Protein AF-0000000080629787 (afdb_homodimer)

Radius of gyration: 29.52 Å; Cα contacts (8 Å, |Δi|>4): 985; chains: 2; bounding box: 44×97×54 Å

InterPro domains:
  IPR002933 Peptidase M20 [PF01546] (70-210)
  IPR010158 N-carbamoyl-L-amino-acid amidohydrolase [PTHR32494] (1-213)
  IPR010158 N-carbamoyl-L-amino-acid amidohydrolase [TIGR01879] (1-209)
  IPR036264 Bacterial exopeptidase dimerisation domain [SSF55031] (17-132)

Foldseek 3Di:
DCVVVVFFKAWAFKAKWKWKKKKKKFWDKDFQPPDDPVRGLAAVVLVVVLQVLLQVLQVVDPQAKDKDWDDKDFPPPDPGMRTRMMIIMMMIIGQQPVSRVVSVVSSVVVSVVSCVVSVMDMDMDTPDTAHMAGADPLLSVLLCVLCVVLVTHYHYDHHHDDDPCSVCRPPDHDIDMGGDFPPPDPPDPSRDNDPVSVVSVVSSVVSSVVPVDPPPPPD/DCVVVVFFKAWAFKAKWKWKKKKKKFWDKDFQPPDDPVRGLAAVVLVVVLQVLLQVLQVVDPQAKDKDWDDKDFPPPDPGMRTRMMIIMMMIIGQQPVSRVVSVVSSVVVSVVSCVVSVMDMDMDTPDTAHMAGADPLLSVLLCVLCVVLVTDYHYDHHHDDDPCSVCRPPDHDIDMGGDFPPPDPPDPSRDRDPVSVVSVVSSVVSSVVPVDPPPPPD

Organism: NCBI:txid1064539

Sequence (438 aa):
MLEAEGLPVGIVTAINGATRFAVRLRGMAGHAGTVPMALRRDALVAAAEMTLAAERVAAASDAGLVATVGRIEVKPGAVNVIPGEAAFTLDVRAPEDSVRRDACAAILADFEGIAARRGVELAVETTHDANAAPCSPGIRRQIEAAVIRAGVRPLPLPSGAGHDAMAFAGVLPMGMLFVRCAGGISHNPAESITVEDADLSVQILLDIIRHFEHETPTPMLEAEGLPVGIVTAINGATRFAVRLRGMAGHAGTVPMALRRDALVAAAEMTLAAERVAAASDAGLVATVGRIEVKPGAVNVIPGEAAFTLDVRAPEDSVRRDACAAILADFEGIAARRGVELAVETTHDANAAPCSPGIRRQIEAAVIRAGVRPLPLPSGAGHDAMAFAGVLPMGMLFVRCAGGISHNPAESITVEDADLSVQILLDIIRHFEHETPTP

Solvent-accessible surface area (backbone atoms only — not comparable to full-atom values): 22438 Å² total; per-residue (Å²): 102,40,65,80,69,71,36,50,51,31,37,33,47,21,34,31,11,38,39,28,34,44,37,38,31,40,35,45,61,42,48,36,43,62,51,55,58,91,74,56,20,44,15,47,61,52,50,22,53,41,52,51,46,38,43,50,60,24,59,70,43,88,66,68,34,26,51,28,64,8,31,60,44,52,32,87,44,35,57,63,29,32,14,18,25,20,37,35,30,39,30,36,28,10,55,44,53,69,61,37,52,50,49,51,52,54,39,52,51,50,42,50,53,49,27,61,76,48,62,32,48,76,46,78,41,81,75,44,75,46,74,37,34,70,32,26,67,69,45,40,50,44,48,43,52,26,35,46,75,70,73,41,79,77,38,78,38,70,34,33,58,87,46,80,63,59,79,41,52,89,77,49,85,38,64,48,75,44,62,38,32,49,86,67,40,79,95,38,91,70,40,43,59,47,70,66,39,51,50,51,51,50,53,32,52,50,46,30,64,74,62,57,67,77,76,69,76,75,130,102,41,65,80,70,70,37,50,50,32,38,33,46,20,32,30,11,39,40,27,34,44,37,38,31,40,35,46,61,40,47,35,43,62,52,55,59,92,74,55,20,43,15,48,61,52,50,22,54,41,52,52,47,38,43,51,59,24,60,72,44,88,67,68,34,27,51,28,64,9,31,59,43,53,32,87,43,36,58,63,29,31,14,18,25,20,37,34,29,39,30,37,27,10,55,44,54,69,61,37,52,51,49,51,52,53,40,52,52,50,42,51,52,50,26,61,76,48,61,32,47,76,47,78,41,79,76,43,74,43,74,36,33,69,32,26,68,69,46,39,51,44,48,43,51,25,35,46,76,71,71,40,78,76,39,78,39,71,32,35,58,88,45,79,63,60,78,41,52,89,76,52,87,39,63,48,75,44,64,37,33,48,86,67,40,78,94,38,91,71,41,43,59,49,72,66,40,52,52,51,49,50,53,33,52,50,44,32,64,75,62,58,67,77,75,69,75,75,130

pLDDT: mean 83.01, std 17.66, range [37.53, 98.94]

Nearest PDB structures (foldseek):
  5thw-assembly2_D  TM=9.755E-01  e=2.526E-22  Burkholderia multivorans ATCC 17616
  4wjb-assembly2_C  TM=9.397E-01  e=1.019E-22  Burkholderia cenocepacia J2315
  4pxd-assembly1_B  TM=8.876E-01  e=1.756E-22  Escherichia coli K-12
  5tp4-assembly1_A  TM=9.615E-01  e=1.752E-21  Burkholderia ambifaria MC40-6
  1z2l-assembly1_B  TM=9.468E-01  e=4.099E-22  Escherichia coli K-12

Structure (mmCIF, N/CA/C/O backbone):
data_AF-0000000080629787-model_v1
#
loop_
_entity.id
_entity.type
_entity.pdbx_description
1 polymer 'N-carbamoyl-L-amino acid hydrolase'
#
loop_
_atom_site.group_PDB
_atom_site.id
_atom_site.type_symbol
_atom_site.label_atom_id
_atom_site.label_alt_id
_atom_site.label_comp_id
_atom_site.label_asym_id
_atom_site.label_entity_id
_atom_site.label_seq_id
_atom_site.pdbx_PDB_ins_code
_atom_site.Cartn_x
_atom_site.Cartn_y
_atom_site.Cartn_z
_atom_site.occupancy
_atom_site.B_iso_or_equiv
_atom_site.auth_seq_id
_atom_site.auth_comp_id
_atom_site.auth_asym_id
_atom_site.auth_atom_id
_atom_site.pdbx_PDB_model_num
ATOM 1 N N . MET A 1 1 ? 12.422 -21.438 -10.797 1 63.66 1 MET A N 1
ATOM 2 C CA . MET A 1 1 ? 12.453 -22.781 -10.242 1 63.66 1 MET A CA 1
ATOM 3 C C . MET A 1 1 ? 13.5 -23.641 -10.953 1 63.66 1 MET A C 1
ATOM 5 O O . MET A 1 1 ? 14.469 -24.078 -10.336 1 63.66 1 MET A O 1
ATOM 9 N N . LEU A 1 2 ? 13.422 -23.719 -12.234 1 61.16 2 LEU A N 1
ATOM 10 C CA . LEU A 1 2 ? 14.344 -24.578 -12.969 1 61.16 2 LEU A CA 1
ATOM 11 C C . LEU A 1 2 ? 15.766 -24.047 -12.875 1 61.16 2 LEU A C 1
ATOM 13 O O . LEU A 1 2 ? 16.719 -24.828 -12.719 1 61.16 2 LEU A O 1
ATOM 17 N N . GLU A 1 3 ? 15.844 -22.766 -12.859 1 60.78 3 GLU A N 1
ATOM 18 C CA . GLU A 1 3 ? 17.172 -22.156 -12.773 1 60.78 3 GLU A CA 1
ATOM 19 C C . GLU A 1 3 ? 17.812 -22.438 -11.422 1 60.78 3 GLU A C 1
ATOM 21 O O . GLU A 1 3 ? 19.016 -22.734 -11.352 1 60.78 3 GLU A O 1
ATOM 26 N N . ALA A 1 4 ? 16.938 -22.406 -10.469 1 62.47 4 ALA A N 1
ATOM 27 C CA . ALA A 1 4 ? 17.453 -22.656 -9.125 1 62.47 4 ALA A CA 1
ATOM 28 C C . ALA A 1 4 ? 17.953 -24.078 -8.977 1 62.47 4 ALA A C 1
ATOM 30 O O . ALA A 1 4 ? 18.922 -24.344 -8.258 1 62.47 4 ALA A O 1
ATOM 31 N N . GLU A 1 5 ? 17.375 -24.922 -9.719 1 68.38 5 GLU A N 1
ATOM 32 C CA . GLU A 1 5 ? 17.719 -26.344 -9.625 1 68.38 5 GLU A CA 1
ATOM 33 C C . GLU A 1 5 ? 18.734 -26.734 -10.695 1 68.38 5 GLU A C 1
ATOM 35 O O . GLU A 1 5 ? 19.266 -27.844 -10.68 1 68.38 5 GLU A O 1
ATOM 40 N N . GLY A 1 6 ? 19.062 -25.766 -11.617 1 71 6 GLY A N 1
ATOM 41 C CA . GLY A 1 6 ? 20 -26.031 -12.703 1 71 6 GLY A CA 1
ATOM 42 C C . GLY A 1 6 ? 19.5 -27.078 -13.68 1 71 6 GLY A C 1
ATOM 43 O O . GLY A 1 6 ? 20.297 -27.812 -14.258 1 71 6 GLY A O 1
ATOM 44 N N . LEU A 1 7 ? 18.234 -27.312 -13.688 1 77.25 7 LEU A N 1
ATOM 45 C CA . LEU A 1 7 ? 17.656 -28.328 -14.562 1 77.25 7 LEU A CA 1
ATOM 46 C C . LEU A 1 7 ? 17.156 -27.703 -15.859 1 77.25 7 LEU A C 1
ATOM 48 O O . LEU A 1 7 ? 16.578 -26.609 -15.852 1 77.25 7 LEU A O 1
ATOM 52 N N . PRO A 1 8 ? 17.406 -28.375 -16.953 1 76.06 8 PRO A N 1
ATOM 53 C CA . PRO A 1 8 ? 17.047 -27.812 -18.25 1 76.06 8 PRO A CA 1
ATOM 54 C C . PRO A 1 8 ? 15.539 -27.844 -18.5 1 76.06 8 PRO A C 1
ATOM 56 O O . PRO A 1 8 ? 15.016 -27.031 -19.266 1 76.06 8 PRO A O 1
ATOM 59 N N . VAL A 1 9 ? 14.836 -28.875 -17.969 1 77.81 9 VAL A N 1
ATOM 60 C CA . VAL A 1 9 ? 13.406 -29.031 -18.219 1 77.81 9 VAL A CA 1
ATOM 61 C C . VAL A 1 9 ? 12.695 -29.406 -16.922 1 77.81 9 VAL A C 1
ATOM 63 O O . VAL A 1 9 ? 13.312 -29.891 -15.977 1 77.81 9 VAL A O 1
ATOM 66 N N . GLY A 1 10 ? 11.461 -29.031 -16.891 1 78.12 10 GLY A N 1
ATOM 67 C CA . GLY A 1 10 ? 10.555 -29.422 -15.828 1 78.12 10 GLY A CA 1
ATOM 68 C C . GLY A 1 10 ? 9.266 -30.031 -16.344 1 78.12 10 GLY A C 1
ATOM 69 O O . GLY A 1 10 ? 8.805 -29.703 -17.438 1 78.12 10 GLY A O 1
ATOM 70 N N . ILE A 1 11 ? 8.781 -31.031 -15.602 1 78.56 11 ILE A N 1
ATOM 71 C CA . ILE A 1 11 ? 7.547 -31.703 -15.969 1 78.56 11 ILE A CA 1
ATOM 72 C C . ILE A 1 11 ? 6.363 -31.031 -15.281 1 78.56 11 ILE A C 1
ATOM 74 O O . ILE A 1 11 ? 6.246 -31.062 -14.055 1 78.56 11 ILE A O 1
ATOM 78 N N . VAL A 1 12 ? 5.477 -30.562 -16.109 1 76.19 12 VAL A N 1
ATOM 79 C CA . VAL A 1 12 ? 4.359 -29.812 -15.539 1 76.19 12 VAL A CA 1
ATOM 80 C C . VAL A 1 12 ? 3.32 -30.766 -14.969 1 76.19 12 VAL A C 1
ATOM 82 O O . VAL A 1 12 ? 2.908 -31.719 -15.641 1 76.19 12 VAL A O 1
ATOM 85 N N . THR A 1 13 ? 2.992 -30.562 -13.75 1 77.81 13 THR A N 1
ATOM 86 C CA . THR A 1 13 ? 2.027 -31.438 -13.086 1 77.81 13 THR A CA 1
ATOM 87 C C . THR A 1 13 ? 0.605 -30.922 -13.297 1 77.81 13 THR A C 1
ATOM 89 O O . THR A 1 13 ? -0.329 -31.719 -13.438 1 77.81 13 THR A O 1
ATOM 92 N N . ALA A 1 14 ? 0.469 -29.734 -13.219 1 76.88 14 ALA A N 1
ATOM 93 C CA . ALA A 1 14 ? -0.819 -29.062 -13.406 1 76.88 14 ALA A CA 1
ATOM 94 C C . ALA A 1 14 ? -0.63 -27.609 -13.797 1 76.88 14 ALA A C 1
ATOM 96 O O . ALA A 1 14 ? 0.417 -27.016 -13.523 1 76.88 14 ALA A O 1
ATOM 97 N N . ILE A 1 15 ? -1.604 -27.219 -14.461 1 80 15 ILE A N 1
ATOM 98 C CA . ILE A 1 15 ? -1.729 -25.766 -14.625 1 80 15 ILE A CA 1
ATOM 99 C C . ILE A 1 15 ? -2.521 -25.188 -13.453 1 80 15 ILE A C 1
ATOM 101 O O . ILE A 1 15 ? -3.623 -25.656 -13.148 1 80 15 ILE A O 1
ATOM 105 N N . ASN A 1 16 ? -1.935 -24.25 -12.812 1 88.38 16 ASN A N 1
ATOM 106 C CA . ASN A 1 16 ? -2.576 -23.688 -11.633 1 88.38 16 ASN A CA 1
ATOM 107 C C . ASN A 1 16 ? -3.938 -23.078 -11.969 1 88.38 16 ASN A C 1
ATOM 109 O O . ASN A 1 16 ? -4.109 -22.484 -13.031 1 88.38 16 ASN A O 1
ATOM 113 N N . GLY A 1 17 ? -4.906 -23.312 -11.086 1 91.31 17 GLY A N 1
ATOM 114 C CA . GLY A 1 17 ? -6.086 -22.469 -11.125 1 91.31 17 GLY A CA 1
ATOM 115 C C . GLY A 1 17 ? -5.797 -21.016 -10.742 1 91.31 17 GLY A C 1
ATOM 116 O O . GLY A 1 17 ? -4.766 -20.734 -10.125 1 91.31 17 GLY A O 1
ATOM 117 N N . ALA A 1 18 ? -6.68 -20.141 -11.219 1 94.56 18 ALA A N 1
ATOM 118 C CA . ALA A 1 18 ? -6.453 -18.719 -10.953 1 94.56 18 ALA A CA 1
ATOM 119 C C . ALA A 1 18 ? -7.773 -18 -10.711 1 94.56 18 ALA A C 1
ATOM 121 O O . ALA A 1 18 ? -8.766 -18.25 -11.383 1 94.56 18 ALA A O 1
ATOM 122 N N . THR A 1 19 ? -7.805 -17.219 -9.695 1 97.62 19 THR A N 1
ATOM 123 C CA . THR A 1 19 ? -8.883 -16.281 -9.445 1 97.62 19 THR A CA 1
ATOM 124 C C . THR A 1 19 ? -8.344 -14.852 -9.383 1 97.62 19 THR A C 1
ATOM 126 O O . THR A 1 19 ? -7.344 -14.586 -8.711 1 97.62 19 THR A O 1
ATOM 129 N N . ARG A 1 20 ? -9.023 -13.93 -10.117 1 97.94 20 ARG A N 1
ATOM 130 C CA . ARG A 1 20 ? -8.617 -12.523 -10.094 1 97.94 20 ARG A CA 1
ATOM 131 C C . ARG A 1 20 ? -9.75 -11.641 -9.594 1 97.94 20 ARG A C 1
ATOM 133 O O . ARG A 1 20 ? -10.922 -11.875 -9.906 1 97.94 20 ARG A O 1
ATOM 140 N N . PHE A 1 21 ? -9.367 -10.711 -8.836 1 98.75 21 PHE A N 1
ATOM 141 C CA . PHE A 1 21 ? -10.32 -9.75 -8.289 1 98.75 21 PHE A CA 1
ATOM 142 C C . PHE A 1 21 ? -9.922 -8.328 -8.656 1 98.75 21 PHE A C 1
ATOM 144 O O . PHE A 1 21 ? -8.734 -8.008 -8.719 1 98.75 21 PHE A O 1
ATOM 151 N N . ALA A 1 22 ? -10.883 -7.523 -8.961 1 98.75 22 ALA A N 1
ATOM 152 C CA . ALA A 1 22 ? -10.766 -6.066 -8.875 1 98.75 22 ALA A CA 1
ATOM 153 C C . ALA A 1 22 ? -11.328 -5.547 -7.559 1 98.75 22 ALA A C 1
ATOM 155 O O . ALA A 1 22 ? -12.5 -5.785 -7.234 1 98.75 22 ALA A O 1
ATOM 156 N N . VAL A 1 23 ? -10.562 -4.863 -6.781 1 98.94 23 VAL A N 1
ATOM 157 C CA . VAL A 1 23 ? -10.953 -4.379 -5.465 1 98.94 23 VAL A CA 1
ATOM 158 C C . VAL A 1 23 ? -10.992 -2.854 -5.461 1 98.94 23 VAL A C 1
ATOM 160 O O . VAL A 1 23 ? -10.047 -2.205 -5.922 1 98.94 23 VAL A O 1
ATOM 163 N N . ARG A 1 24 ? -12.016 -2.316 -5 1 98.88 24 ARG A N 1
ATOM 164 C CA . ARG A 1 24 ? -12.172 -0.868 -4.906 1 98.88 24 ARG A CA 1
ATOM 165 C C . ARG A 1 24 ? -12.5 -0.446 -3.477 1 98.88 24 ARG A C 1
ATOM 167 O O . ARG A 1 24 ? -13.312 -1.085 -2.803 1 98.88 24 ARG A O 1
ATOM 174 N N . LEU A 1 25 ? -11.859 0.537 -3.051 1 98.88 25 LEU A N 1
ATOM 175 C CA . LEU A 1 25 ? -12.055 1.098 -1.718 1 98.88 25 LEU A CA 1
ATOM 176 C C . LEU A 1 25 ? -12.461 2.566 -1.8 1 98.88 25 LEU A C 1
ATOM 178 O O . LEU A 1 25 ? -11.93 3.314 -2.625 1 98.88 25 LEU A O 1
ATOM 182 N N . ARG A 1 26 ? -13.406 2.914 -0.999 1 98.81 26 ARG A N 1
ATOM 183 C CA . ARG A 1 26 ? -13.797 4.316 -0.875 1 98.81 26 ARG A CA 1
ATOM 184 C C . ARG A 1 26 ? -13.711 4.781 0.574 1 98.81 26 ARG A C 1
ATOM 186 O O . ARG A 1 26 ? -14.414 4.258 1.441 1 98.81 26 ARG A O 1
ATOM 193 N N . GLY A 1 27 ? -12.844 5.629 0.832 1 98.38 27 GLY A N 1
ATOM 194 C CA . GLY A 1 27 ? -12.734 6.336 2.1 1 98.38 27 GLY A CA 1
ATOM 195 C C . GLY A 1 27 ? -13.156 7.789 2.01 1 98.38 27 GLY A C 1
ATOM 196 O O . GLY A 1 27 ? -14.227 8.102 1.48 1 98.38 27 GLY A O 1
ATOM 197 N N . MET A 1 28 ? -12.305 8.656 2.574 1 96.88 28 MET A N 1
ATOM 198 C CA . MET A 1 28 ? -12.594 10.086 2.545 1 96.88 28 MET A CA 1
ATOM 199 C C . MET A 1 28 ? -11.32 10.898 2.311 1 96.88 28 MET A C 1
ATOM 201 O O . MET A 1 28 ? -10.375 10.812 3.096 1 96.88 28 MET A O 1
ATOM 205 N N . ALA A 1 29 ? -11.406 11.648 1.207 1 94.69 29 ALA A N 1
ATOM 206 C CA . ALA A 1 29 ? -10.266 12.516 0.919 1 94.69 29 ALA A CA 1
ATOM 207 C C . ALA A 1 29 ? -10.227 13.695 1.883 1 94.69 29 ALA A C 1
ATOM 209 O O . ALA A 1 29 ? -11.258 14.141 2.381 1 94.69 29 ALA A O 1
ATOM 210 N N . GLY A 1 30 ? -9.039 14.109 2.223 1 90.31 30 GLY A N 1
ATOM 211 C CA . GLY A 1 30 ? -8.812 15.266 3.076 1 90.31 30 GLY A CA 1
ATOM 212 C C . GLY A 1 30 ? -7.406 15.836 2.955 1 90.31 30 GLY A C 1
ATOM 213 O O . GLY A 1 30 ? -6.523 15.195 2.375 1 90.31 30 GLY A O 1
ATOM 214 N N . HIS A 1 31 ? -7.316 17.016 3.445 1 87.75 31 HIS A N 1
ATOM 215 C CA . HIS A 1 31 ? -5.996 17.6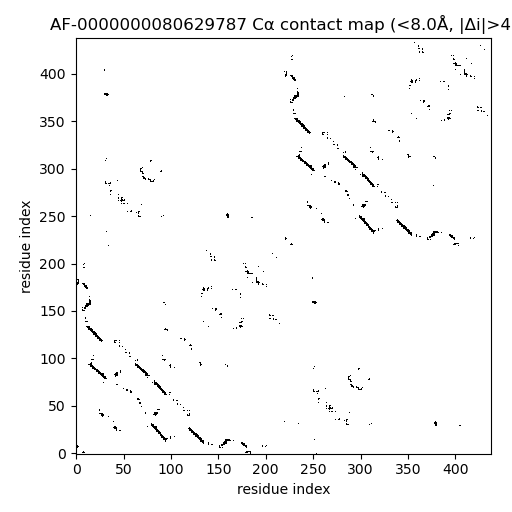41 3.434 1 87.75 31 HIS A CA 1
ATOM 216 C C . HIS A 1 31 ? -5.035 16.906 4.359 1 87.75 31 HIS A C 1
ATOM 218 O O . HIS A 1 31 ? -5.363 16.641 5.516 1 87.75 31 HIS A O 1
ATOM 224 N N . ALA A 1 32 ? -3.838 16.625 3.846 1 90.88 32 ALA A N 1
ATOM 225 C CA . ALA A 1 32 ? -2.84 15.828 4.562 1 90.88 32 ALA A CA 1
ATOM 226 C C . ALA A 1 32 ? -2.461 16.5 5.883 1 90.88 32 ALA A C 1
ATOM 228 O O . ALA A 1 32 ? -2.117 15.812 6.852 1 90.88 32 ALA A O 1
ATOM 229 N N . GLY A 1 33 ? -2.549 17.766 5.887 1 88.12 33 GLY A N 1
ATOM 230 C CA . GLY A 1 33 ? -2.035 18.484 7.043 1 88.12 33 GLY A CA 1
ATOM 231 C C . GLY A 1 33 ? -3.105 18.812 8.062 1 88.12 33 GLY A C 1
ATOM 232 O O . GLY A 1 33 ? -2.795 19.156 9.203 1 88.12 33 GLY A O 1
ATOM 233 N N . THR A 1 34 ? -4.375 18.641 7.711 1 81.56 34 THR A N 1
ATOM 234 C CA . THR A 1 34 ? -5.395 19.203 8.594 1 81.56 34 THR A CA 1
ATOM 235 C C . THR A 1 34 ? -6.238 18.094 9.211 1 81.56 34 THR A C 1
ATOM 237 O O . THR A 1 34 ? -6.945 18.312 10.195 1 81.56 34 THR A O 1
ATOM 240 N N . VAL A 1 35 ? -6.148 16.938 8.672 1 87.19 35 VAL A N 1
ATOM 241 C CA . VAL A 1 35 ? -6.938 15.836 9.219 1 87.19 35 VAL A CA 1
ATOM 242 C C . VAL A 1 35 ? -6.078 15.008 10.172 1 87.19 35 VAL A C 1
ATOM 244 O O . VAL A 1 35 ? -5.098 14.391 9.75 1 87.19 35 VAL A O 1
ATOM 247 N N . PRO A 1 36 ? -6.508 15.008 11.422 1 91.06 36 PRO A N 1
ATOM 248 C CA . PRO A 1 36 ? -5.75 14.188 12.375 1 91.06 36 PRO A CA 1
ATOM 249 C C . PRO A 1 36 ? -5.742 12.711 12.008 1 91.06 36 PRO A C 1
ATOM 251 O O . PRO A 1 36 ? -6.691 12.219 11.391 1 91.06 36 PRO A O 1
ATOM 254 N N . MET A 1 37 ? -4.711 12.016 12.461 1 96 37 MET A N 1
ATOM 255 C CA . MET A 1 37 ? -4.535 10.617 12.07 1 96 37 MET A CA 1
ATOM 256 C C . MET A 1 37 ? -5.746 9.781 12.477 1 96 37 MET A C 1
ATOM 258 O O . MET A 1 37 ? -6.242 8.977 11.688 1 96 37 MET A O 1
ATOM 262 N N . ALA A 1 38 ? -6.262 10.008 13.641 1 93.81 38 ALA A N 1
ATOM 263 C CA . ALA A 1 38 ? -7.305 9.172 14.227 1 93.81 38 ALA A CA 1
ATOM 264 C C . ALA A 1 38 ? -8.633 9.352 13.5 1 93.81 38 ALA A C 1
ATOM 266 O O . ALA A 1 38 ? -9.539 8.523 13.633 1 93.81 38 ALA A O 1
ATOM 267 N N . LEU A 1 39 ? -8.727 10.352 12.711 1 92.81 39 LEU A N 1
ATOM 268 C CA . LEU A 1 39 ? -10 10.664 12.07 1 92.81 39 LEU A CA 1
ATOM 269 C C . LEU A 1 39 ? -9.969 10.297 10.594 1 92.81 39 LEU A C 1
ATOM 271 O O . LEU A 1 39 ? -10.953 10.492 9.875 1 92.81 39 LEU A O 1
ATOM 275 N N . ARG A 1 40 ? -8.914 9.758 10.172 1 96.38 40 ARG A N 1
ATOM 276 C CA . ARG A 1 40 ? -8.734 9.5 8.742 1 96.38 40 ARG A CA 1
ATOM 277 C C . ARG A 1 40 ? -9.43 8.211 8.32 1 96.38 40 ARG A C 1
ATOM 279 O O . ARG A 1 40 ? -9.422 7.227 9.062 1 96.38 40 ARG A O 1
ATOM 286 N N . ARG A 1 41 ? -10.086 8.227 7.227 1 98.12 41 ARG A N 1
ATOM 287 C CA . ARG A 1 41 ? -10.516 7.07 6.449 1 98.12 41 ARG A CA 1
ATOM 288 C C . ARG A 1 41 ? -9.727 6.953 5.148 1 98.12 41 ARG A C 1
ATOM 290 O O . ARG A 1 41 ? -10.281 7.125 4.062 1 98.12 41 ARG A O 1
ATOM 297 N N . ASP A 1 42 ? -8.5 6.625 5.254 1 98.62 42 ASP A N 1
ATOM 298 C CA . ASP A 1 42 ? -7.492 6.652 4.199 1 98.62 42 ASP A CA 1
ATOM 299 C C . ASP A 1 42 ? -7.547 5.379 3.355 1 98.62 42 ASP A C 1
ATOM 301 O O . ASP A 1 42 ? -7.145 4.305 3.811 1 98.62 42 ASP A O 1
ATOM 305 N N . ALA A 1 43 ? -7.965 5.488 2.117 1 98.88 43 ALA A N 1
ATOM 306 C CA . ALA A 1 43 ? -8.18 4.336 1.244 1 98.88 43 ALA A CA 1
ATOM 307 C C . ALA A 1 43 ? -6.859 3.654 0.902 1 98.88 43 ALA A C 1
ATOM 309 O O . ALA A 1 43 ? -6.805 2.432 0.754 1 98.88 43 ALA A O 1
ATOM 310 N N . LEU A 1 44 ? -5.781 4.414 0.734 1 98.88 44 LEU A N 1
ATOM 311 C CA . LEU A 1 44 ? -4.492 3.82 0.39 1 98.88 44 LEU A CA 1
ATOM 312 C C . LEU A 1 44 ? -3.943 2.998 1.552 1 98.88 44 LEU A C 1
ATOM 314 O O . LEU A 1 44 ? -3.383 1.92 1.344 1 98.88 44 LEU A O 1
ATOM 318 N N . VAL A 1 45 ? -4.031 3.482 2.777 1 98.88 45 VAL A N 1
ATOM 319 C CA . VAL A 1 45 ? -3.551 2.74 3.939 1 98.88 45 VAL A CA 1
ATOM 320 C C . VAL A 1 45 ? -4.344 1.443 4.086 1 98.88 45 VAL A C 1
ATOM 322 O O . VAL A 1 45 ? -3.779 0.399 4.422 1 98.88 45 VAL A O 1
ATOM 325 N N . ALA A 1 46 ? -5.68 1.5 3.84 1 98.94 46 ALA A N 1
ATOM 326 C CA . ALA A 1 46 ? -6.488 0.283 3.838 1 98.94 46 ALA A CA 1
ATOM 327 C C . ALA A 1 46 ? -5.98 -0.71 2.797 1 98.94 46 ALA A C 1
ATOM 329 O O . ALA A 1 46 ? -5.809 -1.896 3.092 1 98.94 46 ALA A O 1
ATOM 330 N N . ALA A 1 47 ? -5.742 -0.206 1.611 1 98.94 47 ALA A N 1
ATOM 331 C CA . ALA A 1 47 ? -5.238 -1.054 0.535 1 98.94 47 ALA A CA 1
ATOM 332 C C . ALA A 1 47 ? -3.891 -1.67 0.908 1 98.94 47 ALA A C 1
ATOM 334 O O . ALA A 1 47 ? -3.627 -2.834 0.597 1 98.94 47 ALA A O 1
ATOM 335 N N . ALA A 1 48 ? -3.01 -0.85 1.524 1 98.94 48 ALA A N 1
ATOM 336 C CA . ALA A 1 48 ? -1.707 -1.341 1.968 1 98.94 48 ALA A CA 1
ATOM 337 C C . ALA A 1 48 ? -1.862 -2.498 2.951 1 98.94 48 ALA A C 1
ATOM 339 O O . ALA A 1 48 ? -1.201 -3.529 2.814 1 98.94 48 ALA A O 1
ATOM 340 N N . GLU A 1 49 ? -2.719 -2.297 3.92 1 98.94 49 GLU A N 1
ATOM 341 C CA . GLU A 1 49 ? -2.951 -3.352 4.902 1 98.94 49 GLU A CA 1
ATOM 342 C C . GLU A 1 49 ? -3.525 -4.602 4.242 1 98.94 49 GLU A C 1
ATOM 344 O O . GLU A 1 49 ? -3.158 -5.723 4.602 1 98.94 49 GLU A O 1
ATOM 349 N N . MET A 1 50 ? -4.43 -4.418 3.316 1 98.94 50 MET A N 1
ATOM 350 C CA . MET A 1 50 ? -5.027 -5.535 2.596 1 98.94 50 MET A CA 1
ATOM 351 C C . MET A 1 50 ? -3.98 -6.273 1.769 1 98.94 50 MET A C 1
ATOM 353 O O . MET A 1 50 ? -3.992 -7.504 1.697 1 98.94 50 MET A O 1
ATOM 357 N N . THR A 1 51 ? -3.123 -5.523 1.1 1 98.94 51 THR A N 1
ATOM 358 C CA . THR A 1 51 ? -2.027 -6.117 0.343 1 98.94 51 THR A CA 1
ATOM 359 C C . THR A 1 51 ? -1.194 -7.039 1.229 1 98.94 51 THR A C 1
ATOM 361 O O . THR A 1 51 ? -0.901 -8.172 0.85 1 98.94 51 THR A O 1
ATOM 364 N N . LEU A 1 52 ? -0.866 -6.594 2.422 1 98.94 52 LEU A N 1
ATOM 365 C CA . LEU A 1 52 ? -0.062 -7.383 3.346 1 98.94 52 LEU A CA 1
ATOM 366 C C . LEU A 1 52 ? -0.848 -8.586 3.859 1 98.94 52 LEU A C 1
ATOM 368 O O . LEU A 1 52 ? -0.275 -9.648 4.105 1 98.94 52 LEU A O 1
ATOM 372 N N . ALA A 1 53 ? -2.152 -8.43 4.043 1 98.88 53 ALA A N 1
ATOM 373 C CA . ALA A 1 53 ? -2.99 -9.555 4.461 1 98.88 53 ALA A CA 1
ATOM 374 C C . ALA A 1 53 ? -2.975 -10.672 3.424 1 98.88 53 ALA A C 1
ATOM 376 O O . ALA A 1 53 ? -2.842 -11.844 3.77 1 98.88 53 ALA A O 1
ATOM 377 N N . ALA A 1 54 ? -3.141 -10.305 2.16 1 98.88 54 ALA A N 1
ATOM 378 C CA . ALA A 1 54 ? -3.098 -11.297 1.085 1 98.88 54 ALA A CA 1
ATOM 379 C C . ALA A 1 54 ? -1.756 -12.023 1.062 1 98.88 54 ALA A C 1
ATOM 381 O O . ALA A 1 54 ? -1.708 -13.242 0.906 1 98.88 54 ALA A O 1
ATOM 382 N N . GLU A 1 55 ? -0.671 -11.234 1.176 1 98.62 55 GLU A N 1
ATOM 383 C CA . GLU A 1 55 ? 0.662 -11.828 1.217 1 98.62 55 GLU A CA 1
ATOM 384 C C . GLU A 1 55 ? 0.784 -12.836 2.361 1 98.62 55 GLU A C 1
ATOM 386 O O . GLU A 1 55 ? 1.341 -13.922 2.188 1 98.62 55 GLU A O 1
ATOM 391 N N . ARG A 1 56 ? 0.295 -12.438 3.531 1 98.62 56 ARG A N 1
ATOM 392 C CA . ARG A 1 56 ? 0.382 -13.273 4.723 1 98.62 56 ARG A CA 1
ATOM 393 C C . ARG A 1 56 ? -0.311 -14.617 4.5 1 98.62 56 ARG A C 1
ATOM 395 O O . ARG A 1 56 ? 0.25 -15.664 4.809 1 98.62 56 ARG A O 1
ATOM 402 N N . VAL A 1 57 ? -1.518 -14.594 3.982 1 98.62 57 VAL A N 1
ATOM 403 C CA . VAL A 1 57 ? -2.281 -15.812 3.746 1 98.62 57 VAL A CA 1
ATOM 404 C C . VAL A 1 57 ? -1.521 -16.719 2.777 1 98.62 57 VAL A C 1
ATOM 406 O O . VAL A 1 57 ? -1.374 -17.922 3.025 1 98.62 57 VAL A O 1
ATOM 409 N N . ALA A 1 58 ? -1.076 -16.125 1.665 1 98.38 58 ALA A N 1
ATOM 410 C CA . ALA A 1 58 ? -0.385 -16.906 0.644 1 98.38 58 ALA A CA 1
ATOM 411 C C . ALA A 1 58 ? 0.926 -17.484 1.181 1 98.38 58 ALA A C 1
ATOM 413 O O . ALA A 1 58 ? 1.271 -18.625 0.904 1 98.38 58 ALA A O 1
ATOM 414 N N . ALA A 1 59 ? 1.677 -16.703 1.955 1 97.44 59 ALA A N 1
ATOM 415 C CA . ALA A 1 59 ? 2.986 -17.094 2.465 1 97.44 59 ALA A CA 1
ATOM 416 C C . ALA A 1 59 ? 2.859 -18.203 3.502 1 97.44 59 ALA A C 1
ATOM 418 O O . ALA A 1 59 ? 3.809 -18.969 3.73 1 97.44 59 ALA A O 1
ATOM 419 N N . ALA A 1 60 ? 1.759 -18.344 4.133 1 96.81 60 ALA A N 1
ATOM 420 C CA . ALA A 1 60 ? 1.553 -19.328 5.191 1 96.81 60 ALA A CA 1
ATOM 421 C C . ALA A 1 60 ? 1.28 -20.703 4.609 1 96.81 60 ALA A C 1
ATOM 423 O O . ALA A 1 60 ? 1.339 -21.703 5.324 1 96.81 60 ALA A O 1
ATOM 424 N N . SER A 1 61 ? 1.009 -20.719 3.328 1 94.12 61 SER A N 1
ATOM 425 C CA . SER A 1 61 ? 0.653 -21.984 2.686 1 94.12 61 SER A CA 1
ATOM 426 C C . SER A 1 61 ? 1.885 -22.672 2.115 1 94.12 61 SER A C 1
ATOM 428 O O . SER A 1 61 ? 2.766 -22.031 1.551 1 94.12 61 SER A O 1
ATOM 430 N N . ASP A 1 62 ? 1.944 -23.953 2.26 1 88.88 62 ASP A N 1
ATOM 431 C CA . ASP A 1 62 ? 3.01 -24.75 1.662 1 88.88 62 ASP A CA 1
ATOM 432 C C . ASP A 1 62 ? 2.504 -25.5 0.439 1 88.88 62 ASP A C 1
ATOM 434 O O . ASP A 1 62 ? 3.158 -26.438 -0.03 1 88.88 62 ASP A O 1
ATOM 438 N N . ALA A 1 63 ? 1.394 -25.125 -0.086 1 90.31 63 ALA A N 1
ATOM 439 C CA . ALA A 1 63 ? 0.734 -25.906 -1.138 1 90.31 63 ALA A CA 1
ATOM 440 C C . ALA A 1 63 ? 0.862 -25.203 -2.49 1 90.31 63 ALA A C 1
ATOM 442 O O . ALA A 1 63 ? -0.036 -25.297 -3.33 1 90.31 63 ALA A O 1
ATOM 443 N N . GLY A 1 64 ? 1.905 -24.391 -2.652 1 90.88 64 GLY A N 1
ATOM 444 C CA . GLY A 1 64 ? 2.131 -23.734 -3.932 1 90.88 64 GLY A CA 1
ATOM 445 C C . GLY A 1 64 ? 1.202 -22.562 -4.176 1 90.88 64 GLY A C 1
ATOM 446 O O . GLY A 1 64 ? 1.019 -22.141 -5.316 1 90.88 64 GLY A O 1
ATOM 447 N N . LEU A 1 65 ? 0.576 -22.047 -3.09 1 95.31 65 LEU A N 1
ATOM 448 C CA . LEU A 1 65 ? -0.329 -20.906 -3.15 1 95.31 65 LEU A CA 1
ATOM 449 C C . LEU A 1 65 ? 0.447 -19.609 -3.346 1 95.31 65 LEU A C 1
ATOM 451 O O . LEU A 1 65 ? 1.458 -19.375 -2.68 1 95.31 65 LEU A O 1
ATOM 455 N N . VAL A 1 66 ? 0.005 -18.797 -4.336 1 97.25 66 VAL A N 1
ATOM 456 C CA . VAL A 1 66 ? 0.587 -17.469 -4.52 1 97.25 66 VAL A CA 1
ATOM 457 C C . VAL A 1 66 ? -0.524 -16.438 -4.641 1 97.25 66 VAL A C 1
ATOM 459 O O . VAL A 1 66 ? -1.621 -16.734 -5.113 1 97.25 66 VAL A O 1
ATOM 462 N N . ALA A 1 67 ? -0.351 -15.273 -4.188 1 98.62 67 ALA A N 1
ATOM 463 C CA . ALA A 1 67 ? -1.245 -14.117 -4.281 1 98.62 67 ALA A CA 1
ATOM 464 C C . ALA A 1 67 ? -0.472 -12.852 -4.629 1 98.62 67 ALA A C 1
ATOM 466 O O . ALA A 1 67 ? 0.564 -12.562 -4.023 1 98.62 67 ALA A O 1
ATOM 467 N N . THR A 1 68 ? -0.908 -12.156 -5.648 1 98.5 68 THR A N 1
ATOM 468 C CA . THR A 1 68 ? -0.177 -10.992 -6.141 1 98.5 68 THR A CA 1
ATOM 469 C C . THR A 1 68 ? -1.111 -9.805 -6.316 1 98.5 68 THR A C 1
ATOM 471 O O . THR A 1 68 ? -2.145 -9.906 -6.984 1 98.5 68 THR A O 1
ATOM 474 N N . VAL A 1 69 ? -0.817 -8.734 -5.629 1 98.81 69 VAL A N 1
ATOM 475 C CA . VAL A 1 69 ? -1.371 -7.441 -6.02 1 98.81 69 VAL A CA 1
ATOM 476 C C . VAL A 1 69 ? -0.5 -6.812 -7.105 1 98.81 69 VAL A C 1
ATOM 478 O O . VAL A 1 69 ? 0.612 -6.355 -6.832 1 98.81 69 VAL A O 1
ATOM 481 N N . GLY A 1 70 ? -1.035 -6.734 -8.336 1 98.38 70 GLY A N 1
ATOM 482 C CA . GLY A 1 70 ? -0.21 -6.344 -9.469 1 98.38 70 GLY A CA 1
ATOM 483 C C . GLY A 1 70 ? -0.387 -4.891 -9.859 1 98.38 70 GLY A C 1
ATOM 484 O O . GLY A 1 70 ? 0.487 -4.305 -10.5 1 98.38 70 GLY A O 1
ATOM 485 N N . ARG A 1 71 ? -1.533 -4.363 -9.531 1 98.19 71 ARG A N 1
ATOM 486 C CA . ARG A 1 71 ? -1.882 -2.982 -9.844 1 98.19 71 ARG A CA 1
ATOM 487 C C . ARG A 1 71 ? -2.457 -2.273 -8.625 1 98.19 71 ARG A C 1
ATOM 489 O O . ARG A 1 71 ? -3.152 -2.889 -7.809 1 98.19 71 ARG A O 1
ATOM 496 N N . ILE A 1 72 ? -2.221 -0.986 -8.555 1 98.69 72 ILE A N 1
ATOM 497 C CA . ILE A 1 72 ? -2.852 -0.15 -7.539 1 98.69 72 ILE A CA 1
ATOM 498 C C . ILE A 1 72 ? -2.957 1.286 -8.047 1 98.69 72 ILE A C 1
ATOM 500 O O . ILE A 1 72 ? -2.059 1.775 -8.734 1 98.69 72 ILE A O 1
ATOM 504 N N . GLU A 1 73 ? -4.02 1.869 -7.762 1 98.25 73 GLU A N 1
ATOM 505 C CA . GLU A 1 73 ? -4.262 3.273 -8.086 1 98.25 73 GLU A CA 1
ATOM 506 C C . GLU A 1 73 ? -4.984 3.984 -6.945 1 98.25 73 GLU A C 1
ATOM 508 O O . GLU A 1 73 ? -5.762 3.367 -6.215 1 98.25 73 GLU A O 1
ATOM 513 N N . VAL A 1 74 ? -4.688 5.199 -6.801 1 98.31 74 VAL A N 1
ATOM 514 C CA . VAL A 1 74 ? -5.371 5.973 -5.773 1 98.31 74 VAL A CA 1
ATOM 515 C C . VAL A 1 74 ? -5.863 7.297 -6.359 1 98.31 74 VAL A C 1
ATOM 517 O O . VAL A 1 74 ? -5.316 7.781 -7.352 1 98.31 74 VAL A O 1
ATOM 520 N N . LYS A 1 75 ? -6.836 7.805 -5.797 1 97.38 75 LYS A N 1
ATOM 521 C CA . LYS A 1 75 ? -7.383 9.117 -6.129 1 97.38 75 LYS A CA 1
ATOM 522 C C . LYS A 1 75 ? -7.543 9.977 -4.879 1 97.38 75 LYS A C 1
ATOM 524 O O . LYS A 1 75 ? -7.973 9.484 -3.832 1 97.38 75 LYS A O 1
ATOM 529 N N . PRO A 1 76 ? -7.227 11.328 -4.992 1 96.06 76 PRO A N 1
ATOM 530 C CA . PRO A 1 76 ? -6.879 12.047 -6.215 1 96.06 76 PRO A CA 1
ATOM 531 C C . PRO A 1 76 ? -5.422 11.844 -6.629 1 96.06 76 PRO A C 1
ATOM 533 O O . PRO A 1 76 ? -5.023 12.258 -7.719 1 96.06 76 PRO A O 1
ATOM 536 N N . GLY A 1 77 ? -4.625 11.203 -5.801 1 95 77 GLY A N 1
ATOM 537 C CA . GLY A 1 77 ? -3.23 10.961 -6.137 1 95 77 GLY A CA 1
ATOM 538 C C . GLY A 1 77 ? -2.367 12.203 -6.051 1 95 77 GLY A C 1
ATOM 539 O O . GLY A 1 77 ? -1.537 12.453 -6.926 1 95 77 GLY A O 1
ATOM 540 N N . ALA A 1 78 ? -2.553 12.969 -5.07 1 94.75 78 ALA A N 1
ATOM 541 C CA . ALA A 1 78 ? -1.794 14.18 -4.793 1 94.75 78 ALA A CA 1
ATOM 542 C C . ALA A 1 78 ? -0.938 14.023 -3.541 1 94.75 78 ALA A C 1
ATOM 544 O O . ALA A 1 78 ? -1.354 13.375 -2.576 1 94.75 78 ALA A O 1
ATOM 545 N N . VAL A 1 79 ? 0.209 14.664 -3.559 1 94.38 79 VAL A N 1
ATOM 546 C CA . VAL A 1 79 ? 1.199 14.508 -2.5 1 94.38 79 VAL A CA 1
ATOM 547 C C . VAL A 1 79 ? 0.617 14.984 -1.172 1 94.38 79 VAL A C 1
ATOM 549 O O . VAL A 1 79 ? 0.919 14.422 -0.116 1 94.38 79 VAL A O 1
ATOM 552 N N . ASN A 1 80 ? -0.3 15.992 -1.227 1 93.62 80 ASN A N 1
ATOM 553 C CA . ASN A 1 80 ? -0.761 16.641 -0.004 1 93.62 80 ASN A CA 1
ATOM 554 C C . ASN A 1 80 ? -2.223 16.312 0.288 1 93.62 80 ASN A C 1
ATOM 556 O O . ASN A 1 80 ? -2.912 17.078 0.962 1 93.62 80 ASN A O 1
ATOM 560 N N . VAL A 1 81 ? -2.691 15.25 -0.247 1 94.38 81 VAL A N 1
ATOM 561 C CA . VAL A 1 81 ? -4.086 14.875 -0.04 1 94.38 81 VAL A CA 1
ATOM 562 C C . VAL A 1 81 ? -4.164 13.414 0.401 1 94.38 81 VAL A C 1
ATOM 564 O O . VAL A 1 81 ? -3.461 12.555 -0.14 1 94.38 81 VAL A O 1
ATOM 567 N N . ILE A 1 82 ? -4.949 13.148 1.387 1 97.31 82 ILE A N 1
ATOM 568 C CA . ILE A 1 82 ? -5.281 11.789 1.806 1 97.31 82 ILE A CA 1
ATOM 569 C C . ILE A 1 82 ? -6.074 11.086 0.707 1 97.31 82 ILE A C 1
ATOM 571 O O . ILE A 1 82 ? -7.105 11.594 0.26 1 97.31 82 ILE A O 1
ATOM 575 N N . PRO A 1 83 ? -5.617 9.969 0.201 1 98.44 83 PRO A N 1
ATOM 576 C CA . PRO A 1 83 ? -6.395 9.273 -0.826 1 98.44 83 PRO A CA 1
ATOM 577 C C . PRO A 1 83 ? -7.793 8.891 -0.348 1 98.44 83 PRO A C 1
ATOM 579 O O . PRO A 1 83 ? -7.934 8.188 0.656 1 98.44 83 PRO A O 1
ATOM 582 N N . GLY A 1 84 ? -8.797 9.328 -1.08 1 98.44 84 GLY A N 1
ATOM 583 C CA . GLY A 1 84 ? -10.172 8.992 -0.768 1 98.44 84 GLY A CA 1
ATOM 584 C C . GLY A 1 84 ? -10.648 7.715 -1.448 1 98.44 84 GLY A C 1
ATOM 585 O O . GLY A 1 84 ? -11.641 7.121 -1.04 1 98.44 84 GLY A O 1
ATOM 586 N N . GLU A 1 85 ? -9.953 7.352 -2.473 1 98.75 85 GLU A N 1
ATOM 587 C CA . GLU A 1 85 ? -10.25 6.125 -3.207 1 98.75 85 GLU A CA 1
ATOM 588 C C . GLU A 1 85 ? -8.977 5.344 -3.518 1 98.75 85 GLU A C 1
ATOM 590 O O . GLU A 1 85 ? -7.918 5.938 -3.742 1 98.75 85 GLU A O 1
ATOM 595 N N . ALA A 1 86 ? -9.078 4.066 -3.514 1 98.81 86 ALA A N 1
ATOM 596 C CA . ALA A 1 86 ? -8.023 3.16 -3.961 1 98.81 86 ALA A CA 1
ATOM 597 C C . ALA A 1 86 ? -8.609 1.968 -4.715 1 98.81 86 ALA A C 1
ATOM 599 O O . ALA A 1 86 ? -9.703 1.504 -4.402 1 98.81 86 ALA A O 1
ATOM 600 N N . ALA A 1 87 ? -7.961 1.584 -5.715 1 98.88 87 ALA A N 1
ATOM 601 C CA . ALA A 1 87 ? -8.305 0.381 -6.469 1 98.88 87 ALA A CA 1
ATOM 602 C C . ALA A 1 87 ? -7.074 -0.489 -6.711 1 98.88 87 ALA A C 1
ATOM 604 O O . ALA A 1 87 ? -5.992 0.025 -6.992 1 98.88 87 ALA A O 1
ATOM 605 N N . PHE A 1 88 ? -7.246 -1.774 -6.578 1 98.81 88 PHE A N 1
ATOM 606 C CA . PHE A 1 88 ? -6.121 -2.658 -6.852 1 98.81 88 PHE A CA 1
ATOM 607 C C . PHE A 1 88 ? -6.605 -4.027 -7.32 1 98.81 88 PHE A C 1
ATOM 609 O O . PHE A 1 88 ? -7.793 -4.336 -7.215 1 98.81 88 PHE A O 1
ATOM 616 N N . THR A 1 89 ? -5.707 -4.758 -7.895 1 98.81 89 THR A N 1
ATOM 617 C CA . THR A 1 89 ? -6.008 -6.098 -8.375 1 98.81 89 THR A CA 1
ATOM 618 C C . THR A 1 89 ? -5.406 -7.156 -7.457 1 98.81 89 THR A C 1
ATOM 620 O O . THR A 1 89 ? -4.414 -6.898 -6.777 1 98.81 89 THR A O 1
ATOM 623 N N . LEU A 1 90 ? -6.012 -8.281 -7.43 1 98.81 90 LEU A N 1
ATOM 624 C CA . LEU A 1 90 ? -5.492 -9.445 -6.719 1 98.81 90 LEU A CA 1
ATOM 625 C C . LEU A 1 90 ? -5.562 -10.695 -7.586 1 98.81 90 LEU A C 1
ATOM 627 O O . LEU A 1 90 ? -6.617 -11.008 -8.148 1 98.81 90 LEU A O 1
ATOM 631 N N . ASP A 1 91 ? -4.473 -11.281 -7.789 1 98.31 91 ASP A N 1
ATOM 632 C CA . ASP A 1 91 ? -4.348 -12.547 -8.508 1 98.31 91 ASP A CA 1
ATOM 633 C C . ASP A 1 91 ? -3.941 -13.68 -7.562 1 98.31 91 ASP A C 1
ATOM 635 O O . ASP A 1 91 ? -2.848 -13.656 -6.992 1 98.31 91 ASP A O 1
ATOM 639 N N . VAL A 1 92 ? -4.801 -14.688 -7.406 1 98.19 92 VAL A N 1
ATOM 640 C CA . VAL A 1 92 ? -4.547 -15.82 -6.52 1 98.19 92 VAL A CA 1
ATOM 641 C C . VAL A 1 92 ? -4.48 -17.109 -7.336 1 98.19 92 VAL A C 1
ATOM 643 O O . VAL A 1 92 ? -5.387 -17.406 -8.125 1 98.19 92 VAL A O 1
ATOM 646 N N . ARG A 1 93 ? -3.424 -17.906 -7.133 1 95.81 93 ARG A N 1
ATOM 647 C CA . ARG A 1 93 ? -3.248 -19.125 -7.906 1 95.81 93 ARG A CA 1
ATOM 648 C C . ARG A 1 93 ? -2.785 -20.266 -7.02 1 95.81 93 ARG A C 1
ATOM 650 O O . ARG A 1 93 ? -2.064 -20.062 -6.043 1 95.81 93 ARG A O 1
ATOM 657 N N . ALA A 1 94 ? -3.188 -21.422 -7.398 1 93.62 94 ALA A N 1
ATOM 658 C CA . ALA A 1 94 ? -2.756 -22.641 -6.727 1 93.62 94 ALA A CA 1
ATOM 659 C C . ALA A 1 94 ? -2.965 -23.859 -7.617 1 93.62 94 ALA A C 1
ATOM 661 O O . ALA A 1 94 ? -3.842 -23.859 -8.484 1 93.62 94 ALA A O 1
ATOM 662 N N . PRO A 1 95 ? -2.184 -24.891 -7.43 1 88.06 95 PRO A N 1
ATOM 663 C CA . PRO A 1 95 ? -2.391 -26.125 -8.203 1 88.06 95 PRO A CA 1
ATOM 664 C C . PRO A 1 95 ? -3.682 -26.844 -7.824 1 88.06 95 PRO A C 1
ATOM 666 O O . PRO A 1 95 ? -4.25 -27.562 -8.641 1 88.06 95 PRO A O 1
ATOM 669 N N . GLU A 1 96 ? -4.102 -26.688 -6.602 1 90.94 96 GLU A N 1
ATOM 670 C CA . GLU A 1 96 ? -5.336 -27.312 -6.133 1 90.94 96 GLU A CA 1
ATOM 671 C C . GLU A 1 96 ? -6.438 -26.281 -5.934 1 90.94 96 GLU A C 1
ATOM 673 O O . GLU A 1 96 ? -6.258 -25.297 -5.199 1 90.94 96 GLU A O 1
ATOM 678 N N . ASP A 1 97 ? -7.621 -26.547 -6.473 1 94.06 97 ASP A N 1
ATOM 679 C CA . ASP A 1 97 ? -8.711 -25.578 -6.461 1 94.06 97 ASP A CA 1
ATOM 680 C C . ASP A 1 97 ? -9.227 -25.344 -5.043 1 94.06 97 ASP A C 1
ATOM 682 O O . ASP A 1 97 ? -9.617 -24.234 -4.695 1 94.06 97 ASP A O 1
ATOM 686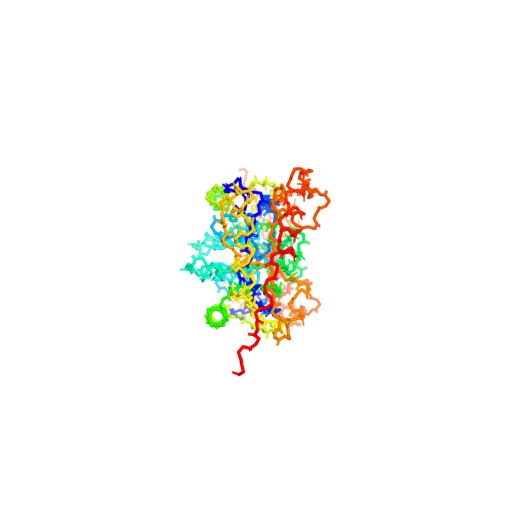 N N . SER A 1 98 ? -9.281 -26.391 -4.246 1 96.5 98 SER A N 1
ATOM 687 C CA . SER A 1 98 ? -9.773 -26.219 -2.887 1 96.5 98 SER A CA 1
ATOM 688 C C . SER A 1 98 ? -8.883 -25.266 -2.088 1 96.5 98 SER A C 1
ATOM 690 O O . SER A 1 98 ? -9.383 -24.422 -1.344 1 96.5 98 SER A O 1
ATOM 692 N N . VAL A 1 99 ? -7.57 -25.391 -2.273 1 96.25 99 VAL A N 1
ATOM 693 C CA . VAL A 1 99 ? -6.605 -24.516 -1.606 1 96.25 99 VAL A CA 1
ATOM 694 C C . VAL A 1 99 ? -6.809 -23.078 -2.062 1 96.25 99 VAL A C 1
ATOM 696 O O . VAL A 1 99 ? -6.852 -22.156 -1.239 1 96.25 99 VAL A O 1
ATOM 699 N N . ARG A 1 100 ? -6.961 -22.891 -3.34 1 96.75 100 ARG A N 1
ATOM 700 C CA . ARG A 1 100 ? -7.152 -21.562 -3.926 1 96.75 100 ARG A CA 1
ATOM 701 C C . ARG A 1 100 ? -8.43 -20.906 -3.398 1 96.75 100 ARG A C 1
ATOM 703 O O . ARG A 1 100 ? -8.406 -19.75 -2.977 1 96.75 100 ARG A O 1
ATOM 710 N N . ARG A 1 101 ? -9.5 -21.688 -3.432 1 98 101 ARG A N 1
ATOM 711 C CA . ARG A 1 101 ? -10.797 -21.172 -3.014 1 98 101 ARG A CA 1
ATOM 712 C C . ARG A 1 101 ? -10.797 -20.812 -1.53 1 98 101 ARG A C 1
ATOM 714 O O . ARG A 1 101 ? -11.352 -19.781 -1.13 1 98 101 ARG A O 1
ATOM 721 N N . ASP A 1 102 ? -10.195 -21.656 -0.755 1 98.38 102 ASP A N 1
ATOM 722 C CA . ASP A 1 102 ? -10.094 -21.375 0.674 1 98.38 102 ASP A CA 1
ATOM 723 C C . ASP A 1 102 ? -9.289 -20.109 0.927 1 98.38 102 ASP A C 1
ATOM 725 O O . ASP A 1 102 ? -9.641 -19.297 1.786 1 98.38 102 ASP A O 1
ATOM 729 N N . ALA A 1 103 ? -8.203 -19.953 0.24 1 98.56 103 ALA A N 1
ATOM 730 C CA . ALA A 1 103 ? -7.355 -18.766 0.376 1 98.56 103 ALA A CA 1
ATOM 731 C C . ALA A 1 103 ? -8.109 -17.5 -0.025 1 98.56 103 ALA A C 1
ATOM 733 O O . ALA A 1 103 ? -8.031 -16.484 0.664 1 98.56 103 ALA A O 1
ATOM 734 N N . CYS A 1 104 ? -8.82 -17.594 -1.143 1 98.69 104 CYS A N 1
ATOM 735 C CA . CYS A 1 104 ? -9.625 -16.453 -1.581 1 98.69 104 CYS A CA 1
ATOM 736 C C . CYS A 1 104 ? -10.633 -16.047 -0.505 1 98.69 104 CYS A C 1
ATOM 738 O O . CYS A 1 104 ? -10.766 -14.867 -0.189 1 98.69 104 CYS A O 1
ATOM 740 N N . ALA A 1 105 ? -11.258 -17.062 0.038 1 98.69 105 ALA A N 1
ATOM 741 C CA . ALA A 1 105 ? -12.25 -16.797 1.079 1 98.69 105 ALA A CA 1
ATOM 742 C C . ALA A 1 105 ? -11.602 -16.125 2.295 1 98.69 105 ALA A C 1
ATOM 744 O O . ALA A 1 105 ? -12.148 -15.18 2.855 1 98.69 105 ALA A O 1
ATOM 745 N N . ALA A 1 106 ? -10.484 -16.625 2.725 1 98.75 106 ALA A N 1
ATOM 746 C CA . ALA A 1 106 ? -9.773 -16.078 3.879 1 98.75 106 ALA A CA 1
ATOM 747 C C . ALA A 1 106 ? -9.336 -14.641 3.625 1 98.75 106 ALA A C 1
ATOM 749 O O . ALA A 1 106 ? -9.484 -13.773 4.488 1 98.75 106 ALA A O 1
ATOM 750 N N . ILE A 1 107 ? -8.789 -14.383 2.459 1 98.88 107 ILE A N 1
ATOM 751 C CA . ILE A 1 107 ? -8.297 -13.062 2.084 1 98.88 107 ILE A CA 1
ATOM 752 C C . ILE A 1 107 ? -9.453 -12.062 2.066 1 98.88 107 ILE A C 1
ATOM 754 O O . ILE A 1 107 ? -9.344 -10.969 2.617 1 98.88 107 ILE A O 1
ATOM 758 N N . LEU A 1 108 ? -10.57 -12.453 1.436 1 98.88 108 LEU A N 1
ATOM 759 C CA . LEU A 1 108 ? -11.719 -11.562 1.332 1 98.88 108 LEU A CA 1
ATOM 760 C C . LEU A 1 108 ? -12.312 -11.281 2.707 1 98.88 108 LEU A C 1
ATOM 762 O O . LEU A 1 108 ? -12.789 -10.18 2.973 1 98.88 108 LEU A O 1
ATOM 766 N N . ALA A 1 109 ? -12.289 -12.297 3.572 1 98.88 109 ALA A N 1
ATOM 767 C CA . ALA A 1 109 ? -12.734 -12.078 4.945 1 98.88 109 ALA A CA 1
ATOM 768 C C . ALA A 1 109 ? -11.844 -11.062 5.656 1 98.88 109 ALA A C 1
ATOM 770 O O . ALA A 1 109 ? -12.336 -10.203 6.387 1 98.88 109 ALA A O 1
ATOM 771 N N . ASP A 1 110 ? -10.5 -11.234 5.504 1 98.88 110 ASP A N 1
ATOM 772 C CA . ASP A 1 110 ? -9.57 -10.25 6.051 1 98.88 110 ASP A CA 1
ATOM 773 C C . ASP A 1 110 ? -9.867 -8.852 5.512 1 98.88 110 ASP A C 1
ATOM 775 O O . ASP A 1 110 ? -9.836 -7.871 6.262 1 98.88 110 ASP A O 1
ATOM 779 N N . PHE A 1 111 ? -10.156 -8.758 4.129 1 98.94 111 PHE A N 1
ATOM 780 C CA . PHE A 1 111 ? -10.461 -7.477 3.504 1 98.94 111 PHE A CA 1
ATOM 781 C C . PHE A 1 111 ? -11.672 -6.82 4.164 1 98.94 111 PHE A C 1
ATOM 783 O O . PHE A 1 111 ? -11.648 -5.625 4.465 1 98.94 111 PHE A O 1
ATOM 790 N N . GLU A 1 112 ? -12.672 -7.578 4.387 1 98.88 112 GLU A N 1
ATOM 791 C CA . GLU A 1 112 ? -13.883 -7.066 5.027 1 98.88 112 GLU A CA 1
ATOM 792 C C . GLU A 1 112 ? -13.586 -6.551 6.434 1 98.88 112 GLU A C 1
ATOM 794 O O . GLU A 1 112 ? -14.07 -5.488 6.824 1 98.88 112 GLU A O 1
ATOM 799 N N . GLY A 1 113 ? -12.852 -7.34 7.234 1 98.88 113 GLY A N 1
ATOM 800 C CA . GLY A 1 113 ? -12.461 -6.906 8.562 1 98.88 113 GLY A CA 1
ATOM 801 C C . GLY A 1 113 ? -11.664 -5.613 8.562 1 98.88 113 GLY A C 1
ATOM 802 O O . GLY A 1 113 ? -11.898 -4.734 9.398 1 98.88 113 GLY A O 1
ATOM 803 N N . ILE A 1 114 ? -10.727 -5.504 7.684 1 98.88 114 ILE A N 1
ATOM 804 C CA . ILE A 1 114 ? -9.891 -4.316 7.566 1 98.88 114 ILE A CA 1
ATOM 805 C C . ILE A 1 114 ? -10.75 -3.115 7.18 1 98.88 114 ILE A C 1
ATOM 807 O O . ILE A 1 114 ? -10.617 -2.035 7.762 1 98.88 114 ILE A O 1
ATOM 811 N N . ALA A 1 115 ? -11.625 -3.316 6.145 1 98.88 115 ALA A N 1
ATOM 812 C CA . ALA A 1 115 ? -12.508 -2.24 5.707 1 98.88 115 ALA A CA 1
ATOM 813 C C . ALA A 1 115 ? -13.359 -1.724 6.867 1 98.88 115 ALA A C 1
ATOM 815 O O . ALA A 1 115 ? -13.492 -0.513 7.051 1 98.88 115 ALA A O 1
ATOM 816 N N . ALA A 1 116 ? -13.906 -2.652 7.633 1 98.69 116 ALA A N 1
ATOM 817 C CA . ALA A 1 116 ? -14.742 -2.291 8.773 1 98.69 116 ALA A CA 1
ATOM 818 C C . ALA A 1 116 ? -13.945 -1.515 9.82 1 98.69 116 ALA A C 1
ATOM 820 O O . ALA A 1 116 ? -14.398 -0.475 10.305 1 98.69 116 ALA A O 1
ATOM 821 N N . ARG A 1 117 ? -12.805 -1.961 10.195 1 98.5 117 ARG A N 1
ATOM 822 C CA . ARG A 1 117 ? -11.977 -1.335 11.227 1 98.5 117 ARG A CA 1
ATOM 823 C C . ARG A 1 117 ? -11.523 0.056 10.789 1 98.5 117 ARG A C 1
ATOM 825 O O . ARG A 1 117 ? -11.453 0.976 11.609 1 98.5 117 ARG A O 1
ATOM 832 N N . ARG A 1 118 ? -11.266 0.249 9.5 1 98.38 118 ARG A N 1
ATOM 833 C CA . ARG A 1 118 ? -10.688 1.497 9.008 1 98.38 118 ARG A CA 1
ATOM 834 C C . ARG A 1 118 ? -11.773 2.443 8.508 1 98.38 118 ARG A C 1
ATOM 836 O O . ARG A 1 118 ? -11.484 3.564 8.086 1 98.38 118 ARG A O 1
ATOM 843 N N . GLY A 1 119 ? -12.992 1.975 8.461 1 98.19 119 GLY A N 1
ATOM 844 C CA . GLY A 1 119 ? -14.133 2.807 8.094 1 98.19 119 GLY A CA 1
ATOM 845 C C . GLY A 1 119 ? -14.18 3.133 6.617 1 98.19 119 GLY A C 1
ATOM 846 O O . GLY A 1 119 ? -14.539 4.246 6.234 1 98.19 119 GLY A O 1
ATOM 847 N N . VAL A 1 120 ? -13.719 2.258 5.785 1 98.69 120 VAL A N 1
ATOM 848 C CA . VAL A 1 120 ? -13.781 2.467 4.34 1 98.69 120 VAL A CA 1
ATOM 849 C C . VAL A 1 120 ? -14.797 1.499 3.727 1 98.69 120 VAL A C 1
ATOM 851 O O . VAL A 1 120 ? -15.078 0.441 4.293 1 98.69 120 VAL A O 1
ATOM 854 N N . GLU A 1 121 ? -15.359 1.878 2.57 1 98.88 121 GLU A N 1
ATOM 855 C CA . GLU A 1 121 ? -16.234 0.995 1.805 1 98.88 121 GLU A CA 1
ATOM 856 C C . GLU A 1 121 ? -15.43 0.062 0.907 1 98.88 121 GLU A C 1
ATOM 858 O O . GLU A 1 121 ? -14.43 0.474 0.313 1 98.88 121 GLU A O 1
ATOM 863 N N . LEU A 1 122 ? -15.875 -1.151 0.843 1 98.88 122 LEU A N 1
ATOM 864 C CA . LEU A 1 122 ? -15.188 -2.178 0.071 1 98.88 122 LEU A CA 1
ATOM 865 C C . LEU A 1 122 ? -16.094 -2.754 -1.009 1 98.88 122 LEU A C 1
ATOM 867 O O . LEU A 1 122 ? -17.25 -3.107 -0.733 1 98.88 122 LEU A O 1
ATOM 871 N N . ALA A 1 123 ? -15.609 -2.734 -2.246 1 98.88 123 ALA A N 1
ATOM 872 C CA . ALA A 1 123 ? -16.234 -3.455 -3.355 1 98.88 123 ALA A CA 1
ATOM 873 C C . ALA A 1 123 ? -15.242 -4.422 -4 1 98.88 123 ALA A C 1
ATOM 875 O O . ALA A 1 123 ? -14.109 -4.047 -4.312 1 98.88 123 ALA A O 1
ATOM 876 N N . VAL A 1 124 ? -15.688 -5.656 -4.168 1 98.75 124 VAL A N 1
ATOM 877 C CA . VAL A 1 124 ? -14.836 -6.676 -4.777 1 98.75 124 VAL A CA 1
ATOM 878 C C . VAL A 1 124 ? -15.562 -7.316 -5.957 1 98.75 124 VAL A C 1
ATOM 880 O O . VAL A 1 124 ? -16.719 -7.719 -5.836 1 98.75 124 VAL A O 1
ATOM 883 N N . GLU A 1 125 ? -14.891 -7.359 -7.055 1 98.5 125 GLU A N 1
ATOM 884 C CA . GLU A 1 125 ? -15.406 -8.023 -8.25 1 98.5 125 GLU A CA 1
ATOM 885 C C . GLU A 1 125 ? -14.477 -9.141 -8.711 1 98.5 125 GLU A C 1
ATOM 887 O O . GLU A 1 125 ? -13.273 -8.922 -8.883 1 98.5 125 GLU A O 1
ATOM 892 N N . THR A 1 126 ? -15.055 -10.344 -8.898 1 98.06 126 THR A N 1
ATOM 893 C CA . THR A 1 126 ? -14.273 -11.406 -9.523 1 98.06 126 THR A CA 1
ATOM 894 C C . THR A 1 126 ? -14.156 -11.18 -11.031 1 98.06 126 THR A C 1
ATOM 896 O O . THR A 1 126 ? -15.164 -11.203 -11.742 1 98.06 126 THR A O 1
ATOM 899 N N . THR A 1 127 ? -12.984 -11.031 -11.5 1 96.81 127 THR A N 1
ATOM 900 C CA . THR A 1 127 ? -12.805 -10.688 -12.906 1 96.81 127 THR A CA 1
ATOM 901 C C . THR A 1 127 ? -12.344 -11.906 -13.703 1 96.81 127 THR A C 1
ATOM 903 O O . THR A 1 127 ? -12.375 -11.898 -14.938 1 96.81 127 THR A O 1
ATOM 906 N N . HIS A 1 128 ? -11.891 -12.891 -13.086 1 93.88 128 HIS A N 1
ATOM 907 C CA . HIS A 1 128 ? -11.414 -14.133 -13.688 1 93.88 128 HIS A CA 1
ATOM 908 C C . HIS A 1 128 ? -11.484 -15.289 -12.695 1 93.88 128 HIS A C 1
ATOM 910 O O . HIS A 1 128 ? -11.273 -15.094 -11.5 1 93.88 128 HIS A O 1
ATOM 916 N N . ASP A 1 129 ? -11.82 -16.422 -13.141 1 94.75 129 ASP A N 1
ATOM 917 C CA . ASP A 1 129 ? -11.82 -17.641 -12.336 1 94.75 129 ASP A CA 1
ATOM 918 C C . ASP A 1 129 ? -11.664 -18.875 -13.219 1 94.75 129 ASP A C 1
ATOM 920 O O . ASP A 1 129 ? -12.539 -19.172 -14.031 1 94.75 129 ASP A O 1
ATOM 924 N N . ALA A 1 130 ? -10.625 -19.531 -13.102 1 90.94 130 ALA A N 1
ATOM 925 C CA . ALA A 1 130 ? -10.336 -20.719 -13.891 1 90.94 130 ALA A CA 1
ATOM 926 C C . ALA A 1 130 ? -9.828 -21.859 -13 1 90.94 130 ALA A C 1
ATOM 928 O O . ALA A 1 130 ? -8.969 -21.656 -12.148 1 90.94 130 ALA A O 1
ATOM 929 N N . ASN A 1 131 ? -10.383 -23.016 -13.227 1 90.94 131 ASN A N 1
ATOM 930 C CA . ASN A 1 131 ? -9.969 -24.188 -12.461 1 90.94 131 ASN A CA 1
ATOM 931 C C . ASN A 1 131 ? -8.57 -24.641 -12.852 1 90.94 131 ASN A C 1
ATOM 933 O O . ASN A 1 131 ? -8.109 -24.375 -13.969 1 90.94 131 ASN A O 1
ATOM 937 N N . ALA A 1 132 ? -7.961 -25.281 -11.883 1 88.5 132 ALA A N 1
ATOM 938 C CA . ALA A 1 132 ? -6.699 -25.953 -12.195 1 88.5 132 ALA A CA 1
ATOM 939 C C . ALA A 1 132 ? -6.906 -27.078 -13.203 1 88.5 132 ALA A C 1
ATOM 941 O O . ALA A 1 132 ? -8 -27.625 -13.312 1 88.5 132 ALA A O 1
ATOM 942 N N . ALA A 1 133 ? -5.918 -27.25 -14.023 1 82.19 133 ALA A N 1
ATOM 943 C CA . ALA A 1 133 ? -5.953 -28.344 -14.992 1 82.19 133 ALA A CA 1
ATOM 944 C C . ALA A 1 133 ? -4.809 -29.328 -14.742 1 82.19 133 ALA A C 1
ATOM 946 O O . ALA A 1 133 ? -3.652 -29.031 -15.055 1 82.19 133 ALA A O 1
ATOM 947 N N . PRO A 1 134 ? -5.164 -30.453 -14.172 1 78.38 134 PRO A N 1
ATOM 948 C CA . PRO A 1 134 ? -4.109 -31.438 -13.945 1 78.38 134 PRO A CA 1
ATOM 949 C C . PRO A 1 134 ? -3.609 -32.062 -15.242 1 78.38 134 PRO A C 1
ATOM 951 O O . PRO A 1 134 ? -4.391 -32.281 -16.172 1 78.38 134 PRO A O 1
ATOM 954 N N . CYS A 1 135 ? -2.324 -32.25 -15.312 1 77.12 135 CYS A N 1
ATOM 955 C CA . CYS A 1 135 ? -1.8 -33.031 -16.422 1 77.12 135 CYS A CA 1
ATOM 956 C C . CYS A 1 135 ? -2.143 -34.531 -16.234 1 77.12 135 CYS A C 1
ATOM 958 O O . CYS A 1 135 ? -2.242 -35 -15.094 1 77.12 135 CYS A O 1
ATOM 960 N N . SER A 1 136 ? -2.344 -35.125 -17.391 1 77.25 136 SER A N 1
ATOM 961 C CA . SER A 1 136 ? -2.668 -36.562 -17.375 1 77.25 136 SER A CA 1
ATOM 962 C C . SER A 1 136 ? -1.547 -37.375 -16.734 1 77.25 136 SER A C 1
ATOM 964 O O . SER A 1 136 ? -0.385 -37.25 -17.125 1 77.25 136 SER A O 1
ATOM 966 N N . PRO A 1 137 ? -1.958 -38.125 -15.734 1 80.81 137 PRO A N 1
ATOM 967 C CA . PRO A 1 137 ? -0.926 -38.969 -15.133 1 80.81 137 PRO A CA 1
ATOM 968 C C . PRO A 1 137 ? -0.206 -39.844 -16.156 1 80.81 137 PRO A C 1
ATOM 970 O O . PRO A 1 137 ? 1.004 -40.062 -16.047 1 80.81 137 PRO A O 1
ATOM 973 N N . GLY A 1 138 ? -0.981 -40.281 -17.125 1 78.44 138 GLY A N 1
ATOM 974 C CA . GLY A 1 138 ? -0.386 -41.094 -18.156 1 78.44 138 GLY A CA 1
ATOM 975 C C . GLY A 1 138 ? 0.637 -40.375 -19 1 78.44 138 GLY A C 1
ATOM 976 O O . GLY A 1 138 ? 1.729 -40.875 -19.25 1 78.44 138 GLY A O 1
ATOM 977 N N . ILE A 1 139 ? 0.274 -39.188 -19.344 1 76.88 139 ILE A N 1
ATOM 978 C CA . ILE A 1 139 ? 1.165 -38.375 -20.172 1 76.88 139 ILE A CA 1
ATOM 979 C C . ILE A 1 139 ? 2.387 -37.969 -19.359 1 76.88 139 ILE A C 1
ATOM 981 O O . ILE A 1 139 ? 3.512 -37.969 -19.859 1 76.88 139 ILE A O 1
ATOM 985 N N . ARG A 1 140 ? 2.182 -37.719 -18.188 1 82.06 140 ARG A N 1
ATOM 986 C CA . ARG A 1 140 ? 3.277 -37.281 -17.312 1 82.06 140 ARG A CA 1
ATOM 987 C C . ARG A 1 140 ? 4.297 -38.406 -17.156 1 82.06 140 ARG A C 1
ATOM 989 O O . ARG A 1 140 ? 5.504 -38.156 -17.156 1 82.06 140 ARG A O 1
ATOM 996 N N . ARG A 1 141 ? 3.742 -39.531 -16.984 1 84.19 141 ARG A N 1
ATOM 997 C CA . ARG A 1 141 ? 4.633 -40.688 -16.859 1 84.19 141 ARG A CA 1
ATOM 998 C C . ARG A 1 141 ? 5.488 -40.844 -18.109 1 84.19 141 ARG A C 1
ATOM 1000 O O . ARG A 1 141 ? 6.676 -41.156 -18.016 1 84.19 141 ARG A O 1
ATOM 1007 N N . GLN A 1 142 ? 4.863 -40.625 -19.172 1 81.06 142 GLN A N 1
ATOM 1008 C CA . GLN A 1 142 ? 5.586 -40.75 -20.438 1 81.06 142 GLN A CA 1
ATOM 1009 C C . GLN A 1 142 ? 6.648 -39.656 -20.578 1 81.06 142 GLN A C 1
ATOM 1011 O O . GLN A 1 142 ? 7.758 -39.906 -21.031 1 81.06 142 GLN A O 1
ATOM 1016 N N . ILE A 1 143 ? 6.246 -38.5 -20.141 1 81.69 143 ILE A N 1
ATOM 1017 C CA . ILE A 1 143 ? 7.195 -37.375 -20.172 1 81.69 143 ILE A CA 1
ATOM 1018 C C . ILE A 1 143 ? 8.359 -37.688 -19.219 1 81.69 143 ILE A C 1
ATOM 1020 O O . ILE A 1 143 ? 9.523 -37.5 -19.594 1 81.69 143 ILE A O 1
ATOM 1024 N N . GLU A 1 144 ? 8.055 -38.156 -18.078 1 87.69 144 GLU A N 1
ATOM 1025 C CA . GLU A 1 144 ? 9.07 -38.469 -17.094 1 87.69 144 GLU A CA 1
ATOM 1026 C C . GLU A 1 144 ? 10.047 -39.531 -17.625 1 87.69 144 GLU A C 1
ATOM 1028 O O . GLU A 1 144 ? 11.258 -39.406 -17.453 1 87.69 144 GLU A O 1
ATOM 1033 N N . ALA A 1 145 ? 9.477 -40.5 -18.188 1 86.94 145 ALA A N 1
ATOM 1034 C CA . ALA A 1 145 ? 10.305 -41.562 -18.766 1 86.94 145 ALA A CA 1
ATOM 1035 C C . ALA A 1 145 ? 11.242 -41 -19.828 1 86.94 145 ALA A C 1
ATOM 1037 O O . ALA A 1 145 ? 12.414 -41.344 -19.891 1 86.94 145 ALA A O 1
ATOM 1038 N N . ALA A 1 146 ? 10.703 -40.094 -20.625 1 84.69 146 ALA A N 1
ATOM 1039 C CA . ALA A 1 146 ? 11.5 -39.5 -21.672 1 84.69 146 ALA A CA 1
ATOM 1040 C C . ALA A 1 146 ? 12.609 -38.625 -21.094 1 84.69 146 ALA A C 1
ATOM 1042 O O . ALA A 1 146 ? 13.734 -38.625 -21.578 1 84.69 146 ALA A O 1
ATOM 1043 N N . VAL A 1 147 ? 12.352 -37.906 -20.047 1 87.06 147 VAL A N 1
ATOM 1044 C CA . VAL A 1 147 ? 13.305 -37.031 -19.375 1 87.06 147 VAL A CA 1
ATOM 1045 C C . VAL A 1 147 ? 14.43 -37.875 -18.781 1 87.06 147 VAL A C 1
ATOM 1047 O O . VAL A 1 147 ? 15.609 -37.531 -18.906 1 87.06 147 VAL A O 1
ATOM 1050 N N . ILE A 1 148 ? 14.062 -39 -18.203 1 88.56 148 ILE A N 1
ATOM 1051 C CA . ILE A 1 148 ? 15.031 -39.906 -17.609 1 88.56 148 ILE A CA 1
ATOM 1052 C C . ILE A 1 148 ? 15.93 -40.469 -18.688 1 88.56 148 ILE A C 1
ATOM 1054 O O . ILE A 1 148 ? 17.156 -40.531 -18.531 1 88.56 148 ILE A O 1
ATOM 1058 N N . ARG A 1 149 ? 15.344 -40.875 -19.781 1 88.19 149 ARG A N 1
ATOM 1059 C CA . ARG A 1 149 ? 16.109 -41.438 -20.875 1 88.19 149 ARG A CA 1
ATOM 1060 C C . ARG A 1 149 ? 17.094 -40.406 -21.438 1 88.19 149 ARG A C 1
ATOM 1062 O O . ARG A 1 149 ? 18.156 -40.812 -21.969 1 88.19 149 ARG A O 1
ATOM 1069 N N . ALA A 1 150 ? 16.766 -39.156 -21.297 1 86.88 150 ALA A N 1
ATOM 1070 C CA . ALA A 1 150 ? 17.625 -38.094 -21.781 1 86.88 150 ALA A CA 1
ATOM 1071 C C . ALA A 1 150 ? 18.75 -37.781 -20.797 1 86.88 150 ALA A C 1
ATOM 1073 O O . ALA A 1 150 ? 19.609 -36.969 -21.062 1 86.88 150 ALA A O 1
ATOM 1074 N N . GLY A 1 151 ? 18.703 -38.469 -19.594 1 87 151 GLY A N 1
ATOM 1075 C CA . GLY A 1 151 ? 19.75 -38.281 -18.594 1 87 151 GLY A CA 1
ATOM 1076 C C . GLY A 1 151 ? 19.5 -37.125 -17.672 1 87 151 GLY A C 1
ATOM 1077 O O . GLY A 1 151 ? 20.438 -36.562 -17.062 1 87 151 GLY A O 1
ATOM 1078 N N . VAL A 1 152 ? 18.281 -36.562 -17.75 1 87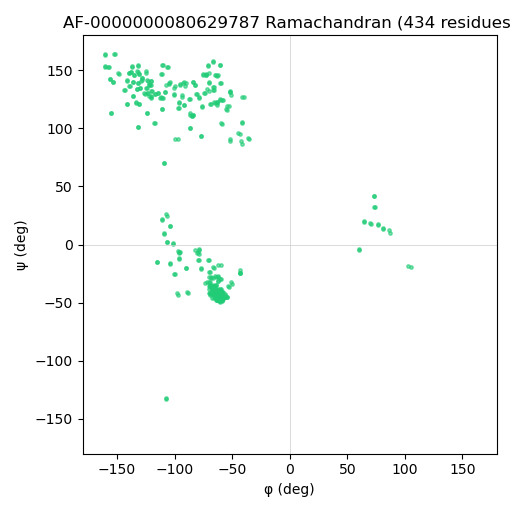.06 152 VAL A N 1
ATOM 1079 C CA . VAL A 1 152 ? 17.953 -35.406 -16.922 1 87.06 152 VAL A CA 1
ATOM 1080 C C . VAL A 1 152 ? 17.141 -35.875 -15.703 1 87.06 152 VAL A C 1
ATOM 1082 O O . VAL A 1 152 ? 16.281 -36.75 -15.812 1 87.06 152 VAL A O 1
ATOM 1085 N N . ARG A 1 153 ? 17.469 -35.375 -14.578 1 87.19 153 ARG A N 1
ATOM 1086 C CA . ARG A 1 153 ? 16.672 -35.625 -13.383 1 87.19 153 ARG A CA 1
ATOM 1087 C C . ARG A 1 153 ? 15.266 -35.062 -13.531 1 87.19 153 ARG A C 1
ATOM 1089 O O . ARG A 1 153 ? 15.102 -33.844 -13.797 1 87.19 153 ARG A O 1
ATOM 1096 N N . PRO A 1 154 ? 14.211 -35.906 -13.391 1 86.19 154 PRO A N 1
ATOM 1097 C CA . PRO A 1 154 ? 12.852 -35.375 -13.492 1 86.19 154 PRO A CA 1
ATOM 1098 C C . PRO A 1 154 ? 12.5 -34.438 -12.352 1 86.19 154 PRO A C 1
ATOM 1100 O O . PRO A 1 154 ? 12.883 -34.656 -11.203 1 86.19 154 PRO A O 1
ATOM 1103 N N . LEU A 1 155 ? 11.875 -33.312 -12.703 1 83.25 155 LEU A N 1
ATOM 1104 C CA . LEU A 1 155 ? 11.391 -32.375 -11.719 1 83.25 155 LEU A CA 1
ATOM 1105 C C . LEU A 1 155 ? 9.945 -31.969 -12.008 1 83.25 155 LEU A C 1
ATOM 1107 O O . LEU A 1 155 ? 9.672 -31.234 -12.953 1 83.25 155 LEU A O 1
ATOM 1111 N N . PRO A 1 156 ? 9.031 -32.594 -11.258 1 78.69 156 PRO A N 1
ATOM 1112 C CA . PRO A 1 156 ? 7.648 -32.156 -11.383 1 78.69 156 PRO A CA 1
ATOM 1113 C C . PRO A 1 156 ? 7.418 -30.766 -10.773 1 78.69 156 PRO A C 1
ATOM 1115 O O . PRO A 1 156 ? 7.941 -30.469 -9.695 1 78.69 156 PRO A O 1
ATOM 1118 N N . LEU A 1 157 ? 6.734 -29.891 -11.562 1 75.06 157 LEU A N 1
ATOM 1119 C CA . LEU A 1 157 ? 6.41 -28.562 -11.016 1 75.06 157 LEU A CA 1
ATOM 1120 C C . LEU A 1 157 ? 5.102 -28.047 -11.602 1 75.06 157 LEU A C 1
ATOM 1122 O O . LEU A 1 157 ? 4.762 -28.344 -12.75 1 75.06 157 LEU A O 1
ATOM 1126 N N . PRO A 1 158 ? 4.371 -27.281 -10.766 1 72.06 158 PRO A N 1
ATOM 1127 C CA . PRO A 1 158 ? 3.158 -26.672 -11.32 1 72.06 158 PRO A CA 1
ATOM 1128 C C . PRO A 1 158 ? 3.453 -25.484 -12.227 1 72.06 158 PRO A C 1
ATOM 1130 O O . PRO A 1 158 ? 4.52 -24.859 -12.117 1 72.06 158 PRO A O 1
ATOM 1133 N N . SER A 1 159 ? 2.574 -25.375 -13.242 1 69.81 159 SER A N 1
ATOM 1134 C CA . SER A 1 159 ? 2.684 -24.203 -14.086 1 69.81 159 SER A CA 1
ATOM 1135 C C . SER A 1 159 ? 1.892 -23.031 -13.508 1 69.81 159 SER A C 1
ATOM 1137 O O . SER A 1 159 ? 0.675 -23.125 -13.328 1 69.81 159 SER A O 1
ATOM 1139 N N . GLY A 1 160 ? 2.51 -22.031 -13.07 1 65.94 160 GLY A N 1
ATOM 1140 C CA . GLY A 1 160 ? 1.879 -20.844 -12.5 1 65.94 160 GLY A CA 1
ATOM 1141 C C . GLY A 1 160 ? 1.293 -19.922 -13.547 1 65.94 160 GLY A C 1
ATOM 1142 O O . GLY A 1 160 ? 0.511 -19.016 -13.227 1 65.94 160 GLY A O 1
ATOM 1143 N N . ALA A 1 161 ? 1.731 -20 -14.844 1 57.22 161 ALA A N 1
ATOM 1144 C CA . ALA A 1 161 ? 1.247 -19.156 -15.93 1 57.22 161 ALA A CA 1
ATOM 1145 C C . ALA A 1 161 ? 0.113 -19.828 -16.688 1 57.22 161 ALA A C 1
ATOM 1147 O O . ALA A 1 161 ? 0.088 -21.062 -16.812 1 57.22 161 ALA A O 1
ATOM 1148 N N . GLY A 1 162 ? -0.981 -19.125 -16.812 1 53.41 162 GLY A N 1
ATOM 1149 C CA . GLY A 1 162 ? -2.02 -19.656 -17.672 1 53.41 162 GLY A CA 1
ATOM 1150 C C . GLY A 1 162 ? -1.52 -20 -19.062 1 53.41 162 GLY A C 1
ATOM 1151 O O . GLY A 1 162 ? -0.674 -19.297 -19.609 1 53.41 162 GLY A O 1
ATOM 1152 N N . HIS A 1 163 ? -1.569 -21.156 -19.516 1 54.81 163 HIS A N 1
ATOM 1153 C CA . HIS A 1 163 ? -1.246 -21.609 -20.859 1 54.81 163 HIS A CA 1
ATOM 1154 C C . HIS A 1 163 ? -2.51 -21.922 -21.656 1 54.81 163 HIS A C 1
ATOM 1156 O O . HIS A 1 163 ? -3.543 -22.266 -21.078 1 54.81 163 HIS A O 1
ATOM 1162 N N . ASP A 1 164 ? -2.406 -21.5 -22.891 1 46.09 164 ASP A N 1
ATOM 1163 C CA . ASP A 1 164 ? -3.508 -21.828 -23.781 1 46.09 164 ASP A CA 1
ATOM 1164 C C . ASP A 1 164 ? -3.959 -23.281 -23.594 1 46.09 164 ASP A C 1
ATOM 1166 O O . ASP A 1 164 ? -5.102 -23.625 -23.906 1 46.09 164 ASP A O 1
ATOM 1170 N N . ALA A 1 165 ? -3.129 -24.016 -23.094 1 48.75 165 ALA A N 1
ATOM 1171 C CA . ALA A 1 165 ? -3.477 -25.422 -22.875 1 48.75 165 ALA A CA 1
ATOM 1172 C C . ALA A 1 165 ? -4.641 -25.547 -21.906 1 48.75 165 ALA A C 1
ATOM 1174 O O . ALA A 1 165 ? -5.355 -26.562 -21.906 1 48.75 165 ALA A O 1
ATOM 1175 N N . MET A 1 166 ? -4.844 -24.438 -21.188 1 51.38 166 MET A N 1
ATOM 1176 C CA . MET A 1 166 ? -5.934 -24.469 -20.219 1 51.38 166 MET A CA 1
ATOM 1177 C C . MET A 1 166 ? -7.281 -24.625 -20.906 1 51.38 166 MET A C 1
ATOM 1179 O O . MET A 1 166 ? -8.203 -25.219 -20.344 1 51.38 166 MET A O 1
ATOM 1183 N N . ALA A 1 167 ? -7.246 -24.109 -22.156 1 46.81 167 ALA A N 1
ATOM 1184 C CA . ALA A 1 167 ? -8.469 -24.188 -22.953 1 46.81 167 ALA A CA 1
ATOM 1185 C C . ALA A 1 167 ? -8.812 -25.641 -23.266 1 46.81 167 ALA A C 1
ATOM 1187 O O . ALA A 1 167 ? -9.977 -25.969 -23.516 1 46.81 167 ALA A O 1
ATOM 1188 N N . PHE A 1 168 ? -7.832 -26.5 -23.172 1 46.03 168 PHE A N 1
ATOM 1189 C CA . PHE A 1 168 ? -8.102 -27.891 -23.531 1 46.03 168 PHE A CA 1
ATOM 1190 C C . PHE A 1 168 ? -8.305 -28.734 -22.281 1 46.03 168 PHE A C 1
ATOM 1192 O O . PHE A 1 168 ? -8.578 -29.938 -22.375 1 46.03 168 PHE A O 1
ATOM 1199 N N . ALA A 1 169 ? -8.242 -28.172 -21.172 1 50.09 169 ALA A N 1
ATOM 1200 C CA . ALA A 1 169 ? -8.414 -28.906 -19.922 1 50.09 169 ALA A CA 1
ATOM 1201 C C . ALA A 1 169 ? -9.812 -29.5 -19.828 1 50.09 169 ALA A C 1
ATOM 1203 O O . ALA A 1 169 ? -10.812 -28.797 -19.984 1 50.09 169 ALA A O 1
ATOM 1204 N N . GLY A 1 170 ? -9.828 -30.781 -19.719 1 50.22 170 GLY A N 1
ATOM 1205 C CA . GLY A 1 170 ? -11.062 -31.547 -19.609 1 50.22 170 GLY A CA 1
ATOM 1206 C C . GLY A 1 170 ? -11.422 -32.281 -20.891 1 50.22 170 GLY A C 1
ATOM 1207 O O . GLY A 1 170 ? -12.258 -33.188 -20.875 1 50.22 170 GLY A O 1
ATOM 1208 N N . VAL A 1 171 ? -10.82 -31.812 -22.031 1 49.16 171 VAL A N 1
ATOM 1209 C CA . VAL A 1 171 ? -11.227 -32.469 -23.266 1 49.16 171 VAL A CA 1
ATOM 1210 C C . VAL A 1 171 ? -10.211 -33.531 -23.656 1 49.16 171 VAL A C 1
ATOM 1212 O O . VAL A 1 171 ? -10.586 -34.625 -24.062 1 49.16 171 VAL A O 1
ATOM 1215 N N . LEU A 1 172 ? -8.852 -33.25 -23.516 1 59.22 172 LEU A N 1
ATOM 1216 C CA . LEU A 1 172 ? -7.816 -34.219 -23.859 1 59.22 172 LEU A CA 1
ATOM 1217 C C . LEU A 1 172 ? -6.738 -34.25 -22.781 1 59.22 172 LEU A C 1
ATOM 1219 O O . LEU A 1 172 ? -6.465 -33.25 -22.109 1 59.22 172 LEU A O 1
ATOM 1223 N N . PRO A 1 173 ? -6.352 -35.5 -22.562 1 66.25 173 PRO A N 1
ATOM 1224 C CA . PRO A 1 173 ? -5.211 -35.594 -21.656 1 66.25 173 PRO A CA 1
ATOM 1225 C C . PRO A 1 173 ? -4.055 -34.688 -22.078 1 66.25 173 PRO A C 1
ATOM 1227 O O . PRO A 1 173 ? -3.799 -34.531 -23.266 1 66.25 173 PRO A O 1
ATOM 1230 N N . MET A 1 174 ? -3.559 -33.875 -21.141 1 66.19 174 MET A N 1
ATOM 1231 C CA . MET A 1 174 ? -2.523 -32.906 -21.469 1 66.19 174 MET A CA 1
ATOM 1232 C C .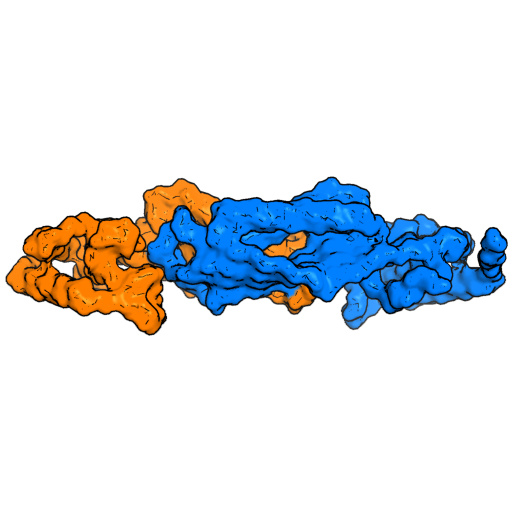 MET A 1 174 ? -1.26 -33.125 -20.656 1 66.19 174 MET A C 1
ATOM 1234 O O . MET A 1 174 ? -1.324 -33.688 -19.547 1 66.19 174 MET A O 1
ATOM 1238 N N . GLY A 1 175 ? -0.111 -33.031 -21.328 1 72.44 175 GLY A N 1
ATOM 1239 C CA . GLY A 1 175 ? 1.184 -32.938 -20.672 1 72.44 175 GLY A CA 1
ATOM 1240 C C . GLY A 1 175 ? 1.982 -31.734 -21.094 1 72.44 175 GLY A C 1
ATOM 1241 O O . GLY A 1 175 ? 1.741 -31.156 -22.156 1 72.44 175 GLY A O 1
ATOM 1242 N N . MET A 1 176 ? 2.738 -31.219 -20.219 1 72.38 176 MET A N 1
ATOM 1243 C CA . MET A 1 176 ? 3.506 -30.016 -20.5 1 72.38 176 MET A CA 1
ATOM 1244 C C . MET A 1 176 ? 4.914 -30.125 -19.922 1 72.38 176 MET A C 1
ATOM 1246 O O . MET A 1 176 ? 5.105 -30.688 -18.844 1 72.38 176 MET A O 1
ATOM 1250 N N . LEU A 1 177 ? 5.848 -29.688 -20.797 1 74.81 177 LEU A N 1
ATOM 1251 C CA . LEU A 1 177 ? 7.254 -29.625 -20.406 1 74.81 177 LEU A CA 1
ATOM 1252 C C . LEU A 1 177 ? 7.734 -28.172 -20.312 1 74.81 177 LEU A C 1
ATOM 1254 O O . LEU A 1 177 ? 7.5 -27.391 -21.234 1 74.81 177 LEU A O 1
ATOM 1258 N N . PHE A 1 178 ? 8.312 -27.797 -19.188 1 74.19 178 PHE A N 1
ATOM 1259 C CA . PHE A 1 178 ? 8.945 -26.484 -19.047 1 74.19 178 PHE A CA 1
ATOM 1260 C C . PHE A 1 178 ? 10.414 -26.547 -19.422 1 74.19 178 PHE A C 1
ATOM 1262 O O . PHE A 1 178 ? 11.102 -27.531 -19.109 1 74.19 178 PHE A O 1
ATOM 1269 N N . VAL A 1 179 ? 10.875 -25.547 -20.172 1 72.75 179 VAL A N 1
ATOM 1270 C CA . VAL A 1 179 ? 12.289 -25.406 -20.484 1 72.75 179 VAL A CA 1
ATOM 1271 C C . VAL A 1 179 ? 12.898 -24.281 -19.656 1 72.75 179 VAL A C 1
ATOM 1273 O O . VAL A 1 179 ? 12.266 -23.25 -19.453 1 72.75 179 VAL A O 1
ATOM 1276 N N . ARG A 1 180 ? 14.07 -24.531 -19.156 1 71.75 180 ARG A N 1
ATOM 1277 C CA . ARG A 1 180 ? 14.781 -23.547 -18.359 1 71.75 180 ARG A CA 1
ATOM 1278 C C . ARG A 1 180 ? 14.938 -22.234 -19.125 1 71.75 180 ARG A C 1
ATOM 1280 O O . ARG A 1 180 ? 15.281 -22.234 -20.297 1 71.75 180 ARG A O 1
ATOM 1287 N N . CYS A 1 181 ? 14.352 -21.188 -18.625 1 60.41 181 CYS A N 1
ATOM 1288 C CA . CYS A 1 181 ? 14.531 -19.859 -19.203 1 60.41 181 CYS A CA 1
ATOM 1289 C C . CYS A 1 181 ? 15.336 -18.969 -18.281 1 60.41 181 CYS A C 1
ATOM 1291 O O . CYS A 1 181 ? 15.211 -19.047 -17.062 1 60.41 181 CYS A O 1
ATOM 1293 N N . ALA A 1 182 ? 16.391 -18.438 -18.922 1 51.75 182 ALA A N 1
ATOM 1294 C CA . ALA A 1 182 ? 17.234 -17.547 -18.125 1 51.75 182 ALA A CA 1
ATOM 1295 C C . ALA A 1 182 ? 16.375 -16.469 -17.453 1 51.75 182 ALA A C 1
ATOM 1297 O O . ALA A 1 182 ? 15.547 -15.836 -18.094 1 51.75 182 ALA A O 1
ATOM 1298 N N . GLY A 1 183 ? 16.562 -16.266 -16.188 1 48.81 183 GLY A N 1
ATOM 1299 C CA . GLY A 1 183 ? 15.977 -15.234 -15.352 1 48.81 183 GLY A CA 1
ATOM 1300 C C . GLY A 1 183 ? 14.5 -15.438 -15.094 1 48.81 183 GLY A C 1
ATOM 1301 O O . GLY A 1 183 ? 13.836 -14.562 -14.523 1 48.81 183 GLY A O 1
ATOM 1302 N N . GLY A 1 184 ? 13.938 -16.797 -15.344 1 45.59 184 GLY A N 1
ATOM 1303 C CA . GLY A 1 184 ? 12.547 -17.109 -15.062 1 45.59 184 GLY A CA 1
ATOM 1304 C C . GLY A 1 184 ? 11.578 -16.25 -15.852 1 45.59 184 GLY A C 1
ATOM 1305 O O . GLY A 1 184 ? 10.406 -16.125 -15.477 1 45.59 184 GLY A O 1
ATOM 1306 N N . ILE A 1 185 ? 12.047 -15.312 -16.609 1 41.78 185 ILE A N 1
ATOM 1307 C CA . ILE A 1 185 ? 11.242 -14.328 -17.328 1 41.78 185 ILE A CA 1
ATOM 1308 C C . ILE A 1 185 ? 10.625 -14.961 -18.578 1 41.78 185 ILE A C 1
ATOM 1310 O O . ILE A 1 185 ? 11.344 -15.469 -19.438 1 41.78 185 ILE A O 1
ATOM 1314 N N . SER A 1 186 ? 9.438 -15.477 -18.516 1 40.56 186 SER A N 1
ATOM 1315 C CA . SER A 1 186 ? 8.656 -15.953 -19.641 1 40.56 186 SER A CA 1
ATOM 1316 C C . SER A 1 186 ? 7.945 -14.797 -20.344 1 40.56 186 SER A C 1
ATOM 1318 O O . SER A 1 186 ? 7.445 -13.875 -19.688 1 40.56 186 SER A O 1
ATOM 1320 N N . HIS A 1 187 ? 8.07 -14.695 -21.688 1 40.59 187 HIS A N 1
ATOM 1321 C CA . HIS A 1 187 ? 7.473 -13.75 -22.625 1 40.59 187 HIS A CA 1
ATOM 1322 C C . HIS A 1 187 ? 8.234 -12.43 -22.641 1 40.59 187 HIS A C 1
ATOM 1324 O O . HIS A 1 187 ? 7.621 -11.359 -22.719 1 40.59 187 HIS A O 1
ATOM 1330 N N . ASN A 1 188 ? 9.383 -12.453 -22.078 1 40.41 188 ASN A N 1
ATOM 1331 C CA . ASN A 1 188 ? 10.312 -11.336 -22.234 1 40.41 188 ASN A CA 1
ATOM 1332 C C . ASN A 1 188 ? 11.375 -11.641 -23.281 1 40.41 188 ASN A C 1
ATOM 1334 O O . ASN A 1 188 ? 11.805 -12.789 -23.422 1 40.41 188 ASN A O 1
ATOM 1338 N N . PRO A 1 189 ? 11.602 -10.758 -24.25 1 38.47 189 PRO A N 1
ATOM 1339 C CA . PRO A 1 189 ? 12.672 -10.938 -25.234 1 38.47 189 PRO A CA 1
ATOM 1340 C C . PRO A 1 189 ? 13.977 -11.414 -24.609 1 38.47 189 PRO A C 1
ATOM 1342 O O . PRO A 1 189 ? 14.859 -11.906 -25.312 1 38.47 189 PRO A O 1
ATOM 1345 N N . ALA A 1 190 ? 14.102 -11.141 -23.469 1 42.75 190 ALA A N 1
ATOM 1346 C CA . ALA A 1 190 ? 15.344 -11.594 -22.844 1 42.75 190 ALA A CA 1
ATOM 1347 C C . ALA A 1 190 ? 15.281 -13.078 -22.5 1 42.75 190 ALA A C 1
ATOM 1349 O O . ALA A 1 190 ? 16.203 -13.609 -21.875 1 42.75 190 ALA A O 1
ATOM 1350 N N . GLU A 1 191 ? 14.172 -13.617 -22.734 1 46.75 191 GLU A N 1
ATOM 1351 C CA . GLU A 1 191 ? 14.07 -15.07 -22.594 1 46.75 191 GLU A CA 1
ATOM 1352 C C . GLU A 1 191 ? 15.164 -15.773 -23.391 1 46.75 191 GLU A C 1
ATOM 1354 O O . GLU A 1 191 ? 15.297 -15.555 -24.594 1 46.75 191 GLU A O 1
ATOM 1359 N N . SER A 1 192 ? 16.188 -16 -22.828 1 53.97 192 SER A N 1
ATOM 1360 C CA . SER A 1 192 ? 17.188 -16.719 -23.609 1 53.97 192 SER A CA 1
ATOM 1361 C C . SER A 1 192 ? 17.203 -18.203 -23.266 1 53.97 192 SER A C 1
ATOM 1363 O O . SER A 1 192 ? 17.406 -18.578 -22.125 1 53.97 192 SER A O 1
ATOM 1365 N N . ILE A 1 193 ? 16.484 -18.891 -23.922 1 61.59 193 ILE A N 1
ATOM 1366 C CA . ILE A 1 193 ? 16.672 -20.344 -23.922 1 61.59 193 ILE A CA 1
ATOM 1367 C C . ILE A 1 193 ? 17.984 -20.688 -24.641 1 61.59 193 ILE A C 1
ATOM 1369 O O . ILE A 1 193 ? 18.312 -20.094 -25.656 1 61.59 193 ILE A O 1
ATOM 1373 N N . THR A 1 194 ? 18.797 -21.312 -23.891 1 67.38 194 THR A N 1
ATOM 1374 C CA . THR A 1 194 ? 20.016 -21.75 -24.562 1 67.38 194 THR A CA 1
ATOM 1375 C C . THR A 1 194 ? 19.672 -22.734 -25.672 1 67.38 194 THR A C 1
ATOM 1377 O O . THR A 1 194 ? 18.641 -23.406 -25.625 1 67.38 194 THR A O 1
ATOM 1380 N N . VAL A 1 195 ? 20.422 -22.656 -26.688 1 68.81 195 VAL A N 1
ATOM 1381 C CA . VAL A 1 195 ? 20.297 -23.609 -27.781 1 68.81 195 VAL A CA 1
ATOM 1382 C C . VAL A 1 195 ? 20.312 -25.031 -27.234 1 68.81 195 VAL A C 1
ATOM 1384 O O . VAL A 1 195 ? 19.594 -25.906 -27.719 1 68.81 195 VAL A O 1
ATOM 1387 N N . GLU A 1 196 ? 21.062 -25.234 -26.172 1 72.25 196 GLU A N 1
ATOM 1388 C CA . GLU A 1 196 ? 21.203 -26.562 -25.562 1 72.25 196 GLU A CA 1
ATOM 1389 C C . GLU A 1 196 ? 19.906 -26.984 -24.891 1 72.25 196 GLU A C 1
ATOM 1391 O O . GLU A 1 196 ? 19.453 -28.125 -25.047 1 72.25 196 GLU A O 1
ATOM 1396 N N . ASP A 1 197 ? 19.297 -26.062 -24.234 1 72 197 ASP A N 1
ATOM 1397 C CA . ASP A 1 197 ? 18.047 -26.406 -23.547 1 72 197 ASP A CA 1
ATOM 1398 C C . ASP A 1 197 ? 16.922 -26.656 -24.547 1 72 197 ASP A C 1
ATOM 1400 O O . ASP A 1 197 ? 16.109 -27.562 -24.359 1 72 197 ASP A O 1
ATOM 1404 N N . ALA A 1 198 ? 16.953 -25.922 -25.578 1 72.62 198 ALA A N 1
ATOM 1405 C CA . ALA A 1 198 ? 15.93 -26.078 -26.609 1 72.62 198 ALA A CA 1
ATOM 1406 C C . ALA A 1 198 ? 16.078 -27.422 -27.312 1 72.62 198 ALA A C 1
ATOM 1408 O O . ALA A 1 198 ? 15.102 -28.125 -27.547 1 72.62 198 ALA A O 1
ATOM 1409 N N . ASP A 1 199 ? 17.328 -27.703 -27.656 1 71.12 199 ASP A N 1
ATOM 1410 C CA . ASP A 1 199 ? 17.609 -28.969 -28.312 1 71.12 199 ASP A CA 1
ATOM 1411 C C . ASP A 1 199 ? 17.172 -30.156 -27.453 1 71.12 199 ASP A C 1
ATOM 1413 O O . ASP A 1 199 ? 16.516 -31.078 -27.938 1 71.12 199 ASP A O 1
ATOM 1417 N N . LEU A 1 200 ? 17.531 -30.047 -26.203 1 75.38 200 LEU A N 1
ATOM 1418 C CA . LEU A 1 200 ? 17.172 -31.109 -25.281 1 75.38 200 LEU A CA 1
ATOM 1419 C C . LEU A 1 200 ? 15.656 -31.25 -25.172 1 75.38 200 LEU A C 1
ATOM 1421 O O . LEU A 1 200 ? 15.141 -32.375 -25.125 1 75.38 200 LEU A O 1
ATOM 1425 N N . SER A 1 201 ? 14.984 -30.203 -25.156 1 73.94 201 SER A N 1
ATOM 1426 C CA . SER A 1 201 ? 13.531 -30.234 -25.047 1 73.94 201 SER A CA 1
ATOM 1427 C C . SER A 1 201 ? 12.906 -30.906 -26.266 1 73.94 201 SER A C 1
ATOM 1429 O O . SER A 1 201 ? 11.961 -31.688 -26.125 1 73.94 201 SER A O 1
ATOM 1431 N N . VAL A 1 202 ? 13.422 -30.594 -27.422 1 72 202 VAL A N 1
ATOM 1432 C CA . VAL A 1 202 ? 12.922 -31.188 -28.656 1 72 202 VAL A CA 1
ATOM 1433 C C . VAL A 1 202 ? 13.18 -32.688 -28.641 1 72 202 VAL A C 1
ATOM 1435 O O . VAL A 1 202 ? 12.32 -33.5 -29.047 1 72 202 VAL A O 1
ATOM 1438 N N . GLN A 1 203 ? 14.375 -33.062 -28.188 1 76.31 203 GLN A N 1
ATOM 1439 C CA . GLN A 1 203 ? 14.711 -34.5 -28.094 1 76.31 203 GLN A CA 1
ATOM 1440 C C . GLN A 1 203 ? 13.742 -35.219 -27.172 1 76.31 203 GLN A C 1
ATOM 1442 O O . GLN A 1 203 ? 13.312 -36.344 -27.484 1 76.31 203 GLN A O 1
ATOM 1447 N N . ILE A 1 204 ? 13.391 -34.594 -26.172 1 76.62 204 ILE A N 1
ATOM 1448 C CA . ILE A 1 204 ? 12.484 -35.188 -25.203 1 76.62 204 ILE A CA 1
ATOM 1449 C C . ILE A 1 204 ? 11.094 -35.312 -25.828 1 76.62 204 ILE A C 1
ATOM 1451 O O . ILE A 1 204 ? 10.453 -36.375 -25.719 1 76.62 204 ILE A O 1
ATOM 1455 N N . LEU A 1 205 ? 10.688 -34.312 -26.5 1 75.81 205 LEU A N 1
ATOM 1456 C CA . LEU A 1 205 ? 9.383 -34.344 -27.141 1 75.81 205 LEU A CA 1
ATOM 1457 C C . LEU A 1 205 ? 9.32 -35.438 -28.203 1 75.81 205 LEU A C 1
ATOM 1459 O O . LEU A 1 205 ? 8.328 -36.156 -28.297 1 75.81 205 LEU A O 1
ATOM 1463 N N . LEU A 1 206 ? 10.391 -35.562 -28.953 1 70.69 206 LEU A N 1
ATOM 1464 C CA . LEU A 1 206 ? 10.469 -36.594 -29.969 1 70.69 206 LEU A CA 1
ATOM 1465 C C . LEU A 1 206 ? 10.43 -37.969 -29.344 1 70.69 206 LEU A C 1
ATOM 1467 O O . LEU A 1 206 ? 9.781 -38.906 -29.875 1 70.69 206 LEU A O 1
ATOM 1471 N N . ASP A 1 207 ? 11.133 -38.125 -28.281 1 78 207 ASP A N 1
ATOM 1472 C CA . ASP A 1 207 ? 11.148 -39.406 -27.562 1 78 207 ASP A CA 1
ATOM 1473 C C . ASP A 1 207 ? 9.75 -39.781 -27.078 1 78 207 ASP A C 1
ATOM 1475 O O . ASP A 1 207 ? 9.352 -40.938 -27.156 1 78 207 ASP A O 1
ATOM 1479 N N . ILE A 1 208 ? 9.039 -38.812 -26.625 1 73.12 208 ILE A N 1
ATOM 1480 C CA . ILE A 1 208 ? 7.68 -39.031 -26.156 1 73.12 208 ILE A CA 1
ATOM 1481 C C . ILE A 1 208 ? 6.812 -39.531 -27.312 1 73.12 208 ILE A C 1
ATOM 1483 O O . ILE A 1 208 ? 6.066 -40.5 -27.156 1 73.12 208 ILE A O 1
ATOM 1487 N N . ILE A 1 209 ? 6.945 -38.844 -28.406 1 71.06 209 ILE A N 1
ATOM 1488 C CA . ILE A 1 209 ? 6.148 -39.219 -29.578 1 71.06 209 ILE A CA 1
ATOM 1489 C C . ILE A 1 209 ? 6.504 -40.625 -30.047 1 71.06 209 ILE A C 1
ATOM 1491 O O . ILE A 1 209 ? 5.621 -41.406 -30.391 1 71.06 209 ILE A O 1
ATOM 1495 N N . ARG A 1 210 ? 7.742 -41 -30 1 73.75 210 ARG A N 1
ATOM 1496 C CA . ARG A 1 210 ? 8.234 -42.281 -30.453 1 73.75 210 ARG A CA 1
ATOM 1497 C C . ARG A 1 210 ? 7.754 -43.406 -29.531 1 73.75 210 ARG A C 1
ATOM 1499 O O . ARG A 1 210 ? 7.523 -44.531 -29.984 1 73.75 210 ARG A O 1
ATOM 1506 N N . HIS A 1 211 ? 7.625 -43.062 -28.328 1 70.88 211 HIS A N 1
ATOM 1507 C CA . HIS A 1 211 ? 7.285 -44.094 -27.359 1 70.88 211 HIS A CA 1
ATOM 1508 C C . HIS A 1 211 ? 5.848 -43.938 -26.859 1 70.88 211 HIS A C 1
ATOM 1510 O O . HIS A 1 211 ? 5.453 -44.562 -25.875 1 70.88 211 HIS A O 1
ATOM 1516 N N . PHE A 1 212 ? 5.207 -43 -27.625 1 67.94 212 PHE A N 1
ATOM 1517 C CA . PHE A 1 212 ? 3.879 -42.656 -27.125 1 67.94 212 PHE A CA 1
ATOM 1518 C C . PHE A 1 212 ? 2.986 -43.906 -27.078 1 67.94 212 PHE A C 1
ATOM 1520 O O . PHE A 1 212 ? 2.807 -44.562 -28.094 1 67.94 212 PHE A O 1
ATOM 1527 N N . GLU A 1 213 ? 2.76 -44.438 -25.938 1 62.84 213 GLU A N 1
ATOM 1528 C CA . GLU A 1 213 ? 1.766 -45.5 -25.75 1 62.84 213 GLU A CA 1
ATOM 1529 C C . GLU A 1 213 ? 0.38 -44.906 -25.5 1 62.84 213 GLU A C 1
ATOM 1531 O O . GLU A 1 213 ? 0.213 -44.031 -24.625 1 62.84 213 GLU A O 1
ATOM 1536 N N . HIS A 1 214 ? -0.472 -44.844 -26.469 1 57.16 214 HIS A N 1
ATOM 1537 C CA . HIS A 1 214 ? -1.839 -44.375 -26.328 1 57.16 214 HIS A CA 1
ATOM 1538 C C . HIS A 1 214 ? -2.498 -44.938 -25.078 1 57.16 214 HIS A C 1
ATOM 1540 O O . HIS A 1 214 ? -2.375 -46.156 -24.812 1 57.16 214 HIS A O 1
ATOM 1546 N N . GLU A 1 215 ? -2.516 -44.281 -23.984 1 50.47 215 GLU A N 1
ATOM 1547 C CA . GLU A 1 215 ? -3.326 -44.781 -22.875 1 50.47 215 GLU A CA 1
ATOM 1548 C C . GLU A 1 215 ? -4.688 -45.281 -23.359 1 50.47 215 GLU A C 1
ATOM 1550 O O . GLU A 1 215 ? -5.395 -44.562 -24.062 1 50.47 215 GLU A O 1
ATOM 1555 N N . THR A 1 216 ? -4.832 -46.5 -23.734 1 42.38 216 THR A N 1
ATOM 1556 C CA . THR A 1 216 ? -6.148 -47.031 -24.047 1 42.38 216 THR A CA 1
ATOM 1557 C C . THR A 1 216 ? -7.191 -46.562 -23.047 1 42.38 216 THR A C 1
ATOM 1559 O O . THR A 1 216 ? -6.969 -46.625 -21.828 1 42.38 216 THR A O 1
ATOM 1562 N N . PRO A 1 217 ? -8.094 -45.594 -23.375 1 45.34 217 PRO A N 1
ATOM 1563 C CA . PRO A 1 217 ? -9.203 -45.281 -22.469 1 45.34 217 PRO A CA 1
ATOM 1564 C C . PRO A 1 217 ? -9.734 -46.531 -21.75 1 45.34 217 PRO A C 1
ATOM 1566 O O . PRO A 1 217 ? -9.914 -47.562 -22.391 1 45.34 217 PRO A O 1
ATOM 1569 N N . THR A 1 218 ? -9.281 -46.938 -20.609 1 37.53 218 THR A N 1
ATOM 1570 C CA . THR A 1 218 ? -10.078 -48 -20.016 1 37.53 218 THR A CA 1
ATOM 1571 C C . THR A 1 218 ? -11.57 -47.75 -20.234 1 37.53 218 THR A C 1
ATOM 1573 O O . THR A 1 218 ? -12.062 -46.656 -19.969 1 37.53 218 THR A O 1
ATOM 1576 N N . PRO A 1 219 ? -12.25 -48.75 -20.781 1 39.38 219 PRO A N 1
ATOM 1577 C CA . PRO A 1 219 ? -13.695 -48.594 -20.922 1 39.38 219 PRO A CA 1
ATOM 1578 C C . PRO A 1 219 ? -14.359 -48.094 -19.641 1 39.38 219 PRO A C 1
ATOM 1580 O O . PRO A 1 219 ? -13.859 -48.344 -18.531 1 39.38 219 PRO A O 1
ATOM 1583 N N . MET B 1 1 ? -11.789 19.766 12.281 1 64.06 1 MET B N 1
ATOM 1584 C CA . MET B 1 1 ? -11.578 20.156 13.672 1 64.06 1 MET B CA 1
ATOM 1585 C C . MET B 1 1 ? -12.656 21.125 14.133 1 64.06 1 MET B C 1
ATOM 1587 O O . MET B 1 1 ? -13.43 20.812 15.039 1 64.06 1 MET B O 1
ATOM 1591 N N . LEU B 1 2 ? -12.812 22.188 13.43 1 61.53 2 LEU B N 1
ATOM 1592 C CA . LEU B 1 2 ? -13.766 23.203 13.859 1 61.53 2 LEU B CA 1
ATOM 1593 C C . LEU B 1 2 ? -15.195 22.656 13.789 1 61.53 2 LEU B C 1
ATOM 1595 O O . LEU B 1 2 ? -16 22.922 14.68 1 61.53 2 LEU B O 1
ATOM 1599 N N . GLU B 1 3 ? -15.398 21.859 12.805 1 61.16 3 GLU B N 1
ATOM 1600 C CA . GLU B 1 3 ? -16.734 21.281 12.648 1 61.16 3 GLU B CA 1
ATOM 1601 C C . GLU B 1 3 ? -17.062 20.328 13.789 1 61.16 3 GLU B C 1
ATOM 1603 O O . GLU B 1 3 ? -18.172 20.344 14.312 1 61.16 3 GLU B O 1
ATOM 1608 N N . ALA B 1 4 ? -16.016 19.656 14.172 1 62.84 4 ALA B N 1
ATOM 1609 C CA . ALA B 1 4 ? -16.234 18.703 15.258 1 62.84 4 ALA B CA 1
ATOM 1610 C C . ALA B 1 4 ? -16.547 19.422 16.562 1 62.84 4 ALA B C 1
ATOM 1612 O O . ALA B 1 4 ? -17.312 18.922 17.391 1 62.84 4 ALA B O 1
ATOM 1613 N N . GLU B 1 5 ? -16.047 20.562 16.656 1 68.5 5 GLU B N 1
ATOM 1614 C CA . GLU B 1 5 ? -16.219 21.344 17.891 1 68.5 5 GLU B CA 1
ATOM 1615 C C . GLU B 1 5 ? -17.391 22.312 17.766 1 68.5 5 GLU B C 1
ATOM 1617 O O . GLU B 1 5 ? -17.797 22.922 18.766 1 68.5 5 GLU B O 1
ATOM 1622 N N . GLY B 1 6 ? -17.969 22.406 16.547 1 71.12 6 GLY B N 1
ATOM 1623 C CA . GLY B 1 6 ? -19.078 23.328 16.297 1 71.12 6 GLY B CA 1
ATOM 1624 C C . GLY B 1 6 ? -18.688 24.781 16.438 1 71.12 6 GLY B C 1
ATOM 1625 O O . GLY B 1 6 ? -19.516 25.609 16.844 1 71.12 6 GLY B O 1
ATOM 1626 N N . LEU B 1 7 ? -17.453 25.047 16.359 1 77.56 7 LEU B N 1
ATOM 1627 C CA . LEU B 1 7 ? -16.969 26.422 16.516 1 77.56 7 LEU B CA 1
ATOM 1628 C C . LEU B 1 7 ? -16.797 27.109 15.164 1 77.56 7 LEU B C 1
ATOM 1630 O O . LEU B 1 7 ? -16.344 26.469 14.203 1 77.56 7 LEU B O 1
ATOM 1634 N N . PRO B 1 8 ? -17.219 28.328 15.102 1 76.19 8 PRO B N 1
ATOM 1635 C CA . PRO B 1 8 ? -17.172 29.047 13.82 1 76.19 8 PRO B CA 1
ATOM 1636 C C . PRO B 1 8 ? -15.75 29.422 13.398 1 76.19 8 PRO B C 1
ATOM 1638 O O . PRO B 1 8 ? -15.477 29.562 12.203 1 76.19 8 PRO B O 1
ATOM 1641 N N . VAL B 1 9 ? -14.859 29.703 14.383 1 78 9 VAL B N 1
ATOM 1642 C CA . VAL B 1 9 ? -13.5 30.125 14.055 1 78 9 VAL B CA 1
ATOM 1643 C C . VAL B 1 9 ? -12.508 29.422 14.969 1 78 9 VAL B C 1
ATOM 1645 O O . VAL B 1 9 ? -12.875 28.922 16.031 1 78 9 VAL B O 1
ATOM 1648 N N . GLY B 1 10 ? -11.336 29.297 14.445 1 78.56 10 GLY B N 1
ATOM 1649 C CA . GLY B 1 10 ? -10.195 28.797 15.203 1 78.56 10 GLY B CA 1
ATOM 1650 C C . GLY B 1 10 ? -8.984 29.703 15.117 1 78.56 10 GLY B C 1
ATOM 1651 O O . GLY B 1 10 ? -8.789 30.391 14.109 1 78.56 10 GLY B O 1
ATOM 1652 N N . ILE B 1 11 ? -8.266 29.797 16.234 1 78.94 11 ILE B N 1
ATOM 1653 C CA . ILE B 1 11 ? -7.07 30.625 16.297 1 78.94 11 ILE B CA 1
ATOM 1654 C C . ILE B 1 11 ? -5.844 29.797 15.938 1 78.94 11 ILE B C 1
ATOM 1656 O O . ILE B 1 11 ? -5.473 28.875 16.656 1 78.94 11 ILE B O 1
ATOM 1660 N N . VAL B 1 12 ? -5.195 30.234 14.898 1 76.56 12 VAL B N 1
ATOM 1661 C CA . VAL B 1 12 ? -4.066 29.438 14.422 1 76.56 12 VAL B CA 1
ATOM 1662 C C . VAL B 1 12 ? -2.846 29.688 15.297 1 76.56 12 VAL B C 1
ATOM 1664 O O . VAL B 1 12 ? -2.488 30.844 15.562 1 76.56 12 VAL B O 1
ATOM 1667 N N . THR B 1 13 ? -2.287 28.656 15.789 1 78.44 13 THR B N 1
ATOM 1668 C CA . THR B 1 13 ? -1.127 28.766 16.672 1 78.44 13 THR B CA 1
ATOM 1669 C C . THR B 1 13 ? 0.165 28.766 15.852 1 78.44 13 THR B C 1
ATOM 1671 O O . THR B 1 13 ? 1.124 29.453 16.203 1 78.44 13 THR B O 1
ATOM 1674 N N . ALA B 1 14 ? 0.196 27.969 14.938 1 77.31 14 ALA B N 1
ATOM 1675 C CA . ALA B 1 14 ? 1.349 27.844 14.055 1 77.31 14 ALA B CA 1
ATOM 1676 C C . ALA B 1 14 ? 0.945 27.219 12.719 1 77.31 14 ALA B C 1
ATOM 1678 O O . ALA B 1 14 ? -0.071 26.531 12.625 1 77.31 14 ALA B O 1
ATOM 1679 N N . ILE B 1 15 ? 1.722 27.609 11.828 1 80.31 15 ILE B N 1
ATOM 1680 C CA . ILE B 1 15 ? 1.677 26.859 10.578 1 80.31 15 ILE B CA 1
ATOM 1681 C C . ILE B 1 15 ? 2.625 25.656 10.656 1 80.31 15 ILE B C 1
ATOM 1683 O O . ILE B 1 15 ? 3.805 25.812 10.984 1 80.31 15 ILE B O 1
ATOM 1687 N N . ASN B 1 16 ? 2.088 24.516 10.414 1 88.62 16 ASN B N 1
ATOM 1688 C CA . ASN B 1 16 ? 2.891 23.312 10.555 1 88.62 16 ASN B CA 1
ATOM 1689 C C . ASN B 1 16 ? 4.094 23.328 9.617 1 88.62 16 ASN B C 1
ATOM 1691 O O . ASN B 1 16 ? 3.998 23.797 8.477 1 88.62 16 ASN B O 1
ATOM 1695 N N . GLY B 1 17 ? 5.238 22.875 10.133 1 91.44 17 GLY B N 1
ATOM 1696 C CA . GLY B 1 17 ? 6.301 22.5 9.219 1 91.44 17 GLY B CA 1
ATOM 1697 C C . GLY B 1 17 ? 5.953 21.281 8.383 1 91.44 17 GLY B C 1
ATOM 1698 O O . GLY B 1 17 ? 5.035 20.531 8.727 1 91.44 17 GLY B O 1
ATOM 1699 N N . ALA B 1 18 ? 6.648 21.172 7.246 1 94.62 18 ALA B N 1
ATOM 1700 C CA . ALA B 1 18 ? 6.344 20.062 6.344 1 94.62 18 ALA B CA 1
ATOM 1701 C C . ALA B 1 18 ? 7.609 19.547 5.668 1 94.62 18 ALA B C 1
ATOM 1703 O O . ALA B 1 18 ? 8.477 20.328 5.273 1 94.62 18 ALA B O 1
ATOM 1704 N N . THR B 1 19 ? 7.77 18.281 5.672 1 97.62 19 THR B N 1
ATOM 1705 C CA . THR B 1 19 ? 8.781 17.594 4.875 1 97.62 19 THR B CA 1
ATOM 1706 C C . THR B 1 19 ? 8.133 16.609 3.91 1 97.62 19 THR B C 1
ATOM 1708 O O . THR B 1 19 ? 7.262 15.828 4.305 1 97.62 19 THR B O 1
ATOM 1711 N N . ARG B 1 20 ? 8.562 16.672 2.625 1 97.94 20 ARG B N 1
ATOM 1712 C CA . ARG B 1 20 ? 8.039 15.75 1.627 1 97.94 20 ARG B CA 1
ATOM 1713 C C . ARG B 1 20 ? 9.164 14.914 1.015 1 97.94 20 ARG B C 1
ATOM 1715 O O . ARG B 1 20 ? 10.258 15.414 0.782 1 97.94 20 ARG B O 1
ATOM 1722 N N . PHE B 1 21 ? 8.836 13.719 0.811 1 98.75 21 PHE B N 1
ATOM 1723 C CA . PHE B 1 21 ? 9.781 12.789 0.203 1 98.75 21 PHE B CA 1
ATOM 1724 C C . PHE B 1 21 ? 9.188 12.156 -1.047 1 98.75 21 PHE B C 1
ATOM 1726 O O . PHE B 1 21 ? 7.984 11.891 -1.104 1 98.75 21 PHE B O 1
ATOM 1733 N N . ALA B 1 22 ? 9.984 11.977 -2.041 1 98.75 22 ALA B N 1
ATOM 1734 C CA . ALA B 1 22 ? 9.758 10.992 -3.1 1 98.75 22 ALA B CA 1
ATOM 1735 C C . ALA B 1 22 ? 10.516 9.703 -2.824 1 98.75 22 ALA B C 1
ATOM 1737 O O . ALA B 1 22 ? 11.742 9.711 -2.678 1 98.75 22 ALA B O 1
ATOM 1738 N N . VAL B 1 23 ? 9.852 8.602 -2.738 1 98.94 23 VAL B N 1
ATOM 1739 C CA . VAL B 1 23 ? 10.453 7.309 -2.404 1 98.94 23 VAL B CA 1
ATOM 1740 C C . VAL B 1 23 ? 10.344 6.363 -3.596 1 98.94 23 VAL B C 1
ATOM 1742 O O . VAL B 1 23 ? 9.273 6.227 -4.191 1 98.94 23 VAL B O 1
ATOM 1745 N N . ARG B 1 24 ? 11.383 5.77 -3.941 1 98.88 24 ARG B N 1
ATOM 1746 C CA . ARG B 1 24 ? 11.422 4.809 -5.039 1 98.88 24 ARG B CA 1
ATOM 1747 C C . ARG B 1 24 ? 11.977 3.467 -4.574 1 98.88 24 ARG B C 1
ATOM 1749 O O . ARG B 1 24 ? 12.961 3.42 -3.832 1 98.88 24 ARG B O 1
ATOM 1756 N N . LEU B 1 25 ? 11.344 2.455 -4.965 1 98.88 25 LEU B N 1
ATOM 1757 C CA . LEU B 1 25 ? 11.742 1.089 -4.641 1 98.88 25 LEU B CA 1
ATOM 1758 C C . LEU B 1 25 ? 11.977 0.276 -5.906 1 98.88 25 LEU B C 1
ATOM 1760 O O . LEU B 1 25 ? 11.234 0.403 -6.883 1 98.88 25 LEU B O 1
ATOM 1764 N N . ARG B 1 26 ? 13.023 -0.477 -5.875 1 98.81 26 ARG B N 1
ATOM 1765 C CA . ARG B 1 26 ? 13.297 -1.408 -6.965 1 98.81 26 ARG B CA 1
ATOM 1766 C C . ARG B 1 26 ? 13.453 -2.832 -6.441 1 98.81 26 ARG B C 1
ATOM 1768 O O . ARG B 1 26 ? 14.352 -3.113 -5.648 1 98.81 26 ARG B O 1
ATOM 1775 N N . GLY B 1 27 ? 12.578 -3.648 -6.777 1 98.44 27 GLY B N 1
ATOM 1776 C CA . GLY B 1 27 ? 12.656 -5.082 -6.543 1 98.44 27 GLY B CA 1
ATOM 1777 C C . GLY B 1 27 ? 12.906 -5.879 -7.809 1 98.44 27 GLY B C 1
ATOM 1778 O O . GLY B 1 27 ? 13.82 -5.562 -8.578 1 98.44 27 GLY B O 1
ATOM 1779 N N . MET B 1 28 ? 12.102 -6.93 -7.98 1 96.94 28 MET B N 1
ATOM 1780 C CA . MET B 1 28 ? 12.242 -7.773 -9.164 1 96.94 28 MET B CA 1
ATOM 1781 C C . MET B 1 28 ? 10.883 -8.219 -9.688 1 96.94 28 MET B C 1
ATOM 1783 O O . MET B 1 28 ? 10.117 -8.859 -8.969 1 96.94 28 MET B O 1
ATOM 1787 N N . ALA B 1 29 ? 10.672 -7.824 -10.945 1 94.69 29 ALA B N 1
ATOM 1788 C CA . ALA B 1 29 ? 9.422 -8.25 -11.57 1 94.69 29 ALA B CA 1
ATOM 1789 C C . ALA B 1 29 ? 9.453 -9.742 -11.898 1 94.69 29 ALA B C 1
ATOM 1791 O O . ALA B 1 29 ? 10.523 -10.305 -12.141 1 94.69 29 ALA B O 1
ATOM 1792 N N . GLY B 1 30 ? 8.328 -10.375 -11.789 1 90.44 30 GLY B N 1
ATOM 1793 C CA . GLY B 1 30 ? 8.156 -11.773 -12.125 1 90.44 30 GLY B CA 1
ATOM 1794 C C . GLY B 1 30 ? 6.707 -12.164 -12.367 1 90.44 30 GLY B C 1
ATOM 1795 O O . GLY B 1 30 ? 5.797 -11.398 -12.047 1 90.44 30 GLY B O 1
ATOM 1796 N N . HIS B 1 31 ? 6.598 -13.289 -12.984 1 87.81 31 HIS B N 1
ATOM 1797 C CA . HIS B 1 31 ? 5.246 -13.789 -13.211 1 87.81 31 HIS B CA 1
ATOM 1798 C C . HIS B 1 31 ? 4.551 -14.133 -11.898 1 87.81 31 HIS B C 1
ATOM 1800 O O . HIS B 1 31 ? 5.125 -14.828 -11.055 1 87.81 31 HIS B O 1
ATOM 1806 N N . ALA B 1 32 ? 3.311 -13.672 -11.758 1 91.06 32 ALA B N 1
ATOM 1807 C CA . ALA B 1 32 ? 2.547 -13.828 -10.523 1 91.06 32 ALA B CA 1
ATOM 1808 C C . ALA B 1 32 ? 2.369 -15.305 -10.164 1 91.06 32 ALA B C 1
ATOM 1810 O O . ALA B 1 32 ? 2.283 -15.656 -8.992 1 91.06 32 ALA B O 1
ATOM 1811 N N . GLY B 1 33 ? 2.338 -16.094 -11.164 1 88.25 33 GLY B N 1
ATOM 1812 C CA . GLY B 1 33 ? 1.991 -17.484 -10.938 1 88.25 33 GLY B CA 1
ATOM 1813 C C . GLY B 1 33 ? 3.205 -18.375 -10.789 1 88.25 33 GLY B C 1
ATOM 1814 O O . GLY B 1 33 ? 3.09 -19.516 -10.312 1 88.25 33 GLY B O 1
ATOM 1815 N N . THR B 1 34 ? 4.391 -17.875 -11.117 1 81.81 34 THR B N 1
ATOM 1816 C CA . THR B 1 34 ? 5.508 -18.812 -11.219 1 81.81 34 THR B CA 1
ATOM 1817 C C . THR B 1 34 ? 6.559 -18.516 -10.148 1 81.81 34 THR B C 1
ATOM 1819 O O . THR B 1 34 ? 7.418 -19.359 -9.867 1 81.81 34 THR B O 1
ATOM 1822 N N . VAL B 1 35 ? 6.484 -17.391 -9.562 1 87.31 35 VAL B N 1
ATOM 1823 C CA . VAL B 1 35 ? 7.465 -17.062 -8.539 1 87.31 35 VAL B CA 1
ATOM 1824 C C . VAL B 1 35 ? 6.895 -17.375 -7.16 1 87.31 35 VAL B C 1
ATOM 1826 O O . VAL B 1 35 ? 5.914 -16.75 -6.734 1 87.31 35 VAL B O 1
ATOM 1829 N N . PRO B 1 36 ? 7.555 -18.297 -6.488 1 91.25 36 PRO B N 1
ATOM 1830 C CA . PRO B 1 36 ? 7.082 -18.609 -5.133 1 91.25 36 PRO B CA 1
ATOM 1831 C C . PRO B 1 36 ? 7.141 -17.391 -4.203 1 91.25 36 PRO B C 1
ATOM 1833 O O . PRO B 1 36 ? 7.992 -16.516 -4.379 1 91.25 36 PRO B O 1
ATOM 1836 N N . MET B 1 37 ? 6.285 -17.422 -3.193 1 96.06 37 MET B N 1
ATOM 1837 C CA . MET B 1 37 ? 6.168 -16.266 -2.307 1 96.06 37 MET B CA 1
ATOM 1838 C C . MET B 1 37 ? 7.508 -15.953 -1.65 1 96.06 37 MET B C 1
ATOM 1840 O O . MET B 1 37 ? 7.918 -14.789 -1.596 1 96.06 37 MET B O 1
ATOM 1844 N N . ALA B 1 38 ? 8.211 -16.938 -1.225 1 94 38 ALA B N 1
ATOM 1845 C CA . ALA B 1 38 ? 9.422 -16.766 -0.423 1 94 38 ALA B CA 1
ATOM 1846 C C . ALA B 1 38 ? 10.555 -16.188 -1.257 1 94 38 ALA B C 1
ATOM 1848 O O . ALA B 1 38 ? 11.539 -15.688 -0.71 1 94 38 ALA B O 1
ATOM 1849 N N . LEU B 1 39 ? 10.406 -16.188 -2.529 1 92.94 39 LEU B N 1
ATOM 1850 C CA . LEU B 1 39 ? 11.5 -15.766 -3.402 1 92.94 39 LEU B CA 1
ATOM 1851 C C . LEU B 1 39 ? 11.211 -14.391 -3.996 1 92.94 39 LEU B C 1
ATOM 1853 O O . LEU B 1 39 ? 12.023 -13.859 -4.766 1 92.94 39 LEU B O 1
ATOM 1857 N N . ARG B 1 40 ? 10.156 -13.836 -3.629 1 96.44 40 ARG B N 1
ATOM 1858 C CA . ARG B 1 40 ? 9.727 -12.586 -4.254 1 96.44 40 ARG B CA 1
ATOM 1859 C C . ARG B 1 40 ? 10.445 -11.391 -3.641 1 96.44 40 ARG B C 1
ATOM 1861 O O . ARG B 1 40 ? 10.672 -11.352 -2.43 1 96.44 40 ARG B O 1
ATOM 1868 N N . ARG B 1 41 ? 10.867 -10.484 -4.434 1 98.12 41 ARG B N 1
ATOM 1869 C CA . ARG B 1 41 ? 11.25 -9.117 -4.09 1 98.12 41 ARG B CA 1
ATOM 1870 C C . ARG B 1 41 ? 10.242 -8.109 -4.621 1 98.12 41 ARG B C 1
ATOM 1872 O O . ARG B 1 41 ? 10.547 -7.324 -5.52 1 98.12 41 ARG B O 1
ATOM 1879 N N . ASP B 1 42 ? 9.094 -8.102 -4.059 1 98.62 42 ASP B N 1
ATOM 1880 C CA . ASP B 1 42 ? 7.898 -7.395 -4.516 1 98.62 42 ASP B CA 1
ATOM 1881 C C . ASP B 1 42 ? 7.91 -5.941 -4.047 1 98.62 42 ASP B C 1
ATOM 1883 O O . ASP B 1 42 ? 7.711 -5.664 -2.859 1 98.62 42 ASP B O 1
ATOM 1887 N N . ALA B 1 43 ? 8.062 -5.012 -4.945 1 98.88 43 ALA B N 1
ATOM 1888 C CA . ALA B 1 43 ? 8.211 -3.596 -4.617 1 98.88 43 ALA B CA 1
ATOM 1889 C C . ALA B 1 43 ? 6.922 -3.031 -4.031 1 98.88 43 ALA B C 1
ATOM 1891 O O . ALA B 1 43 ? 6.953 -2.158 -3.16 1 98.88 43 ALA B O 1
ATOM 1892 N N . LEU B 1 44 ? 5.766 -3.477 -4.512 1 98.88 44 LEU B N 1
ATOM 1893 C CA . LEU B 1 44 ? 4.496 -2.963 -4.008 1 98.88 44 LEU B CA 1
ATOM 1894 C C . LEU B 1 44 ? 4.266 -3.404 -2.564 1 98.88 44 LEU B C 1
ATOM 1896 O O . LEU B 1 44 ? 3.779 -2.625 -1.743 1 98.88 44 LEU B O 1
ATOM 1900 N N . VAL B 1 45 ? 4.543 -4.648 -2.225 1 98.88 45 VAL B N 1
ATOM 1901 C CA . VAL B 1 45 ? 4.375 -5.137 -0.859 1 98.88 45 VAL B CA 1
ATOM 1902 C C . VAL B 1 45 ? 5.301 -4.367 0.082 1 98.88 45 VAL B C 1
ATOM 1904 O O . VAL B 1 45 ? 4.914 -4.031 1.204 1 98.88 45 VAL B O 1
ATOM 1907 N N . ALA B 1 46 ? 6.551 -4.078 -0.366 1 98.94 46 ALA B N 1
ATOM 1908 C CA . ALA B 1 46 ? 7.453 -3.242 0.419 1 98.94 46 ALA B CA 1
ATOM 1909 C C . ALA B 1 46 ? 6.852 -1.862 0.665 1 98.94 46 ALA B C 1
ATOM 1911 O O . ALA B 1 46 ? 6.855 -1.368 1.795 1 98.94 46 ALA B O 1
ATOM 1912 N N . ALA B 1 47 ? 6.336 -1.283 -0.392 1 98.94 47 ALA B N 1
ATOM 1913 C CA . ALA B 1 47 ? 5.711 0.033 -0.281 1 98.94 47 ALA B CA 1
ATOM 1914 C C . ALA B 1 47 ? 4.527 -0.001 0.684 1 98.94 47 ALA B C 1
ATOM 1916 O O . ALA B 1 47 ? 4.32 0.941 1.452 1 98.94 47 ALA B O 1
ATOM 1917 N N . ALA B 1 48 ? 3.721 -1.076 0.591 1 98.94 48 ALA B N 1
ATOM 1918 C CA . ALA B 1 48 ? 2.582 -1.24 1.492 1 98.94 48 ALA B CA 1
ATOM 1919 C C . ALA B 1 48 ? 3.035 -1.27 2.949 1 98.94 48 ALA B C 1
ATOM 1921 O O . ALA B 1 48 ? 2.461 -0.585 3.799 1 98.94 48 ALA B O 1
ATOM 1922 N N . GLU B 1 49 ? 4.039 -2.059 3.209 1 98.94 49 GLU B N 1
ATOM 1923 C CA . GLU B 1 49 ? 4.559 -2.145 4.57 1 98.94 49 GLU B CA 1
ATOM 1924 C C . GLU B 1 49 ? 5.109 -0.799 5.035 1 98.94 49 GLU B C 1
ATOM 1926 O O . GLU B 1 49 ? 4.926 -0.414 6.191 1 98.94 49 GLU B O 1
ATOM 1931 N N . MET B 1 50 ? 5.785 -0.11 4.172 1 98.94 50 MET B N 1
ATOM 1932 C CA . MET B 1 50 ? 6.336 1.204 4.488 1 98.94 50 MET B CA 1
ATOM 1933 C C . MET B 1 50 ? 5.223 2.207 4.77 1 98.94 50 MET B C 1
ATOM 1935 O O . MET B 1 50 ? 5.34 3.029 5.68 1 98.94 50 MET B O 1
ATOM 1939 N N . THR B 1 51 ? 4.184 2.166 3.959 1 98.94 51 THR B N 1
ATOM 1940 C CA . THR B 1 51 ? 3.02 3.018 4.18 1 98.94 51 THR B CA 1
ATOM 1941 C C . THR B 1 51 ? 2.467 2.824 5.586 1 98.94 51 THR B C 1
ATOM 1943 O O . THR B 1 51 ? 2.211 3.797 6.301 1 98.94 51 THR B O 1
ATOM 1946 N N . LEU B 1 52 ? 2.34 1.596 6.016 1 98.94 52 LEU B N 1
ATOM 1947 C CA . LEU B 1 52 ? 1.811 1.291 7.34 1 98.94 52 LEU B CA 1
ATOM 1948 C C . LEU B 1 52 ? 2.791 1.718 8.43 1 98.94 52 LEU B C 1
ATOM 1950 O O . LEU B 1 52 ? 2.377 2.133 9.516 1 98.94 52 LEU B O 1
ATOM 1954 N N . ALA B 1 53 ? 4.078 1.611 8.164 1 98.88 53 ALA B N 1
ATOM 1955 C CA . ALA B 1 53 ? 5.086 2.061 9.125 1 98.88 53 ALA B CA 1
ATOM 1956 C C . ALA B 1 53 ? 4.973 3.562 9.375 1 98.88 53 ALA B C 1
ATOM 1958 O O . ALA B 1 53 ? 5.023 4.012 10.516 1 98.88 53 ALA B O 1
ATOM 1959 N N . ALA B 1 54 ? 4.848 4.324 8.305 1 98.88 54 ALA B N 1
ATOM 1960 C CA . ALA B 1 54 ? 4.691 5.77 8.43 1 98.88 54 ALA B CA 1
ATOM 1961 C C . ALA B 1 54 ? 3.447 6.113 9.242 1 98.88 54 ALA B C 1
ATOM 1963 O O . ALA B 1 54 ? 3.486 6.992 10.109 1 98.88 54 ALA B O 1
ATOM 1964 N N . GLU B 1 55 ? 2.346 5.434 8.922 1 98.62 55 GLU B N 1
ATOM 1965 C CA . GLU B 1 55 ? 1.107 5.645 9.672 1 98.62 55 GLU B CA 1
ATOM 1966 C C . GLU B 1 55 ? 1.305 5.367 11.156 1 98.62 55 GLU B C 1
ATOM 1968 O O . GLU B 1 55 ? 0.828 6.125 12 1 98.62 55 GLU B O 1
ATOM 1973 N N . ARG B 1 56 ? 1.971 4.262 11.445 1 98.62 56 ARG B N 1
ATOM 1974 C CA . ARG B 1 56 ? 2.197 3.85 12.828 1 98.62 56 ARG B CA 1
ATOM 1975 C C . ARG B 1 56 ? 2.959 4.922 13.602 1 98.62 56 ARG B C 1
ATOM 1977 O O . ARG B 1 56 ? 2.572 5.285 14.711 1 98.62 56 ARG B O 1
ATOM 1984 N N . VAL B 1 57 ? 4.027 5.426 13.039 1 98.62 57 VAL B N 1
ATOM 1985 C CA . VAL B 1 57 ? 4.844 6.441 13.695 1 98.62 57 VAL B CA 1
ATOM 1986 C C . VAL B 1 57 ? 4.004 7.684 13.969 1 98.62 57 VAL B C 1
ATOM 1988 O O . VAL B 1 57 ? 4.02 8.227 15.078 1 98.62 57 VAL B O 1
ATOM 1991 N N . ALA B 1 58 ? 3.291 8.133 12.938 1 98.31 58 ALA B N 1
ATOM 1992 C CA . ALA B 1 58 ? 2.492 9.352 13.07 1 98.31 58 ALA B CA 1
ATOM 1993 C C . ALA B 1 58 ? 1.371 9.164 14.086 1 98.31 58 ALA B C 1
ATOM 1995 O O . ALA B 1 58 ? 1.087 10.062 14.883 1 98.31 58 ALA B O 1
ATOM 1996 N N . ALA B 1 59 ? 0.727 8.008 14.094 1 97.38 59 ALA B N 1
ATOM 1997 C CA . ALA B 1 59 ? -0.417 7.734 14.961 1 97.38 59 ALA B CA 1
ATOM 1998 C C . ALA B 1 59 ? 0.014 7.629 16.422 1 97.38 59 ALA B C 1
ATOM 2000 O O . ALA B 1 59 ? -0.793 7.836 17.328 1 97.38 59 ALA B O 1
ATOM 2001 N N . ALA B 1 60 ? 1.214 7.324 16.688 1 96.81 60 ALA B N 1
ATOM 2002 C CA . ALA B 1 60 ? 1.716 7.133 18.031 1 96.81 60 ALA B CA 1
ATOM 2003 C C . ALA B 1 60 ? 1.999 8.469 18.719 1 96.81 60 ALA B C 1
ATOM 2005 O O . ALA B 1 60 ? 2.178 8.531 19.938 1 96.81 60 ALA B O 1
ATOM 2006 N N . SER B 1 61 ? 2.008 9.508 17.906 1 94 61 SER B N 1
ATOM 2007 C CA . SER B 1 61 ? 2.348 10.82 18.438 1 94 61 SER B CA 1
ATOM 2008 C C . SER B 1 61 ? 1.099 11.586 18.859 1 94 61 SER B C 1
ATOM 2010 O O . SER B 1 61 ? 0.069 11.531 18.188 1 94 61 SER B O 1
ATOM 2012 N N . ASP B 1 62 ? 1.179 12.242 19.953 1 88.56 62 ASP B N 1
ATOM 2013 C CA . ASP B 1 62 ? 0.098 13.102 20.422 1 88.56 62 ASP B CA 1
ATOM 2014 C C . ASP B 1 62 ? 0.429 14.57 20.188 1 88.56 62 ASP B C 1
ATOM 2016 O O . ASP B 1 62 ? -0.206 15.461 20.766 1 88.56 62 ASP B O 1
ATOM 2020 N N . ALA B 1 63 ? 1.393 14.859 19.359 1 90.25 63 ALA B N 1
ATOM 2021 C CA . ALA B 1 63 ? 1.909 16.219 19.188 1 90.25 63 ALA B CA 1
ATOM 2022 C C . ALA B 1 63 ? 1.456 16.828 17.875 1 90.25 63 ALA B C 1
ATOM 2024 O O . ALA B 1 63 ? 2.18 17.609 17.266 1 90.25 63 ALA B O 1
ATOM 2025 N N . GLY B 1 64 ? 0.327 16.344 17.344 1 90.88 64 GLY B N 1
ATOM 2026 C CA . GLY B 1 64 ? -0.202 16.922 16.109 1 90.88 64 GLY B CA 1
ATOM 2027 C C . GLY B 1 64 ? 0.546 16.469 14.875 1 90.88 64 GLY B C 1
ATOM 2028 O O . GLY B 1 64 ? 0.458 17.094 13.82 1 90.88 64 GLY B O 1
ATOM 2029 N N . LEU B 1 65 ? 1.325 15.359 15.008 1 95.25 65 LEU B N 1
ATOM 2030 C CA . LEU B 1 65 ? 2.088 14.781 13.914 1 95.25 65 LEU B CA 1
ATOM 2031 C C . LEU B 1 65 ? 1.169 14.055 12.938 1 95.25 65 LEU B C 1
ATOM 2033 O O . LEU B 1 65 ? 0.291 13.297 13.352 1 95.25 65 LEU B O 1
ATOM 2037 N N . VAL B 1 66 ? 1.328 14.359 11.625 1 97.25 66 VAL B N 1
ATOM 2038 C CA . VAL B 1 66 ? 0.598 13.617 10.602 1 97.25 66 VAL B CA 1
ATOM 2039 C C . VAL B 1 66 ? 1.561 13.172 9.5 1 97.25 66 VAL B C 1
ATOM 2041 O O . VAL B 1 66 ? 2.568 13.836 9.25 1 97.25 66 VAL B O 1
ATOM 2044 N N . ALA B 1 67 ? 1.366 12.078 8.906 1 98.62 67 ALA B N 1
ATOM 2045 C CA . ALA B 1 67 ? 2.111 11.523 7.781 1 98.62 67 ALA B CA 1
ATOM 2046 C C . ALA B 1 67 ? 1.169 10.93 6.734 1 98.62 67 ALA B C 1
ATOM 2048 O O . ALA B 1 67 ? 0.242 10.188 7.074 1 98.62 67 ALA B O 1
ATOM 2049 N N . THR B 1 68 ? 1.336 11.336 5.5 1 98.5 68 THR B N 1
ATOM 2050 C CA . THR B 1 68 ? 0.417 10.93 4.441 1 98.5 68 THR B CA 1
ATOM 2051 C C . THR B 1 68 ? 1.182 10.406 3.23 1 98.5 68 THR B C 1
ATOM 2053 O O . THR B 1 68 ? 2.07 11.086 2.711 1 98.5 68 THR B O 1
ATOM 2056 N N . VAL B 1 69 ? 0.93 9.172 2.863 1 98.81 69 VAL B N 1
ATOM 2057 C CA . VAL B 1 69 ? 1.27 8.727 1.518 1 98.81 69 VAL B CA 1
ATOM 2058 C C . VAL B 1 69 ? 0.144 9.086 0.552 1 98.81 69 VAL B C 1
ATOM 2060 O O . VAL B 1 69 ? -0.926 8.477 0.577 1 98.81 69 VAL B O 1
ATOM 2063 N N . GLY B 1 70 ? 0.426 10.055 -0.352 1 98.38 70 GLY B N 1
ATOM 2064 C CA . GLY B 1 70 ? -0.643 10.609 -1.17 1 98.38 70 GLY B CA 1
ATOM 2065 C C . GLY B 1 70 ? -0.684 10.023 -2.57 1 98.38 70 GLY B C 1
ATOM 2066 O O . GLY B 1 70 ? -1.717 10.078 -3.24 1 98.38 70 GLY B O 1
ATOM 2067 N N . ARG B 1 71 ? 0.449 9.555 -2.998 1 98.19 71 ARG B N 1
ATOM 2068 C CA . ARG B 1 71 ? 0.597 8.977 -4.328 1 98.19 71 ARG B CA 1
ATOM 2069 C C . ARG B 1 71 ? 1.333 7.641 -4.262 1 98.19 71 ARG B C 1
ATOM 2071 O O . ARG B 1 71 ? 2.232 7.461 -3.438 1 98.19 71 ARG B O 1
ATOM 2078 N N . ILE B 1 72 ? 0.999 6.758 -5.184 1 98.69 72 ILE B N 1
ATOM 2079 C CA . ILE B 1 72 ? 1.734 5.512 -5.352 1 98.69 72 ILE B CA 1
ATOM 2080 C C . ILE B 1 72 ? 1.602 5.023 -6.793 1 98.69 72 ILE B C 1
ATOM 2082 O O . ILE B 1 72 ? 0.544 5.168 -7.41 1 98.69 72 ILE B O 1
ATOM 2086 N N . GLU B 1 73 ? 2.635 4.547 -7.281 1 98.19 73 GLU B N 1
ATOM 2087 C CA . GLU B 1 73 ? 2.672 3.945 -8.609 1 98.19 73 GLU B CA 1
ATOM 2088 C C . GLU B 1 73 ? 3.535 2.688 -8.625 1 98.19 73 GLU B C 1
ATOM 2090 O O . GLU B 1 73 ? 4.496 2.58 -7.859 1 98.19 73 GLU B O 1
ATOM 2095 N N . VAL B 1 74 ? 3.162 1.783 -9.422 1 98.31 74 VAL B N 1
ATOM 2096 C CA . VAL B 1 74 ? 3.959 0.567 -9.539 1 98.31 74 VAL B CA 1
ATOM 2097 C C . VAL B 1 74 ? 4.199 0.247 -11.016 1 98.31 74 VAL B C 1
ATOM 2099 O O . VAL B 1 74 ? 3.426 0.662 -11.883 1 98.31 74 VAL B O 1
ATOM 2102 N N . LYS B 1 75 ? 5.223 -0.405 -11.258 1 97.38 75 LYS B N 1
ATOM 2103 C CA . LYS B 1 75 ? 5.566 -0.916 -12.586 1 97.38 75 LYS B CA 1
ATOM 2104 C C . LYS B 1 75 ? 5.891 -2.406 -12.531 1 97.38 75 LYS B C 1
ATOM 2106 O O . LYS B 1 75 ? 6.562 -2.869 -11.609 1 97.38 75 LYS B O 1
ATOM 2111 N N . PRO B 1 76 ? 5.434 -3.188 -13.602 1 96 76 PRO B N 1
ATOM 2112 C CA . PRO B 1 76 ? 4.777 -2.732 -14.828 1 96 76 PRO B CA 1
ATOM 2113 C C . PRO B 1 76 ? 3.299 -2.42 -14.625 1 96 76 PRO B C 1
ATOM 2115 O O . PRO B 1 76 ? 2.65 -1.875 -15.531 1 96 76 PRO B O 1
ATOM 2118 N N . GLY B 1 77 ? 2.74 -2.742 -13.469 1 95.06 77 GLY B N 1
ATOM 2119 C CA . GLY B 1 77 ? 1.339 -2.461 -13.203 1 95.06 77 GLY B CA 1
ATOM 2120 C C . GLY B 1 77 ? 0.393 -3.383 -13.953 1 95.06 77 GLY B C 1
ATOM 2121 O O . GLY B 1 77 ? -0.616 -2.936 -14.5 1 95.06 77 GLY B O 1
ATOM 2122 N N . ALA B 1 78 ? 0.702 -4.59 -14.008 1 94.75 78 ALA B N 1
ATOM 2123 C CA . ALA B 1 78 ? -0.101 -5.633 -14.641 1 94.75 78 ALA B CA 1
ATOM 2124 C C . ALA B 1 78 ? -0.682 -6.586 -13.602 1 94.75 78 ALA B C 1
ATOM 2126 O O . ALA B 1 78 ? -0.03 -6.898 -12.602 1 94.75 78 ALA B O 1
ATOM 2127 N N . VAL B 1 79 ? -1.866 -7.078 -13.898 1 94.31 79 VAL B N 1
ATOM 2128 C CA . VAL B 1 79 ? -2.615 -7.898 -12.945 1 94.31 79 VAL B CA 1
ATOM 2129 C C . VAL B 1 79 ? -1.836 -9.172 -12.641 1 94.31 79 VAL B C 1
ATOM 2131 O O . VAL B 1 79 ? -1.878 -9.68 -11.516 1 94.31 79 VAL B O 1
ATOM 2134 N N . ASN B 1 80 ? -1.052 -9.68 -13.625 1 93.62 80 ASN B N 1
ATOM 2135 C CA . ASN B 1 80 ? -0.428 -10.992 -13.492 1 93.62 80 ASN B CA 1
ATOM 2136 C C . ASN B 1 80 ? 1.087 -10.875 -13.344 1 93.62 80 ASN B C 1
ATOM 2138 O O . ASN B 1 80 ? 1.817 -11.812 -13.672 1 93.62 80 ASN B O 1
ATOM 2142 N N . VAL B 1 81 ? 1.541 -9.758 -12.938 1 94.38 81 VAL B N 1
ATOM 2143 C CA . VAL B 1 81 ? 2.979 -9.555 -12.781 1 94.38 81 VAL B CA 1
ATOM 2144 C C . VAL B 1 81 ? 3.277 -8.977 -11.398 1 94.38 81 VAL B C 1
ATOM 2146 O O . VAL B 1 81 ? 2.566 -8.094 -10.922 1 94.38 81 VAL B O 1
ATOM 2149 N N . ILE B 1 82 ? 4.266 -9.508 -10.75 1 97.31 82 ILE B N 1
ATOM 2150 C CA . ILE B 1 82 ? 4.797 -8.953 -9.516 1 97.31 82 ILE B CA 1
ATOM 2151 C C . ILE B 1 82 ? 5.426 -7.586 -9.781 1 97.31 82 ILE B C 1
ATOM 2153 O O . ILE B 1 82 ? 6.301 -7.457 -10.641 1 97.31 82 ILE B O 1
ATOM 2157 N N . PRO B 1 83 ? 4.977 -6.535 -9.133 1 98.44 83 PRO B N 1
ATOM 2158 C CA . PRO B 1 83 ? 5.602 -5.23 -9.359 1 98.44 83 PRO B CA 1
ATOM 2159 C C . PRO B 1 83 ? 7.098 -5.23 -9.047 1 98.44 83 PRO B C 1
ATOM 2161 O O . PRO B 1 83 ? 7.496 -5.562 -7.926 1 98.44 83 PRO B O 1
ATOM 2164 N N . GLY B 1 84 ? 7.887 -4.836 -10.016 1 98.44 84 GLY B N 1
ATOM 2165 C CA . GLY B 1 84 ? 9.328 -4.738 -9.836 1 98.44 84 GLY B CA 1
ATOM 2166 C C . GLY B 1 84 ? 9.781 -3.379 -9.336 1 98.44 84 GLY B C 1
ATOM 2167 O O . GLY B 1 84 ? 10.891 -3.236 -8.82 1 98.44 84 GLY B O 1
ATOM 2168 N N . GLU B 1 85 ? 8.945 -2.416 -9.523 1 98.75 85 GLU B N 1
ATOM 2169 C CA . GLU B 1 85 ? 9.211 -1.056 -9.07 1 98.75 85 GLU B CA 1
ATOM 2170 C C . GLU B 1 85 ? 7.984 -0.448 -8.398 1 98.75 85 GLU B C 1
ATOM 2172 O O . GLU B 1 85 ? 6.852 -0.742 -8.789 1 98.75 85 GLU B O 1
ATOM 2177 N N . ALA B 1 86 ? 8.203 0.356 -7.43 1 98.81 86 ALA B N 1
ATOM 2178 C CA . ALA B 1 86 ? 7.168 1.167 -6.789 1 98.81 86 ALA B CA 1
ATOM 2179 C C . ALA B 1 86 ? 7.703 2.551 -6.434 1 98.81 86 ALA B C 1
ATOM 2181 O O . ALA B 1 86 ? 8.883 2.703 -6.098 1 98.81 86 ALA B O 1
ATOM 2182 N N . ALA B 1 87 ? 6.918 3.51 -6.602 1 98.88 87 ALA B N 1
ATOM 2183 C CA . ALA B 1 87 ? 7.223 4.879 -6.188 1 98.88 87 ALA B CA 1
ATOM 2184 C C . ALA B 1 87 ? 6.055 5.488 -5.414 1 98.88 87 ALA B C 1
ATOM 2186 O O . ALA B 1 87 ? 4.891 5.285 -5.77 1 98.88 87 ALA B O 1
ATOM 2187 N N . PHE B 1 88 ? 6.363 6.203 -4.371 1 98.81 88 PHE B N 1
ATOM 2188 C CA . PHE B 1 88 ? 5.293 6.855 -3.625 1 98.81 88 PHE B CA 1
ATOM 2189 C C . PHE B 1 88 ? 5.805 8.109 -2.934 1 98.81 88 PHE B C 1
ATOM 2191 O O . PHE B 1 88 ? 7.016 8.344 -2.863 1 98.81 88 PHE B O 1
ATOM 2198 N N . THR B 1 89 ? 4.883 8.922 -2.516 1 98.81 89 THR B N 1
ATOM 2199 C CA . THR B 1 89 ? 5.211 10.164 -1.823 1 98.81 89 THR B CA 1
ATOM 2200 C C . THR B 1 89 ? 4.906 10.047 -0.333 1 98.81 89 THR B C 1
ATOM 2202 O O . THR B 1 89 ? 4.059 9.25 0.072 1 98.81 89 THR B O 1
ATOM 2205 N N . LEU B 1 90 ? 5.613 10.789 0.427 1 98.81 90 LEU B N 1
ATOM 2206 C CA . LEU B 1 90 ? 5.355 10.906 1.858 1 98.81 90 LEU B CA 1
ATOM 2207 C C . LEU B 1 90 ? 5.371 12.367 2.293 1 98.81 90 LEU B C 1
ATOM 2209 O O . LEU B 1 90 ? 6.32 13.102 1.995 1 98.81 90 LEU B O 1
ATOM 2213 N N . ASP B 1 91 ? 4.32 12.797 2.855 1 98.31 91 ASP B N 1
ATOM 2214 C CA . ASP B 1 91 ? 4.176 14.125 3.432 1 98.31 91 ASP B CA 1
ATOM 2215 C C . ASP B 1 91 ? 4.07 14.062 4.953 1 98.31 91 ASP B C 1
ATOM 2217 O O . ASP B 1 91 ? 3.115 13.5 5.488 1 98.31 91 ASP B O 1
ATOM 2221 N N . VAL B 1 92 ? 5.035 14.648 5.66 1 98.19 92 VAL B N 1
ATOM 2222 C CA . VAL B 1 92 ? 5.07 14.641 7.117 1 98.19 92 VAL B CA 1
ATOM 2223 C C . VAL B 1 92 ? 4.969 16.078 7.645 1 98.19 92 VAL B C 1
ATOM 2225 O O . VAL B 1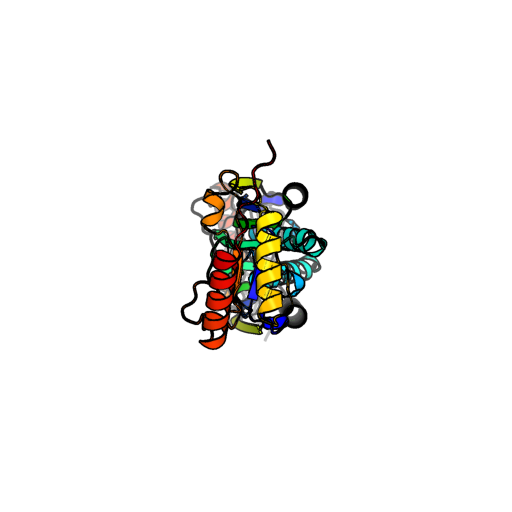 92 ? 5.727 16.953 7.227 1 98.19 92 VAL B O 1
ATOM 2228 N N . ARG B 1 93 ? 4.043 16.297 8.594 1 95.81 93 ARG B N 1
ATOM 2229 C CA . ARG B 1 93 ? 3.834 17.656 9.109 1 95.81 93 ARG B CA 1
ATOM 2230 C C . ARG B 1 93 ? 3.664 17.641 10.625 1 95.81 93 ARG B C 1
ATOM 2232 O O . ARG B 1 93 ? 3.129 16.672 11.188 1 95.81 93 ARG B O 1
ATOM 2239 N N . ALA B 1 94 ? 4.098 18.688 11.203 1 93.69 94 ALA B N 1
ATOM 2240 C CA . ALA B 1 94 ? 3.922 18.875 12.641 1 93.69 94 ALA B CA 1
ATOM 2241 C C . ALA B 1 94 ? 4.07 20.344 13.016 1 93.69 94 ALA B C 1
ATOM 2243 O O . ALA B 1 94 ? 4.758 21.109 12.32 1 93.69 94 ALA B O 1
ATOM 2244 N N . PRO B 1 95 ? 3.449 20.766 14.102 1 88.31 95 PRO B N 1
ATOM 2245 C CA . PRO B 1 95 ? 3.619 22.156 14.547 1 88.31 95 PRO B CA 1
ATOM 2246 C C . PRO B 1 95 ? 5.023 22.438 15.086 1 88.31 95 PRO B C 1
ATOM 2248 O O . PRO B 1 95 ? 5.488 23.578 15.047 1 88.31 95 PRO B O 1
ATOM 2251 N N . GLU B 1 96 ? 5.652 21.422 15.609 1 90.94 96 GLU B N 1
ATOM 2252 C CA . GLU B 1 96 ? 7.008 21.562 16.125 1 90.94 96 GLU B CA 1
ATOM 2253 C C . GLU B 1 96 ? 8.023 20.859 15.234 1 90.94 96 GLU B C 1
ATOM 2255 O O . GLU B 1 96 ? 7.898 19.672 14.953 1 90.94 96 GLU B O 1
ATOM 2260 N N . ASP B 1 97 ? 9.102 21.562 14.891 1 94.06 97 ASP B N 1
ATOM 2261 C CA . ASP B 1 97 ? 10.07 21.047 13.93 1 94.06 97 ASP B CA 1
ATOM 2262 C C . ASP B 1 97 ? 10.828 19.859 14.492 1 94.06 97 ASP B C 1
ATOM 2264 O O . ASP B 1 97 ? 11.172 18.922 13.758 1 94.06 97 ASP B O 1
ATOM 2268 N N . SER B 1 98 ? 11.125 19.891 15.766 1 96.5 98 SER B N 1
ATOM 2269 C CA . SER B 1 98 ? 11.859 18.766 16.344 1 96.5 98 SER B CA 1
ATOM 2270 C C . SER B 1 98 ? 11.055 17.469 16.266 1 96.5 98 SER B C 1
ATOM 2272 O O . SER B 1 98 ? 11.609 16.422 15.953 1 96.5 98 SER B O 1
ATOM 2274 N N . VAL B 1 99 ? 9.758 17.562 16.5 1 96.19 99 VAL B N 1
ATOM 2275 C CA . VAL B 1 99 ? 8.859 16.422 16.422 1 96.19 99 VAL B CA 1
ATOM 2276 C C . VAL B 1 99 ? 8.828 15.891 14.984 1 96.19 99 VAL B C 1
ATOM 2278 O O . VAL B 1 99 ? 8.945 14.688 14.75 1 96.19 99 VAL B O 1
ATOM 2281 N N . ARG B 1 100 ? 8.711 16.781 14.039 1 96.81 100 ARG B N 1
ATOM 2282 C CA . ARG B 1 100 ? 8.656 16.438 12.617 1 96.81 100 ARG B CA 1
ATOM 2283 C C . ARG B 1 100 ? 9.945 15.734 12.18 1 96.81 100 ARG B C 1
ATOM 2285 O O . ARG B 1 100 ? 9.898 14.688 11.539 1 96.81 100 ARG B O 1
ATOM 2292 N N . ARG B 1 101 ? 11.055 16.344 12.555 1 97.94 101 ARG B N 1
ATOM 2293 C CA . ARG B 1 101 ? 12.352 15.82 12.141 1 97.94 101 ARG B CA 1
ATOM 2294 C C . ARG B 1 101 ? 12.609 14.453 12.758 1 97.94 101 ARG B C 1
ATOM 2296 O O . ARG B 1 101 ? 13.133 13.555 12.086 1 97.94 101 ARG B O 1
ATOM 2303 N N . ASP B 1 102 ? 12.266 14.312 14 1 98.38 102 ASP B N 1
ATOM 2304 C CA . ASP B 1 102 ? 12.414 13.016 14.656 1 98.38 102 ASP B CA 1
ATOM 2305 C C . ASP B 1 102 ? 11.555 11.953 13.977 1 98.38 102 ASP B C 1
ATOM 2307 O O . ASP B 1 102 ? 11.992 10.82 13.789 1 98.38 102 ASP B O 1
ATOM 2311 N N . ALA B 1 103 ? 10.344 12.297 13.656 1 98.56 103 ALA B N 1
ATOM 2312 C CA . ALA B 1 103 ? 9.43 11.375 12.984 1 98.56 103 ALA B CA 1
ATOM 2313 C C . ALA B 1 103 ? 9.969 10.969 11.609 1 98.56 103 ALA B C 1
ATOM 2315 O O . ALA B 1 103 ? 9.93 9.789 11.25 1 98.56 103 ALA B O 1
ATOM 2316 N N . CYS B 1 104 ? 10.453 11.961 10.867 1 98.69 104 CYS B N 1
ATOM 2317 C CA . CYS B 1 104 ? 11.055 11.672 9.57 1 98.69 104 CYS B CA 1
ATOM 2318 C C . CYS B 1 104 ? 12.203 10.672 9.703 1 98.69 104 CYS B C 1
ATOM 2320 O O . CYS B 1 104 ? 12.281 9.703 8.945 1 98.69 104 CYS B O 1
ATOM 2322 N N . ALA B 1 105 ? 13.016 10.945 10.695 1 98.69 105 ALA B N 1
ATOM 2323 C CA . ALA B 1 105 ? 14.164 10.062 10.914 1 98.69 105 ALA B CA 1
ATOM 2324 C C . ALA B 1 105 ? 13.703 8.648 11.258 1 98.69 105 ALA B C 1
ATOM 2326 O O . ALA B 1 105 ? 14.258 7.668 10.742 1 98.69 105 ALA B O 1
ATOM 2327 N N . ALA B 1 106 ? 12.75 8.508 12.117 1 98.75 106 ALA B N 1
ATOM 2328 C CA . ALA B 1 106 ? 12.227 7.207 12.523 1 98.75 106 ALA B CA 1
ATOM 2329 C C . ALA B 1 106 ? 11.609 6.469 11.336 1 98.75 106 ALA B C 1
ATOM 2331 O O . ALA B 1 106 ? 11.844 5.273 11.148 1 98.75 106 ALA B O 1
ATOM 2332 N N . ILE B 1 107 ? 10.828 7.16 10.547 1 98.88 107 ILE B N 1
ATOM 2333 C CA . ILE B 1 107 ? 10.148 6.582 9.391 1 98.88 107 ILE B CA 1
ATOM 2334 C C . ILE B 1 107 ? 11.18 6.086 8.375 1 98.88 107 ILE B C 1
ATOM 2336 O O . ILE B 1 107 ? 11.078 4.965 7.875 1 98.88 107 ILE B O 1
ATOM 2340 N N . LEU B 1 108 ? 12.18 6.926 8.086 1 98.88 108 LEU B N 1
ATOM 2341 C CA . LEU B 1 108 ? 13.195 6.559 7.105 1 98.88 108 LEU B CA 1
ATOM 2342 C C . LEU B 1 108 ? 14.023 5.375 7.598 1 98.88 108 LEU B C 1
ATOM 2344 O O . LEU B 1 108 ? 14.43 4.523 6.805 1 98.88 108 LEU B O 1
ATOM 2348 N N . ALA B 1 109 ? 14.266 5.336 8.914 1 98.88 109 ALA B N 1
ATOM 2349 C CA . ALA B 1 109 ? 14.945 4.176 9.477 1 98.88 109 ALA B CA 1
ATOM 2350 C C . ALA B 1 109 ? 14.109 2.908 9.289 1 98.88 109 ALA B C 1
ATOM 2352 O O . ALA B 1 109 ? 14.648 1.849 8.953 1 98.88 109 ALA B O 1
ATOM 2353 N N . ASP B 1 110 ? 12.797 3 9.578 1 98.88 110 ASP B N 1
ATOM 2354 C CA . ASP B 1 110 ? 11.898 1.877 9.32 1 98.88 110 ASP B CA 1
ATOM 2355 C C . ASP B 1 110 ? 11.953 1.454 7.859 1 98.88 110 ASP B C 1
ATOM 2357 O O . ASP B 1 110 ? 11.977 0.26 7.551 1 98.88 110 ASP B O 1
ATOM 2361 N N . PHE B 1 111 ? 11.953 2.498 6.895 1 98.94 111 PHE B N 1
ATOM 2362 C CA . PHE B 1 111 ? 12.008 2.215 5.465 1 98.94 111 PHE B CA 1
ATOM 2363 C C . PHE B 1 111 ? 13.25 1.411 5.117 1 98.94 111 PHE B C 1
ATOM 2365 O O . PHE B 1 111 ? 13.18 0.432 4.371 1 98.94 111 PHE B O 1
ATOM 2372 N N . GLU B 1 112 ? 14.352 1.812 5.648 1 98.88 112 GLU B N 1
ATOM 2373 C CA . GLU B 1 112 ? 15.602 1.109 5.402 1 98.88 112 GLU B CA 1
ATOM 2374 C C . GLU B 1 112 ? 15.539 -0.332 5.902 1 98.88 112 GLU B C 1
ATOM 2376 O O . GLU B 1 112 ? 15.984 -1.253 5.215 1 98.88 112 GLU B O 1
ATOM 2381 N N . GLY B 1 113 ? 15.055 -0.536 7.137 1 98.88 113 GLY B N 1
ATOM 2382 C CA . GLY B 1 113 ? 14.891 -1.877 7.672 1 98.88 113 GLY B CA 1
ATOM 2383 C C . GLY B 1 113 ? 13.992 -2.756 6.824 1 98.88 113 GLY B C 1
ATOM 2384 O O . GLY B 1 113 ? 14.297 -3.928 6.594 1 98.88 113 GLY B O 1
ATOM 2385 N N . ILE B 1 114 ? 12.891 -2.23 6.387 1 98.88 114 ILE B N 1
ATOM 2386 C CA . ILE B 1 114 ? 11.938 -2.961 5.559 1 98.88 114 ILE B CA 1
ATOM 2387 C C . ILE B 1 114 ? 12.594 -3.328 4.227 1 98.88 114 ILE B C 1
ATOM 2389 O O . ILE B 1 114 ? 12.469 -4.465 3.762 1 98.88 114 ILE B O 1
ATOM 2393 N N . ALA B 1 115 ? 13.258 -2.305 3.592 1 98.88 115 ALA B N 1
ATOM 2394 C CA . ALA B 1 115 ? 13.938 -2.555 2.322 1 98.88 115 ALA B CA 1
ATOM 2395 C C . ALA B 1 115 ? 14.938 -3.697 2.451 1 98.88 115 ALA B C 1
ATOM 2397 O O . ALA B 1 115 ? 15 -4.582 1.594 1 98.88 115 ALA B O 1
ATOM 2398 N N . ALA B 1 116 ? 15.711 -3.666 3.523 1 98.75 116 ALA B N 1
ATOM 2399 C CA . ALA B 1 116 ? 16.719 -4.699 3.762 1 98.75 116 ALA B CA 1
ATOM 2400 C C . ALA B 1 116 ? 16.078 -6.066 3.938 1 98.75 116 ALA B C 1
ATOM 2402 O O . ALA B 1 116 ? 16.5 -7.051 3.334 1 98.75 116 ALA B O 1
ATOM 2403 N N . ARG B 1 117 ? 15.062 -6.199 4.738 1 98.5 117 ARG B N 1
ATOM 2404 C CA . ARG B 1 117 ? 14.398 -7.465 5.023 1 98.5 117 ARG B CA 1
ATOM 2405 C C . ARG B 1 117 ? 13.742 -8.031 3.77 1 98.5 117 ARG B C 1
ATOM 2407 O O . ARG B 1 117 ? 13.75 -9.25 3.557 1 98.5 117 ARG B O 1
ATOM 2414 N N . ARG B 1 118 ? 13.211 -7.168 2.896 1 98.38 118 ARG B N 1
ATOM 2415 C CA . ARG B 1 118 ? 12.438 -7.621 1.746 1 98.38 118 ARG B CA 1
ATOM 2416 C C . ARG B 1 118 ? 13.312 -7.719 0.501 1 98.38 118 ARG B C 1
ATOM 2418 O O . ARG B 1 118 ? 12.836 -8.117 -0.565 1 98.38 118 ARG B O 1
ATOM 2425 N N . GLY B 1 119 ? 14.547 -7.27 0.597 1 98.19 119 GLY B N 1
ATOM 2426 C CA . GLY B 1 119 ? 15.5 -7.395 -0.49 1 98.19 119 GLY B CA 1
ATOM 2427 C C . GLY B 1 119 ? 15.227 -6.441 -1.64 1 98.19 119 GLY B C 1
ATOM 2428 O O . GLY B 1 119 ? 15.391 -6.805 -2.807 1 98.19 119 GLY B O 1
ATOM 2429 N N . VAL B 1 120 ? 14.711 -5.297 -1.365 1 98.69 120 VAL B N 1
ATOM 2430 C CA . VAL B 1 120 ? 14.477 -4.301 -2.404 1 98.69 120 VAL B CA 1
ATOM 2431 C C . VAL B 1 120 ? 15.438 -3.123 -2.217 1 98.69 120 VAL B C 1
ATOM 2433 O O . VAL B 1 120 ? 15.922 -2.879 -1.11 1 98.69 120 VAL B O 1
ATOM 2436 N N . GLU B 1 121 ? 15.727 -2.406 -3.305 1 98.88 121 GLU B N 1
ATOM 2437 C CA . GLU B 1 121 ? 16.516 -1.179 -3.248 1 98.88 121 GLU B CA 1
ATOM 2438 C C . GLU B 1 121 ? 15.641 0.024 -2.904 1 98.88 121 GLU B C 1
ATOM 2440 O O . GLU B 1 121 ? 14.508 0.134 -3.387 1 98.88 121 GLU B O 1
ATOM 2445 N N . LEU B 1 122 ? 16.172 0.866 -2.098 1 98.88 122 LEU B N 1
ATOM 2446 C CA . LEU B 1 122 ? 15.453 2.039 -1.626 1 98.88 122 LEU B CA 1
ATOM 2447 C C . LEU B 1 122 ? 16.188 3.322 -2.006 1 98.88 122 LEU B C 1
ATOM 2449 O O . LEU B 1 122 ? 17.391 3.438 -1.795 1 98.88 122 LEU B O 1
ATOM 2453 N N . ALA B 1 123 ? 15.469 4.23 -2.65 1 98.88 123 ALA B N 1
ATOM 2454 C CA . ALA B 1 123 ? 15.93 5.598 -2.877 1 98.88 123 ALA B CA 1
ATOM 2455 C C . ALA B 1 123 ? 14.93 6.609 -2.32 1 98.88 123 ALA B C 1
ATOM 2457 O O . ALA B 1 123 ? 13.727 6.504 -2.574 1 98.88 123 ALA B O 1
ATOM 2458 N N . VAL B 1 124 ? 15.43 7.543 -1.563 1 98.75 124 VAL B N 1
ATOM 2459 C CA . VAL B 1 124 ? 14.578 8.57 -0.971 1 98.75 124 VAL B CA 1
ATOM 2460 C C . VAL B 1 124 ? 15.117 9.953 -1.324 1 98.75 124 VAL B C 1
ATOM 2462 O O . VAL B 1 124 ? 16.312 10.227 -1.17 1 98.75 124 VAL B O 1
ATOM 2465 N N . GLU B 1 125 ? 14.258 10.773 -1.801 1 98.5 125 GLU B N 1
ATOM 2466 C CA . GLU B 1 125 ? 14.594 12.164 -2.104 1 98.5 125 GLU B CA 1
ATOM 2467 C C . GLU B 1 125 ? 13.695 13.125 -1.328 1 98.5 125 GLU B C 1
ATOM 2469 O O . GLU B 1 125 ? 12.469 13.008 -1.362 1 98.5 125 GLU B O 1
ATOM 2474 N N . THR B 1 126 ? 14.336 14.07 -0.626 1 98.06 126 THR B N 1
ATOM 2475 C CA . THR B 1 126 ? 13.555 15.148 -0.019 1 98.06 126 THR B CA 1
ATOM 2476 C C . THR B 1 126 ? 13.125 16.172 -1.071 1 98.06 126 THR B C 1
ATOM 2478 O O . THR B 1 126 ? 13.969 16.828 -1.677 1 98.06 126 THR B O 1
ATOM 2481 N N . THR B 1 127 ? 11.875 16.328 -1.237 1 96.88 127 THR B N 1
ATOM 2482 C CA . THR B 1 127 ? 11.391 17.188 -2.309 1 96.88 127 THR B CA 1
ATOM 2483 C C . THR B 1 127 ? 10.898 18.531 -1.75 1 96.88 127 THR B C 1
ATOM 2485 O O . THR B 1 127 ? 10.695 19.484 -2.502 1 96.88 127 THR B O 1
ATOM 2488 N N . HIS B 1 128 ? 10.672 18.609 -0.526 1 93.88 128 HIS B N 1
ATOM 2489 C CA . HIS B 1 128 ? 10.211 19.797 0.172 1 93.88 128 HIS B CA 1
ATOM 2490 C C . HIS B 1 128 ? 10.586 19.766 1.648 1 93.88 128 HIS B C 1
ATOM 2492 O O . HIS B 1 128 ? 10.594 18.688 2.26 1 93.88 128 HIS B O 1
ATOM 2498 N N . ASP B 1 129 ? 10.93 20.828 2.197 1 94.69 129 ASP B N 1
ATOM 2499 C CA . ASP B 1 129 ? 11.211 20.969 3.623 1 94.69 129 ASP B CA 1
ATOM 2500 C C . ASP B 1 129 ? 11 22.406 4.09 1 94.69 129 ASP B C 1
ATOM 2502 O O . ASP B 1 129 ? 11.711 23.312 3.664 1 94.69 129 ASP B O 1
ATOM 2506 N N . ALA B 1 130 ? 10.062 22.641 4.879 1 91 130 ALA B N 1
ATOM 2507 C CA . ALA B 1 130 ? 9.734 23.969 5.395 1 91 130 ALA B CA 1
ATOM 2508 C C . ALA B 1 130 ? 9.531 23.938 6.906 1 91 130 ALA B C 1
ATOM 2510 O O . ALA B 1 130 ? 8.828 23.062 7.426 1 91 130 ALA B O 1
ATOM 2511 N N . ASN B 1 131 ? 10.125 24.875 7.551 1 91.06 131 ASN B N 1
ATOM 2512 C CA . ASN B 1 131 ? 9.984 24.969 9 1 91.06 131 ASN B CA 1
ATOM 2513 C C . ASN B 1 131 ? 8.586 25.422 9.398 1 91.06 131 ASN B C 1
ATOM 2515 O O . ASN B 1 131 ? 7.898 26.078 8.617 1 91.06 131 ASN B O 1
ATOM 2519 N N . ALA B 1 132 ? 8.242 25.031 10.594 1 88.69 132 ALA B N 1
ATOM 2520 C CA . ALA B 1 132 ? 7.016 25.562 11.172 1 88.69 132 ALA B CA 1
ATOM 2521 C C . ALA B 1 132 ? 7.121 27.062 11.406 1 88.69 132 ALA B C 1
ATOM 2523 O O . ALA B 1 132 ? 8.227 27.594 11.562 1 88.69 132 ALA B O 1
ATOM 2524 N N . ALA B 1 133 ? 6.004 27.703 11.242 1 82.44 133 ALA B N 1
ATOM 2525 C CA . ALA B 1 133 ? 5.949 29.141 11.523 1 82.44 133 ALA B CA 1
ATOM 2526 C C . ALA B 1 133 ? 4.98 29.438 12.664 1 82.44 133 ALA B C 1
ATOM 2528 O O . ALA B 1 133 ? 3.762 29.391 12.477 1 82.44 133 ALA B O 1
ATOM 2529 N N . PRO B 1 134 ? 5.555 29.719 13.805 1 79 134 PRO B N 1
ATOM 2530 C CA . PRO B 1 134 ? 4.668 30.047 14.93 1 79 134 PRO B CA 1
ATOM 2531 C C . PRO B 1 134 ? 3.98 31.406 14.758 1 79 134 PRO B C 1
ATOM 2533 O O . PRO B 1 134 ? 4.578 32.344 14.219 1 79 134 PRO B O 1
ATOM 2536 N N . CYS B 1 135 ? 2.73 31.438 15.102 1 77.56 135 CYS B N 1
ATOM 2537 C CA . CYS B 1 135 ? 2.074 32.75 15.188 1 77.56 135 CYS B CA 1
ATOM 2538 C C . CYS B 1 135 ? 2.592 33.531 16.375 1 77.56 135 CYS B C 1
ATOM 2540 O O . CYS B 1 135 ? 2.971 32.969 17.391 1 77.56 135 CYS B O 1
ATOM 2542 N N . SER B 1 136 ? 2.609 34.844 16.141 1 77.62 136 SER B N 1
ATOM 2543 C CA . SER B 1 136 ? 3.07 35.75 17.203 1 77.62 136 SER B CA 1
ATOM 2544 C C . SER B 1 136 ? 2.188 35.625 18.438 1 77.62 136 SER B C 1
ATOM 2546 O O . SER B 1 136 ? 0.963 35.75 18.344 1 77.62 136 SER B O 1
ATOM 2548 N N . PRO B 1 137 ? 2.863 35.344 19.516 1 81.44 137 PRO B N 1
ATOM 2549 C CA . PRO B 1 137 ? 2.064 35.312 20.75 1 81.44 137 PRO B CA 1
ATOM 2550 C C . PRO B 1 137 ? 1.238 36.562 20.969 1 81.44 137 PRO B C 1
ATOM 2552 O O . PRO B 1 137 ? 0.105 36.5 21.453 1 81.44 137 PRO B O 1
ATOM 2555 N N . GLY B 1 138 ? 1.836 37.656 20.578 1 79 138 GLY B N 1
ATOM 2556 C CA . GLY B 1 138 ? 1.124 38.938 20.734 1 79 138 GLY B CA 1
ATOM 2557 C C . GLY B 1 138 ? -0.115 39.031 19.859 1 79 138 GLY B C 1
ATOM 2558 O O . GLY B 1 138 ? -1.182 39.406 20.328 1 79 138 GLY B O 1
ATOM 2559 N N . ILE B 1 139 ? 0.06 38.625 18.656 1 77.06 139 ILE B N 1
ATOM 2560 C CA . ILE B 1 139 ? -1.055 38.656 17.719 1 77.06 139 ILE B CA 1
ATOM 2561 C C . ILE B 1 139 ? -2.119 37.656 18.109 1 77.06 139 ILE B C 1
ATOM 2563 O O . ILE B 1 139 ? -3.316 37.938 18.062 1 77.06 139 ILE B O 1
ATOM 2567 N N . ARG B 1 140 ? -1.709 36.594 18.562 1 82.38 140 ARG B N 1
ATOM 2568 C CA . ARG B 1 140 ? -2.639 35.562 18.984 1 82.38 140 ARG B CA 1
ATOM 2569 C C . ARG B 1 140 ? -3.488 36.031 20.172 1 82.38 140 ARG B C 1
ATOM 2571 O O . ARG B 1 140 ? -4.688 35.75 20.219 1 82.38 140 ARG B O 1
ATOM 2578 N N . ARG B 1 141 ? -2.814 36.625 21.031 1 84.5 141 ARG B N 1
ATOM 2579 C CA . ARG B 1 141 ? -3.543 37.156 22.188 1 84.5 141 ARG B CA 1
ATOM 2580 C C . ARG B 1 141 ? -4.617 38.125 21.75 1 84.5 141 ARG B C 1
ATOM 2582 O O . ARG B 1 141 ? -5.723 38.156 22.297 1 84.5 141 ARG B O 1
ATOM 2589 N N . GLN B 1 142 ? -4.238 38.906 20.812 1 81.25 142 GLN B N 1
ATOM 2590 C CA . GLN B 1 142 ? -5.188 39.906 20.297 1 81.25 142 GLN B CA 1
ATOM 2591 C C . GLN B 1 142 ? 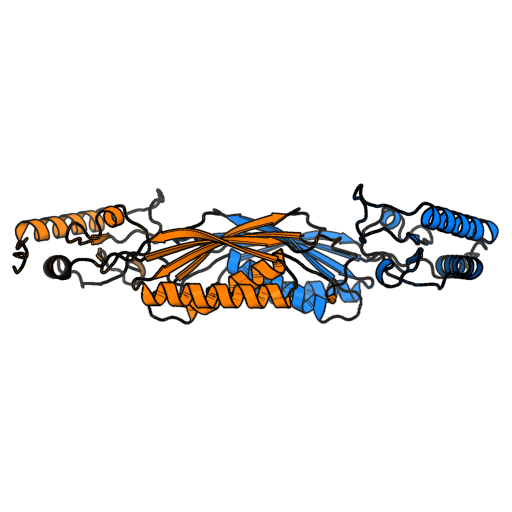-6.355 39.219 19.594 1 81.25 142 GLN B C 1
ATOM 2593 O O . GLN B 1 142 ? -7.504 39.625 19.75 1 81.25 142 GLN B O 1
ATOM 2598 N N . ILE B 1 143 ? -5.992 38.188 18.859 1 81.88 143 ILE B N 1
ATOM 2599 C CA . ILE B 1 143 ? -7.031 37.438 18.172 1 81.88 143 ILE B CA 1
ATOM 2600 C C . ILE B 1 143 ? -7.941 36.781 19.188 1 81.88 143 ILE B C 1
ATOM 2602 O O . ILE B 1 143 ? -9.172 36.812 19.078 1 81.88 143 ILE B O 1
ATOM 2606 N N . GLU B 1 144 ? -7.371 36.188 20.156 1 87.81 144 GLU B N 1
ATOM 2607 C CA . GLU B 1 144 ? -8.133 35.531 21.203 1 87.81 144 GLU B CA 1
ATOM 2608 C C . GLU B 1 144 ? -9.086 36.5 21.906 1 87.81 144 GLU B C 1
ATOM 2610 O O . GLU B 1 144 ? -10.25 36.156 22.156 1 87.81 144 GLU B O 1
ATOM 2615 N N . ALA B 1 145 ? -8.547 37.594 22.219 1 87 145 ALA B N 1
ATOM 2616 C CA . ALA B 1 145 ? -9.367 38.594 22.875 1 87 145 ALA B CA 1
ATOM 2617 C C . ALA B 1 145 ? -10.555 39 22 1 87 145 ALA B C 1
ATOM 2619 O O . ALA B 1 145 ? -11.672 39.156 22.484 1 87 145 ALA B O 1
ATOM 2620 N N . ALA B 1 146 ? -10.281 39.125 20.719 1 84.62 146 ALA B N 1
ATOM 2621 C CA . ALA B 1 146 ? -11.336 39.5 19.781 1 84.62 146 ALA B CA 1
ATOM 2622 C C . ALA B 1 146 ? -12.383 38.375 19.672 1 84.62 146 ALA B C 1
ATOM 2624 O O . ALA B 1 146 ? -13.578 38.656 19.609 1 84.62 146 ALA B O 1
ATOM 2625 N N . VAL B 1 147 ? -11.977 37.156 19.688 1 87.19 147 VAL B N 1
ATOM 2626 C CA . VAL B 1 147 ? -12.859 36 19.594 1 87.19 147 VAL B CA 1
ATOM 2627 C C . VAL B 1 147 ? -13.75 35.938 20.828 1 87.19 147 VAL B C 1
ATOM 2629 O O . VAL B 1 147 ? -14.961 35.688 20.719 1 87.19 147 VAL B O 1
ATOM 2632 N N . ILE B 1 148 ? -13.172 36.219 21.953 1 88.56 148 ILE B N 1
ATOM 2633 C CA . ILE B 1 148 ? -13.906 36.219 23.219 1 88.56 148 ILE B CA 1
ATOM 2634 C C . ILE B 1 148 ? -14.945 37.312 23.219 1 88.56 148 ILE B C 1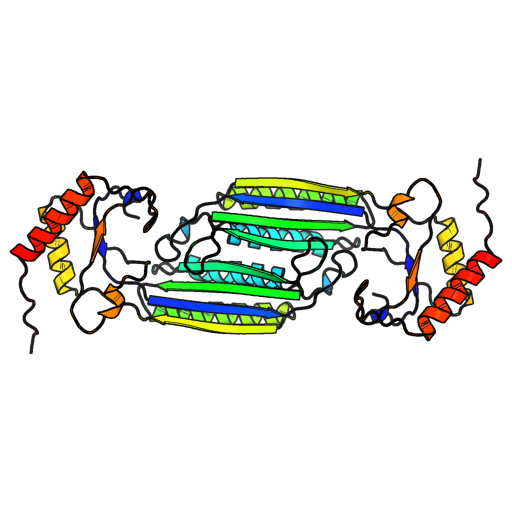
ATOM 2636 O O . ILE B 1 148 ? -16.094 37.125 23.594 1 88.56 148 ILE B O 1
ATOM 2640 N N . ARG B 1 149 ? -14.555 38.469 22.766 1 88.31 149 ARG B N 1
ATOM 2641 C CA . ARG B 1 149 ? -15.469 39.594 22.719 1 88.31 149 ARG B CA 1
ATOM 2642 C C . ARG B 1 149 ? -16.656 39.312 21.797 1 88.31 149 ARG B C 1
ATOM 2644 O O . ARG B 1 149 ? -17.75 39.844 21.984 1 88.31 149 ARG B O 1
ATOM 2651 N N . ALA B 1 150 ? -16.406 38.469 20.812 1 86.88 150 ALA B N 1
ATOM 2652 C CA . ALA B 1 150 ? -17.453 38.094 19.859 1 86.88 150 ALA B CA 1
ATOM 2653 C C . ALA B 1 150 ? -18.375 37.031 20.438 1 86.88 150 ALA B C 1
ATOM 2655 O O . ALA B 1 150 ? -19.359 36.625 19.812 1 86.88 150 ALA B O 1
ATOM 2656 N N . GLY B 1 151 ? -18.016 36.5 21.672 1 87.06 151 GLY B N 1
ATOM 2657 C CA . GLY B 1 151 ? -18.844 35.5 22.344 1 87.06 151 GLY B CA 1
ATOM 2658 C C . GLY B 1 151 ? -18.531 34.094 21.906 1 87.06 151 GLY B C 1
ATOM 2659 O O . GLY B 1 151 ? -19.359 33.188 22.047 1 87.06 151 GLY B O 1
ATOM 2660 N N . VAL B 1 152 ? -17.422 33.938 21.203 1 87.06 152 VAL B N 1
ATOM 2661 C CA . VAL B 1 152 ? -17.031 32.625 20.719 1 87.06 152 VAL B CA 1
ATOM 2662 C C . VAL B 1 152 ? -15.961 32.031 21.625 1 87.06 152 VAL B C 1
ATOM 2664 O O . VAL B 1 152 ? -15.055 32.719 22.078 1 87.06 152 VAL B O 1
ATOM 2667 N N . ARG B 1 153 ? -16.094 30.812 21.969 1 87.44 153 ARG B N 1
ATOM 2668 C CA . ARG B 1 153 ? -15.055 30.109 22.719 1 87.44 153 ARG B CA 1
ATOM 2669 C C . ARG B 1 153 ? -13.773 30.016 21.906 1 87.44 153 ARG B C 1
ATOM 2671 O O . ARG B 1 153 ? -13.781 29.5 20.781 1 87.44 153 ARG B O 1
ATOM 2678 N N . PRO B 1 154 ? -12.648 30.531 22.422 1 86.44 154 PRO B N 1
ATOM 2679 C CA . PRO B 1 154 ? -11.391 30.422 21.688 1 86.44 154 PRO B CA 1
ATOM 2680 C C . PRO B 1 154 ? -10.906 28.984 21.547 1 86.44 154 PRO B C 1
ATOM 2682 O O . PRO B 1 154 ? -11.031 28.203 22.5 1 86.44 154 PRO B O 1
ATOM 2685 N N . LEU B 1 155 ? -10.469 28.641 20.359 1 83.69 155 LEU B N 1
ATOM 2686 C CA . LEU B 1 155 ? -9.891 27.328 20.094 1 83.69 155 LEU B CA 1
ATOM 2687 C C . LEU B 1 155 ? -8.586 27.469 19.328 1 83.69 155 LEU B C 1
ATOM 2689 O O . LEU B 1 155 ? -8.586 27.766 18.125 1 83.69 155 LEU B O 1
ATOM 2693 N N . PRO B 1 156 ? -7.477 27.344 20.078 1 79.25 156 PRO B N 1
ATOM 2694 C CA . PRO B 1 156 ? -6.199 27.312 19.359 1 79.25 156 PRO B CA 1
ATOM 2695 C C . PRO B 1 156 ? -5.992 26 18.594 1 79.25 156 PRO B C 1
ATOM 2697 O O . PRO B 1 156 ? -6.316 24.922 19.094 1 79.25 156 PRO B O 1
ATOM 2700 N N . LEU B 1 157 ? -5.551 26.141 17.312 1 75.69 157 LEU B N 1
ATOM 2701 C CA . LEU B 1 157 ? -5.262 24.938 16.531 1 75.69 157 LEU B CA 1
ATOM 2702 C C . LEU B 1 157 ? -4.156 25.203 15.523 1 75.69 157 LEU B C 1
ATOM 2704 O O . LEU B 1 157 ? -4.027 26.312 15.016 1 75.69 157 LEU B O 1
ATOM 2708 N N . PRO B 1 158 ? -3.35 24.156 15.258 1 72.56 158 PRO B N 1
ATOM 2709 C CA . PRO B 1 158 ? -2.338 24.328 14.211 1 72.56 158 PRO B CA 1
ATOM 2710 C C . PRO B 1 158 ? -2.928 24.281 12.805 1 72.56 158 PRO B C 1
ATOM 2712 O O . PRO B 1 158 ? -4.008 23.719 12.602 1 72.56 158 PRO B O 1
ATOM 2715 N N . SER B 1 159 ? -2.281 25.094 11.961 1 70.75 159 SER B N 1
ATOM 2716 C CA . SER B 1 159 ? -2.672 25.016 10.555 1 70.75 159 SER B CA 1
ATOM 2717 C C . SER B 1 159 ? -1.898 23.922 9.828 1 70.75 159 SER B C 1
ATOM 2719 O O . SER B 1 159 ? -0.668 23.969 9.758 1 70.75 159 SER B O 1
ATOM 2721 N N . GLY B 1 160 ? -2.521 22.906 9.414 1 67.19 160 GLY B N 1
ATOM 2722 C CA . GLY B 1 160 ? -1.909 21.797 8.703 1 67.19 160 GLY B CA 1
ATOM 2723 C C . GLY B 1 160 ? -1.626 22.109 7.25 1 67.19 160 GLY B C 1
ATOM 2724 O O . GLY B 1 160 ? -0.872 21.391 6.594 1 67.19 160 GLY B O 1
ATOM 2725 N N . ALA B 1 161 ? -2.295 23.109 6.637 1 57.22 161 ALA B N 1
ATOM 2726 C CA . ALA B 1 161 ? -2.105 23.484 5.238 1 57.22 161 ALA B CA 1
ATOM 2727 C C . ALA B 1 161 ? -1.085 24.609 5.105 1 57.22 161 ALA B C 1
ATOM 2729 O O . ALA B 1 161 ? -0.973 25.469 5.992 1 57.22 161 ALA B O 1
ATOM 2730 N N . GLY B 1 162 ? -0.13 24.375 4.246 1 53.97 162 GLY B N 1
ATOM 2731 C CA . GLY B 1 162 ? 0.756 25.5 3.961 1 53.97 162 GLY B CA 1
ATOM 2732 C C . GLY B 1 162 ? 0.019 26.75 3.508 1 53.97 162 GLY B C 1
ATOM 2733 O O . GLY B 1 162 ? -0.985 26.656 2.799 1 53.97 162 GLY B O 1
ATOM 2734 N N . HIS B 1 163 ? 0.091 27.797 4.145 1 55.22 163 HIS B N 1
ATOM 2735 C CA . HIS B 1 163 ? -0.451 29.094 3.752 1 55.22 163 HIS B CA 1
ATOM 2736 C C . HIS B 1 163 ? 0.652 30.031 3.271 1 55.22 163 HIS B C 1
ATOM 2738 O O . HIS B 1 163 ? 1.808 29.906 3.678 1 55.22 163 HIS B O 1
ATOM 2744 N N . ASP B 1 164 ? 0.271 30.719 2.234 1 46.38 164 ASP B N 1
ATOM 2745 C CA . ASP B 1 164 ? 1.196 31.719 1.731 1 46.38 164 ASP B CA 1
ATOM 2746 C C . ASP B 1 164 ? 1.821 32.5 2.879 1 46.38 164 ASP B C 1
ATOM 2748 O O . ASP B 1 164 ? 2.906 33.094 2.732 1 46.38 164 ASP B O 1
ATOM 2752 N N . ALA B 1 165 ? 1.177 32.531 3.918 1 48.78 165 ALA B N 1
ATOM 2753 C CA . ALA B 1 165 ? 1.7 33.25 5.066 1 48.78 165 ALA B CA 1
ATOM 2754 C C . ALA B 1 165 ? 3.039 32.688 5.52 1 48.78 165 ALA B C 1
ATOM 2756 O O . ALA B 1 165 ? 3.836 33.375 6.156 1 48.78 165 ALA B O 1
ATOM 2757 N N . MET B 1 166 ? 3.27 31.453 5.027 1 51.78 166 MET B N 1
ATOM 2758 C CA . MET B 1 166 ? 4.527 30.812 5.414 1 51.78 166 MET B CA 1
ATOM 2759 C C . MET B 1 166 ? 5.719 31.594 4.852 1 51.78 166 MET B C 1
ATOM 2761 O O . MET B 1 166 ? 6.793 31.609 5.457 1 51.78 166 MET B O 1
ATOM 2765 N N . ALA B 1 167 ? 5.367 32.25 3.723 1 46.59 167 ALA B N 1
ATOM 2766 C CA . ALA B 1 167 ? 6.406 33.031 3.07 1 46.59 167 ALA B CA 1
ATOM 2767 C C . ALA B 1 167 ? 6.82 34.219 3.938 1 46.59 167 ALA B C 1
ATOM 2769 O O . ALA B 1 167 ? 7.941 34.719 3.818 1 46.59 167 ALA B O 1
ATOM 2770 N N . PHE B 1 168 ? 5.965 34.562 4.859 1 46.44 168 PHE B N 1
ATOM 2771 C CA . PHE B 1 168 ? 6.293 35.719 5.68 1 46.44 168 PHE B CA 1
ATOM 2772 C C . PHE B 1 168 ? 6.828 35.312 7.039 1 46.44 168 PHE B C 1
ATOM 2774 O O . PHE B 1 168 ? 7.191 36.156 7.863 1 46.44 168 PHE B O 1
ATOM 2781 N N . ALA B 1 169 ? 6.926 34.094 7.262 1 50.25 169 ALA B N 1
ATOM 2782 C CA . ALA B 1 169 ? 7.418 33.594 8.547 1 50.25 169 ALA B CA 1
ATOM 2783 C C . ALA B 1 169 ? 8.859 34.031 8.789 1 50.25 169 ALA B C 1
ATOM 2785 O O . ALA B 1 169 ? 9.727 33.812 7.945 1 50.25 169 AL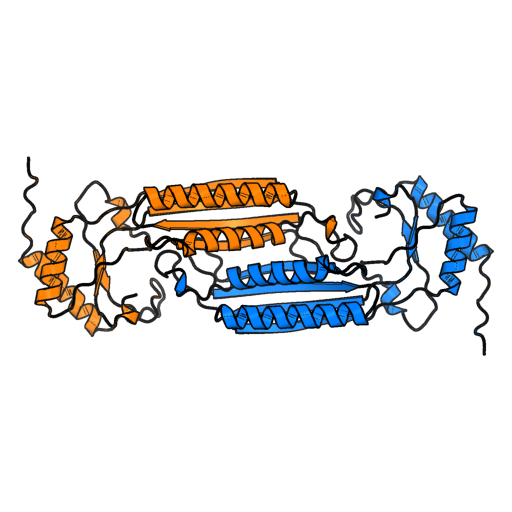A B O 1
ATOM 2786 N N . GLY B 1 170 ? 9.016 34.719 9.875 1 50.69 170 GLY B N 1
ATOM 2787 C CA . GLY B 1 170 ? 10.312 35.25 10.281 1 50.69 170 GLY B CA 1
ATOM 2788 C C . GLY B 1 170 ? 10.477 36.719 10.016 1 50.69 170 GLY B C 1
ATOM 2789 O O . GLY B 1 170 ? 11.375 37.375 10.555 1 50.69 170 GLY B O 1
ATOM 2790 N N . VAL B 1 171 ? 9.602 37.25 9.102 1 49.62 171 VAL B N 1
ATOM 2791 C CA . VAL B 1 171 ? 9.797 38.656 8.766 1 49.62 171 VAL B CA 1
ATOM 2792 C C . VAL B 1 171 ? 8.844 39.531 9.586 1 49.62 171 VAL B C 1
ATOM 2794 O O . VAL B 1 171 ? 9.234 40.562 10.117 1 49.62 171 VAL B O 1
ATOM 2797 N N . LEU B 1 172 ? 7.531 39.094 9.719 1 59.69 172 LEU B N 1
ATOM 2798 C CA . LEU B 1 172 ? 6.547 39.875 10.477 1 59.69 172 LEU B CA 1
ATOM 2799 C C . LEU B 1 172 ? 5.723 38.938 11.375 1 59.69 172 LEU B C 1
ATOM 2801 O O . LEU B 1 172 ? 5.492 37.781 11.031 1 59.69 172 LEU B O 1
ATOM 2805 N N . PRO B 1 173 ? 5.512 39.5 12.539 1 67 173 PRO B N 1
ATOM 2806 C CA . PRO B 1 173 ? 4.594 38.719 13.367 1 67 173 PRO B CA 1
ATOM 2807 C C . PRO B 1 173 ? 3.293 38.375 12.648 1 67 173 PRO B C 1
ATOM 2809 O O . PRO B 1 173 ? 2.785 39.188 11.859 1 67 173 PRO B O 1
ATOM 2812 N N . MET B 1 174 ? 2.914 37.125 12.695 1 67.06 174 MET B N 1
ATOM 2813 C CA . MET B 1 174 ? 1.744 36.688 11.938 1 67.06 174 MET B CA 1
ATOM 2814 C C . MET B 1 174 ? 0.702 36.062 12.867 1 67.06 174 MET B C 1
ATOM 2816 O O . MET B 1 174 ? 1.04 35.562 13.938 1 67.06 174 MET B O 1
ATOM 2820 N N . GLY B 1 175 ? -0.559 36.406 12.625 1 72.81 175 GLY B N 1
ATOM 2821 C CA . GLY B 1 175 ? -1.696 35.688 13.195 1 72.81 175 GLY B CA 1
ATOM 2822 C C . GLY B 1 175 ? -2.68 35.188 12.156 1 72.81 175 GLY B C 1
ATOM 2823 O O . GLY B 1 175 ? -2.711 35.719 11.031 1 72.81 175 GLY B O 1
ATOM 2824 N N . MET B 1 176 ? -3.301 34.125 12.43 1 72.94 176 MET B N 1
ATOM 2825 C CA . MET B 1 176 ? -4.223 33.531 11.469 1 72.94 176 MET B CA 1
ATOM 2826 C C . MET B 1 176 ? -5.465 33 12.18 1 72.94 176 MET B C 1
ATOM 2828 O O . MET B 1 176 ? -5.379 32.5 13.297 1 72.94 176 MET B O 1
ATOM 2832 N N . LEU B 1 177 ? -6.594 33.312 11.508 1 75.12 177 LEU B N 1
ATOM 2833 C CA . LEU B 1 177 ? -7.891 32.844 11.977 1 75.12 177 LEU B CA 1
ATOM 2834 C C . LEU B 1 177 ? -8.484 31.828 10.992 1 75.12 177 LEU B C 1
ATOM 2836 O O . LEU B 1 177 ? -8.516 32.094 9.789 1 75.12 177 LEU B O 1
ATOM 2840 N N . PHE B 1 178 ? -8.852 30.641 11.469 1 74.44 178 PHE B N 1
ATOM 2841 C CA . PHE B 1 178 ? -9.57 29.672 10.656 1 74.44 178 PHE B CA 1
ATOM 2842 C C . PHE B 1 178 ? -11.078 29.859 10.789 1 74.44 178 PHE B C 1
ATOM 2844 O O . PHE B 1 178 ? -11.578 30.125 11.883 1 74.44 178 PHE B O 1
ATOM 2851 N N . VAL B 1 179 ? -11.781 29.75 9.664 1 73.25 179 VAL B N 1
ATOM 2852 C CA . VAL B 1 179 ? -13.242 29.781 9.664 1 73.25 179 VAL B CA 1
ATOM 2853 C C . VAL B 1 179 ? -13.781 28.375 9.383 1 73.25 179 VAL B C 1
ATOM 2855 O O . VAL B 1 179 ? -13.219 27.641 8.57 1 73.25 179 VAL B O 1
ATOM 2858 N N . ARG B 1 180 ? -14.789 28.016 10.117 1 72.19 180 ARG B N 1
ATOM 2859 C CA . ARG B 1 180 ? -15.422 26.719 9.961 1 72.19 180 ARG B CA 1
ATOM 2860 C C . ARG B 1 180 ? -15.859 26.5 8.516 1 72.19 180 ARG B C 1
ATOM 2862 O O . ARG B 1 180 ? -16.438 27.391 7.891 1 72.19 180 ARG B O 1
ATOM 2869 N N . CYS B 1 181 ? -15.281 25.531 7.863 1 60.41 181 CYS B N 1
ATOM 2870 C CA . CYS B 1 181 ? -15.703 25.141 6.52 1 60.41 181 CYS B CA 1
ATOM 2871 C C . CYS B 1 181 ? -16.391 23.781 6.523 1 60.41 181 CYS B C 1
ATOM 2873 O O . CYS B 1 181 ? -16 22.891 7.285 1 60.41 181 CYS B O 1
ATOM 2875 N N . ALA B 1 182 ? -17.594 23.859 5.945 1 52 182 ALA B N 1
ATOM 2876 C CA . ALA B 1 182 ? -18.328 22.594 5.883 1 52 182 ALA B CA 1
ATOM 2877 C C . ALA B 1 182 ? -17.469 21.484 5.27 1 52 182 ALA B C 1
ATOM 2879 O O . ALA B 1 182 ? -16.859 21.688 4.219 1 52 182 ALA B O 1
ATOM 2880 N N . GLY B 1 183 ? -17.422 20.359 5.887 1 48.72 183 GLY B N 1
ATOM 2881 C CA . GLY B 1 183 ? -16.781 19.125 5.457 1 48.72 183 GLY B CA 1
ATOM 2882 C C . GLY B 1 183 ? -15.273 19.203 5.453 1 48.72 183 GLY B C 1
ATOM 2883 O O . GLY B 1 183 ? -14.602 18.281 4.965 1 48.72 183 GLY B O 1
ATOM 2884 N N . GLY B 1 184 ? -14.633 20.266 6.242 1 45.22 184 GLY B N 1
ATOM 2885 C CA . GLY B 1 184 ? -13.188 20.375 6.359 1 45.22 184 GLY B CA 1
ATOM 2886 C C . GLY B 1 184 ? -12.492 20.562 5.023 1 45.22 184 GLY B C 1
ATOM 2887 O O . GLY B 1 184 ? -11.289 20.312 4.902 1 45.22 184 GLY B O 1
ATOM 2888 N N . ILE B 1 185 ? -13.203 20.516 3.945 1 41.53 185 ILE B N 1
ATOM 2889 C CA . ILE B 1 185 ? -12.656 20.547 2.592 1 41.53 185 ILE B CA 1
ATOM 2890 C C . ILE B 1 185 ? -12.25 21.969 2.225 1 41.53 185 ILE B C 1
ATOM 2892 O O . ILE B 1 185 ? -13.078 22.891 2.252 1 41.53 185 ILE B O 1
ATOM 2896 N N . SER B 1 186 ? -11.062 22.375 2.412 1 40.34 186 SER B N 1
ATOM 2897 C CA . SER B 1 186 ? -10.477 23.609 1.936 1 40.34 186 SER B CA 1
ATOM 2898 C C . SER B 1 186 ? -10.039 23.5 0.479 1 40.34 186 SER B C 1
ATOM 2900 O O . SER B 1 186 ? -9.5 22.469 0.066 1 40.34 186 SER B O 1
ATOM 2902 N N . HIS B 1 187 ? -10.445 24.469 -0.378 1 40 187 HIS B N 1
ATOM 2903 C CA . HIS B 1 187 ? -10.148 24.656 -1.794 1 40 187 HIS B CA 1
ATOM 2904 C C . HIS B 1 187 ? -11.039 23.781 -2.664 1 40 187 HIS B C 1
ATOM 2906 O O . HIS B 1 187 ? -10.586 23.234 -3.668 1 40 187 HIS B O 1
ATOM 2912 N N . ASN B 1 188 ? -12.047 23.266 -2.055 1 40 188 ASN B N 1
ATOM 2913 C CA . ASN B 1 188 ? -13.109 22.625 -2.816 1 40 188 ASN B CA 1
ATOM 2914 C C . ASN B 1 188 ? -14.32 23.531 -2.979 1 40 188 ASN B C 1
ATOM 2916 O O . ASN B 1 188 ? -14.633 24.328 -2.084 1 40 188 ASN B O 1
ATOM 2920 N N . PRO B 1 189 ? -14.836 23.734 -4.18 1 38.06 189 PRO B N 1
ATOM 2921 C CA . PRO B 1 189 ? -16.047 24.516 -4.395 1 38.06 189 PRO B CA 1
ATOM 2922 C C . PRO B 1 189 ? -17.141 24.203 -3.377 1 38.06 189 PRO B C 1
ATOM 2924 O O . PRO B 1 189 ? -18.094 24.984 -3.227 1 38.06 189 PRO B O 1
ATOM 2927 N N . ALA B 1 190 ? -17.062 23.109 -2.875 1 41.81 190 ALA B N 1
ATOM 2928 C CA . ALA B 1 190 ? -18.109 22.797 -1.901 1 41.81 190 ALA B CA 1
ATOM 2929 C C . ALA B 1 190 ? -17.812 23.453 -0.552 1 41.81 190 ALA B C 1
ATOM 2931 O O . ALA B 1 190 ? -18.516 23.219 0.427 1 41.81 190 ALA B O 1
ATOM 2932 N N . GLU B 1 191 ? -16.719 24.047 -0.49 1 46.56 191 GLU B N 1
ATOM 2933 C CA . GLU B 1 191 ? -16.438 24.828 0.705 1 46.56 191 GLU B CA 1
ATOM 2934 C C . GLU B 1 191 ? -17.578 25.797 1.017 1 46.56 191 GLU B C 1
ATOM 2936 O O . GLU B 1 191 ? -17.969 26.594 0.168 1 46.56 191 GLU B O 1
ATOM 2941 N N . SER B 1 192 ? -18.484 25.391 1.72 1 53.72 192 SER B N 1
ATOM 2942 C CA . SER B 1 192 ? -19.547 26.344 2.01 1 53.72 192 SER B CA 1
ATOM 2943 C C . SER B 1 192 ? -19.328 27 3.367 1 53.72 192 SER B C 1
ATOM 2945 O O . SER B 1 192 ? -19.266 26.328 4.391 1 53.72 192 SER B O 1
ATOM 2947 N N . ILE B 1 193 ? -18.688 28.016 3.377 1 61.03 193 ILE B N 1
ATOM 2948 C CA . ILE B 1 193 ? -18.734 28.891 4.539 1 61.03 193 ILE B CA 1
ATOM 2949 C C . ILE B 1 193 ? -20.109 29.531 4.66 1 61.03 193 ILE B C 1
ATOM 2951 O O . ILE B 1 193 ? -20.719 29.922 3.654 1 61.03 193 ILE B O 1
ATOM 2955 N N . THR B 1 194 ? -20.672 29.25 5.758 1 67.12 194 THR B N 1
ATOM 2956 C CA . THR B 1 194 ? -21.953 29.922 5.949 1 67.12 194 THR B CA 1
ATOM 2957 C C . THR B 1 194 ? -21.75 31.438 6 1 67.12 194 THR B C 1
ATOM 2959 O O . THR B 1 194 ? -20.672 31.922 6.344 1 67.12 194 THR B O 1
ATOM 2962 N N . VAL B 1 195 ? -22.703 32.125 5.484 1 68.44 195 VAL B N 1
ATOM 2963 C CA . VAL B 1 195 ? -22.703 33.562 5.555 1 68.44 195 VAL B CA 1
ATOM 2964 C C . VAL B 1 195 ? -22.469 34.031 6.996 1 68.44 195 VAL B C 1
ATOM 2966 O O . VAL B 1 195 ? -21.781 35 7.242 1 68.44 195 VAL B O 1
ATOM 2969 N N . GLU B 1 196 ? -22.953 33.25 7.938 1 71.94 196 GLU B N 1
ATOM 2970 C CA . GLU B 1 196 ? -22.828 33.562 9.352 1 71.94 196 GLU B CA 1
ATOM 2971 C C . GLU B 1 196 ? -21.391 33.438 9.82 1 71.94 196 GLU B C 1
ATOM 2973 O O . GLU B 1 196 ? -20.875 34.312 10.531 1 71.94 196 GLU B O 1
ATOM 2978 N N . ASP B 1 197 ? -20.75 32.438 9.367 1 71.81 197 ASP B N 1
ATOM 2979 C CA . ASP B 1 197 ? -19.375 32.219 9.781 1 71.81 197 ASP B CA 1
ATOM 2980 C C . ASP B 1 197 ? -18.453 33.281 9.164 1 71.81 197 ASP B C 1
ATOM 2982 O O . ASP B 1 197 ? -17.531 33.781 9.812 1 71.81 197 ASP B O 1
ATOM 2986 N N . ALA B 1 198 ? -18.75 33.594 7.996 1 72.69 198 ALA B N 1
ATOM 2987 C CA . ALA B 1 198 ? -17.953 34.625 7.305 1 72.69 198 ALA B CA 1
ATOM 2988 C C . ALA B 1 198 ? -18.125 36 7.969 1 72.69 198 ALA B C 1
ATOM 2990 O O . ALA B 1 198 ? -17.141 36.688 8.18 1 72.69 198 ALA B O 1
ATOM 2991 N N . ASP B 1 199 ? -19.375 36.312 8.234 1 71 199 ASP B N 1
ATOM 2992 C CA . ASP B 1 199 ? -19.656 37.562 8.898 1 71 199 ASP B CA 1
ATOM 2993 C C . ASP B 1 199 ? -18.953 37.656 10.242 1 71 199 ASP B C 1
ATOM 2995 O O . ASP B 1 199 ? -18.312 38.688 10.547 1 71 199 ASP B O 1
ATOM 2999 N N . LEU B 1 200 ? -19.031 36.594 10.969 1 75.25 200 LEU B N 1
ATOM 3000 C CA . LEU B 1 200 ? -18.391 36.562 12.273 1 75.25 200 LEU B CA 1
ATOM 3001 C C . LEU B 1 200 ? -16.875 36.719 12.141 1 75.25 200 LEU B C 1
ATOM 3003 O O . LEU B 1 200 ? -16.25 37.406 12.938 1 75.25 200 LEU B O 1
ATOM 3007 N N . SER B 1 201 ? -16.344 36.125 11.188 1 73.81 201 SER B N 1
ATOM 3008 C CA . SER B 1 201 ? -14.898 36.219 10.977 1 73.81 201 SER B CA 1
ATOM 3009 C C . SER B 1 201 ? -14.469 37.656 10.656 1 73.81 201 SER B C 1
ATOM 3011 O O . SER B 1 201 ? -13.445 38.125 11.156 1 73.81 201 SER B O 1
ATOM 3013 N N . VAL B 1 202 ? -15.234 38.281 9.836 1 72.31 202 VAL B N 1
ATOM 3014 C CA . VAL B 1 202 ? -14.938 39.656 9.477 1 72.31 202 VAL B CA 1
ATOM 3015 C C . VAL B 1 202 ? -15.039 40.562 10.703 1 72.31 202 VAL B C 1
ATOM 3017 O O . VAL B 1 202 ? -14.211 41.469 10.906 1 72.31 202 VAL B O 1
ATOM 3020 N N . GLN B 1 203 ? -16.062 40.312 11.508 1 76.19 203 GLN B N 1
ATOM 3021 C CA . GLN B 1 203 ? -16.234 41.094 12.727 1 76.19 203 GLN B CA 1
ATOM 3022 C C . GLN B 1 203 ? -15.039 40.938 13.656 1 76.19 203 GLN B C 1
ATOM 3024 O O . GLN B 1 203 ? -14.578 41.906 14.258 1 76.19 203 GLN B O 1
ATOM 3029 N N . ILE B 1 204 ? -14.562 39.781 13.688 1 76.75 204 ILE B N 1
ATOM 3030 C CA . ILE B 1 204 ? -13.422 39.5 14.547 1 76.75 204 ILE B CA 1
ATOM 3031 C C . ILE B 1 204 ? -12.18 40.188 14.008 1 76.75 204 ILE B C 1
ATOM 3033 O O . ILE B 1 204 ? -11.43 40.812 14.758 1 76.75 204 ILE B O 1
ATOM 3037 N N . LEU B 1 205 ? -12.031 40.125 12.734 1 76 205 LEU B N 1
ATOM 3038 C CA . LEU B 1 205 ? -10.883 40.781 12.117 1 76 205 LEU B CA 1
ATOM 3039 C C . LEU B 1 205 ? -10.93 42.281 12.328 1 76 205 LEU B C 1
ATOM 3041 O O . LEU B 1 205 ? -9.906 42.906 12.633 1 76 205 LEU B O 1
ATOM 3045 N N . LEU B 1 206 ? -12.102 42.844 12.195 1 70.81 206 LEU B N 1
ATOM 3046 C CA . LEU B 1 206 ? -12.289 44.281 12.414 1 70.81 206 LEU B CA 1
ATOM 3047 C C . LEU B 1 206 ? -11.984 44.656 13.859 1 70.81 206 LEU B C 1
ATOM 3049 O O . LEU B 1 206 ? -11.367 45.688 14.125 1 70.81 206 LEU B O 1
ATOM 3053 N N . ASP B 1 207 ? -12.43 43.844 14.742 1 78.12 207 ASP B N 1
ATOM 3054 C CA . ASP B 1 207 ? -12.172 44.062 16.156 1 78.12 207 ASP B CA 1
ATOM 3055 C C . ASP B 1 207 ? -10.68 44.062 16.453 1 78.12 207 ASP B C 1
ATOM 3057 O O . ASP B 1 207 ? -10.188 44.875 17.234 1 78.12 207 ASP B O 1
ATOM 3061 N N . ILE B 1 208 ? -9.992 43.188 15.82 1 73.12 208 ILE B N 1
ATOM 3062 C CA . ILE B 1 208 ? -8.547 43.094 16 1 73.12 208 ILE B CA 1
ATOM 3063 C C . ILE B 1 208 ? -7.887 44.375 15.531 1 73.12 208 ILE B C 1
ATOM 3065 O O . ILE B 1 208 ? -7.035 44.938 16.219 1 73.12 208 ILE B O 1
ATOM 3069 N N . ILE B 1 209 ? -8.312 44.844 14.383 1 71.25 209 ILE B N 1
ATOM 3070 C CA . ILE B 1 209 ? -7.738 46.031 13.797 1 71.25 209 ILE B CA 1
ATOM 3071 C C . ILE B 1 209 ? -8.039 47.25 14.695 1 71.25 209 ILE B C 1
ATOM 3073 O O . ILE B 1 209 ? -7.172 48.094 14.922 1 71.25 209 ILE B O 1
ATOM 3077 N N . ARG B 1 210 ? -9.195 47.312 15.273 1 73.94 210 ARG B N 1
ATOM 3078 C CA . ARG B 1 210 ? -9.641 48.406 16.109 1 73.94 210 ARG B CA 1
ATOM 3079 C C . ARG B 1 210 ? -8.875 48.438 17.438 1 73.94 210 ARG B C 1
ATOM 3081 O O . ARG B 1 210 ? -8.633 49.5 18 1 73.94 210 ARG B O 1
ATOM 3088 N N . HIS B 1 211 ? -8.547 47.312 17.844 1 71.12 211 HIS B N 1
ATOM 3089 C CA . HIS B 1 211 ? -7.922 47.219 19.156 1 71.12 211 HIS B CA 1
ATOM 3090 C C . HIS B 1 211 ? -6.438 46.875 19.031 1 71.12 211 HIS B C 1
ATOM 3092 O O . HIS B 1 211 ? -5.789 46.531 20.031 1 71.12 211 HIS B O 1
ATOM 3098 N N . PHE B 1 212 ? -6.059 46.938 17.734 1 68.62 212 PHE B N 1
ATOM 3099 C CA . PHE B 1 212 ? -4.695 46.469 17.5 1 68.62 212 PHE B CA 1
ATOM 3100 C C . PHE B 1 212 ? -3.695 47.281 18.297 1 68.62 212 PHE B C 1
ATOM 3102 O O . PHE B 1 212 ? -3.656 48.5 18.188 1 68.62 212 PHE B O 1
ATOM 3109 N N . GLU B 1 213 ? -3.193 46.75 19.344 1 63.25 213 GLU B N 1
ATOM 3110 C CA . GLU B 1 213 ? -2.08 47.344 20.078 1 63.25 213 GLU B CA 1
ATOM 3111 C C . GLU B 1 213 ? -0.74 46.906 19.484 1 63.25 213 GLU B C 1
ATOM 3113 O O . GLU B 1 213 ? -0.497 45.719 19.281 1 63.25 213 GLU B O 1
ATOM 3118 N N . HIS B 1 214 ? -0.118 47.719 18.703 1 57.5 214 HIS B N 1
ATOM 3119 C CA . HIS B 1 214 ? 1.19 47.438 18.125 1 57.5 214 HIS B CA 1
ATOM 3120 C C . HIS B 1 214 ? 2.141 46.875 19.172 1 57.5 214 HIS B C 1
ATOM 3122 O O . HIS B 1 214 ? 2.209 47.375 20.297 1 57.5 214 HIS B O 1
ATOM 3128 N N . GLU B 1 215 ? 2.314 45.625 19.297 1 50.62 215 GLU B N 1
ATOM 3129 C CA . GLU B 1 215 ? 3.375 45.094 20.156 1 50.62 215 GLU B CA 1
ATOM 3130 C C . GLU B 1 215 ? 4.656 45.906 20 1 50.62 215 GLU B C 1
ATOM 3132 O O . GLU B 1 215 ? 5.129 46.125 18.875 1 50.62 215 GLU B O 1
ATOM 3137 N N . THR B 1 216 ? 4.844 46.969 20.719 1 41.91 216 THR B N 1
ATOM 3138 C CA . THR B 1 216 ? 6.113 47.688 20.688 1 41.91 216 THR B CA 1
ATOM 3139 C C . THR B 1 216 ? 7.285 46.688 20.688 1 41.91 216 THR B C 1
ATOM 3141 O O . THR B 1 216 ? 7.332 45.781 21.484 1 41.91 216 THR B O 1
ATOM 3144 N N . PRO B 1 217 ? 7.996 46.469 19.531 1 45.25 217 PRO B N 1
ATOM 3145 C CA . PRO B 1 217 ? 9.234 45.688 19.594 1 45.25 217 PRO B CA 1
ATOM 3146 C C . PRO B 1 217 ? 10.023 45.938 20.875 1 45.25 217 PRO B C 1
ATOM 3148 O O . PRO B 1 217 ? 10.188 47.094 21.297 1 45.25 217 PRO B O 1
ATOM 3151 N N . THR B 1 218 ? 9.867 45.219 21.953 1 37.59 218 THR B N 1
ATOM 3152 C CA . THR B 1 218 ? 10.883 45.5 22.969 1 37.59 218 THR B CA 1
ATOM 3153 C C . THR B 1 218 ? 12.258 45.656 22.328 1 37.59 218 THR B C 1
ATOM 3155 O O . THR B 1 218 ? 12.672 44.812 21.531 1 37.59 218 THR B O 1
ATOM 3158 N N . PRO B 1 219 ? 12.906 46.781 22.641 1 39.53 219 PRO B N 1
ATOM 3159 C CA . PRO B 1 219 ? 14.273 46.906 22.141 1 39.53 219 PRO B CA 1
ATOM 3160 C C . PRO B 1 219 ? 15.133 45.688 22.422 1 39.53 219 PRO B C 1
ATOM 3162 O O . PRO B 1 219 ? 14.875 44.938 23.391 1 39.53 219 PRO B O 1
#

Secondary structure (DSSP, 8-state):
-HHHHT-SEEEEEEEPEEEEEEEEEE---EETTTS-GGG---HHHHHHHHHHHHHHHHHT-SSS-EEE---EEEES--TTEE-SEEEEEEEEEESSHHHHHHHHHHHHHHHHHHHHHHT-EEEEEEEEEE--EEPPHHHHHHHHHHHHHTTPPP-EEEE-S--GGGGGTTTS---EEEE--GGG-SSSTT----HHHHHHHHHHHHHHHHT--------/-HHHHT-SEEEEEEEPEEEEEEEEEE---EETTTS-GGG---HHHHHHHHHHHHHHHHHT-SSS-EEE---EEEES--TTEE-SEEEEEEEEEESSHHHHHHHHHHHHHHHHHHHHHHT-EEEEEEEEEE--EEPPHHHHHHHHHHHHHTTPPP-EEEE-S--GGGGGTTTS---EEEE--GGG-SSSTT----HHHHHHHHHHHHHHHHT--------